Protein AF-A0A3D2MC92-F1 (afdb_monomer_lite)

Structure (mmCIF, N/CA/C/O backbone):
data_AF-A0A3D2MC92-F1
#
_entry.id   AF-A0A3D2MC92-F1
#
loop_
_atom_site.group_PDB
_atom_site.id
_atom_site.type_symbol
_atom_site.label_atom_id
_atom_site.label_alt_id
_atom_site.label_comp_id
_atom_site.label_asym_id
_atom_site.label_entity_id
_atom_site.label_seq_id
_atom_site.pdbx_PDB_ins_code
_atom_site.Cartn_x
_atom_site.Cartn_y
_atom_site.Cartn_z
_atom_site.occupancy
_atom_site.B_iso_or_equiv
_atom_site.auth_seq_id
_atom_site.auth_comp_id
_atom_site.auth_asym_id
_atom_site.auth_atom_id
_atom_site.pdbx_PDB_model_num
ATOM 1 N N . MET A 1 1 ? -19.654 -64.466 14.696 1.00 42.38 1 MET A N 1
ATOM 2 C CA . MET A 1 1 ? -19.194 -63.340 15.551 1.00 42.38 1 MET A CA 1
ATOM 3 C C . MET A 1 1 ? -19.116 -61.956 14.873 1.00 42.38 1 MET A C 1
ATOM 5 O O . MET A 1 1 ? -19.035 -60.976 15.599 1.00 42.38 1 MET A O 1
ATOM 9 N N . LYS A 1 2 ? -19.215 -61.800 13.536 1.00 41.28 2 LYS A N 1
ATOM 10 C CA . LYS A 1 2 ? -19.115 -60.476 12.863 1.00 41.28 2 LYS A CA 1
ATOM 11 C C . LYS A 1 2 ? -20.225 -59.455 13.212 1.00 41.28 2 LYS A C 1
ATOM 13 O O . LYS A 1 2 ? -19.935 -58.268 13.295 1.00 41.28 2 LYS A O 1
ATOM 18 N N . LYS A 1 3 ? -21.472 -59.886 13.469 1.00 37.19 3 LYS A N 1
ATOM 19 C CA . LYS A 1 3 ? -22.611 -58.977 13.763 1.00 37.19 3 LYS A CA 1
ATOM 20 C C . LYS A 1 3 ? -22.551 -58.288 15.139 1.00 37.19 3 LYS A C 1
ATOM 22 O O . LYS A 1 3 ? -23.126 -57.217 15.286 1.00 37.19 3 LYS A O 1
ATOM 27 N N . SER A 1 4 ? -21.870 -58.876 16.128 1.00 44.09 4 SER A N 1
ATOM 28 C CA . SER A 1 4 ? -21.734 -58.276 17.470 1.00 44.09 4 SER A CA 1
ATOM 29 C C . SER A 1 4 ? -20.674 -57.164 17.484 1.00 44.09 4 SER A C 1
ATOM 31 O O . SER A 1 4 ? -20.898 -56.088 18.027 1.00 44.09 4 SER A O 1
ATOM 33 N N . PHE A 1 5 ? -19.568 -57.375 16.762 1.00 42.91 5 PHE A N 1
ATOM 34 C CA . PHE A 1 5 ? -18.470 -56.414 16.629 1.00 42.91 5 PHE A CA 1
ATOM 35 C C . PHE A 1 5 ? -18.908 -55.082 15.996 1.00 42.91 5 PHE A C 1
ATOM 37 O O . PHE A 1 5 ? -18.595 -54.019 16.520 1.00 42.91 5 PHE A O 1
ATOM 44 N N . VAL A 1 6 ? -19.705 -55.131 14.921 1.00 48.62 6 VAL A N 1
ATOM 45 C CA . VAL A 1 6 ? -20.206 -53.918 14.246 1.00 48.62 6 VAL A CA 1
ATOM 46 C C . VAL A 1 6 ? -21.163 -53.125 15.142 1.00 48.62 6 VAL A C 1
ATOM 48 O O . VAL A 1 6 ? -21.124 -51.901 15.129 1.00 48.62 6 VAL A O 1
ATOM 51 N N . LYS A 1 7 ? -21.977 -53.797 15.969 1.00 44.59 7 LYS A N 1
ATOM 52 C CA . LYS A 1 7 ? -22.878 -53.121 16.916 1.00 44.59 7 LYS A CA 1
ATOM 53 C C . LYS A 1 7 ? -22.112 -52.408 18.028 1.00 44.59 7 LYS A C 1
ATOM 55 O O . LYS A 1 7 ? -22.450 -51.277 18.347 1.00 44.59 7 LYS A O 1
ATOM 60 N N . VAL A 1 8 ? -21.071 -53.032 18.579 1.00 50.09 8 VAL A N 1
ATOM 61 C CA . VAL A 1 8 ? -20.243 -52.414 19.627 1.00 50.09 8 VAL A CA 1
ATOM 62 C C . VAL A 1 8 ? -19.478 -51.211 19.072 1.00 50.09 8 VAL A C 1
ATOM 64 O O . VAL A 1 8 ? -19.525 -50.142 19.669 1.00 50.09 8 VAL A O 1
ATOM 67 N N . VAL A 1 9 ? -18.854 -51.340 17.897 1.00 47.66 9 VAL A N 1
ATOM 68 C CA . VAL A 1 9 ? -18.153 -50.219 17.246 1.00 47.66 9 VAL A CA 1
ATOM 69 C C . VAL A 1 9 ? -19.122 -49.087 16.890 1.00 47.66 9 VAL A C 1
ATOM 71 O O . VAL A 1 9 ? -18.811 -47.935 17.161 1.00 47.66 9 VAL A O 1
ATOM 74 N N . ALA A 1 10 ? -20.318 -49.391 16.376 1.00 45.91 10 ALA A N 1
ATOM 75 C CA . ALA A 1 10 ? -21.326 -48.375 16.068 1.00 45.91 10 ALA A CA 1
ATOM 76 C C . ALA A 1 10 ? -21.821 -47.638 17.323 1.00 45.91 10 ALA A C 1
ATOM 78 O O . ALA A 1 10 ? -21.927 -46.417 17.304 1.00 45.91 10 ALA A O 1
ATOM 79 N N . ILE A 1 11 ? -22.069 -48.350 18.428 1.00 52.72 11 ILE A N 1
ATOM 80 C CA . ILE A 1 11 ? -22.467 -47.733 19.702 1.00 52.72 11 ILE A CA 1
ATOM 81 C C . ILE A 1 11 ? -21.348 -46.823 20.225 1.00 52.72 11 ILE A C 1
ATOM 83 O O . ILE A 1 11 ? -21.625 -45.693 20.619 1.00 52.72 11 ILE A O 1
ATOM 87 N N . PHE A 1 12 ? -20.085 -47.256 20.160 1.00 51.38 12 PHE A N 1
ATOM 88 C CA . PHE A 1 12 ? -18.952 -46.418 20.558 1.00 51.38 12 PHE A CA 1
ATOM 89 C C . PHE A 1 12 ? -18.758 -45.210 19.639 1.00 51.38 12 PHE A C 1
ATOM 91 O O . PHE A 1 12 ? -18.517 -44.125 20.149 1.00 51.38 12 PHE A O 1
ATOM 98 N N . SER A 1 13 ? -18.925 -45.343 18.320 1.00 46.94 13 SER A N 1
ATOM 99 C CA . SER A 1 13 ? -18.885 -44.202 17.395 1.00 46.94 13 SER A CA 1
ATOM 100 C C . SER A 1 13 ? -20.017 -43.210 17.654 1.00 46.94 13 SER A C 1
ATOM 102 O O . SER A 1 13 ? -19.781 -42.010 17.585 1.00 46.94 13 SER A O 1
ATOM 104 N N . ILE A 1 14 ? -21.217 -43.684 18.007 1.00 50.47 14 ILE A N 1
ATOM 105 C CA . ILE A 1 14 ? -22.354 -42.825 18.362 1.00 50.47 14 ILE A CA 1
ATOM 106 C C . ILE A 1 14 ? -22.099 -42.116 19.693 1.00 50.47 14 ILE A C 1
ATOM 108 O O . ILE A 1 14 ? -22.340 -40.916 19.773 1.00 50.47 14 ILE A O 1
ATOM 112 N N . ILE A 1 15 ? -21.573 -42.801 20.715 1.00 50.62 15 ILE A N 1
ATOM 113 C CA . ILE A 1 15 ? -21.203 -42.188 22.006 1.00 50.62 15 ILE A CA 1
ATOM 114 C C . ILE A 1 15 ? -20.078 -41.165 21.812 1.00 50.62 15 ILE A C 1
ATOM 116 O O . ILE A 1 15 ? -20.164 -40.056 22.327 1.00 50.62 15 ILE A O 1
ATOM 120 N N . PHE A 1 16 ? -19.062 -41.498 21.013 1.00 48.59 16 PHE A N 1
ATOM 121 C CA . PHE A 1 16 ? -17.957 -40.599 20.691 1.00 48.59 16 PHE A CA 1
ATOM 122 C C . PHE A 1 16 ? -18.474 -39.365 19.938 1.00 48.59 16 PHE A C 1
ATOM 124 O O . PHE A 1 16 ? -18.250 -38.246 20.383 1.00 48.59 16 PHE A O 1
ATOM 131 N N . MET A 1 17 ? -19.271 -39.541 18.878 1.00 46.25 17 MET A N 1
ATOM 132 C CA . MET A 1 17 ? -19.892 -38.426 18.150 1.00 46.25 17 MET A CA 1
ATOM 133 C C . MET A 1 17 ? -20.814 -37.588 19.041 1.00 46.25 17 MET A C 1
ATOM 135 O O . MET A 1 17 ? -20.742 -36.369 18.987 1.00 46.25 17 MET A O 1
ATOM 139 N N . SER A 1 18 ? -21.648 -38.193 19.890 1.00 39.88 18 SER A N 1
ATOM 140 C CA . SER A 1 18 ? -22.565 -37.444 20.764 1.00 39.88 18 SER A CA 1
ATOM 141 C C . SER A 1 18 ? -21.850 -36.675 21.880 1.00 39.88 18 SER A C 1
ATOM 143 O O . SER A 1 18 ? -22.334 -35.615 22.276 1.00 39.88 18 SER A O 1
ATOM 145 N N . PHE A 1 19 ? -20.666 -37.120 22.313 1.00 42.75 19 PHE A N 1
ATOM 146 C CA . PHE A 1 19 ? -19.805 -36.356 23.220 1.00 42.75 19 PHE A CA 1
ATOM 147 C C . PHE A 1 19 ? -19.175 -35.127 22.537 1.00 42.75 19 PHE A C 1
ATOM 149 O O . PHE A 1 19 ? -19.084 -34.071 23.156 1.00 42.75 19 PHE A O 1
ATOM 156 N N . PHE A 1 20 ? -18.822 -35.219 21.247 1.00 41.75 20 PHE A N 1
ATOM 157 C CA . PHE A 1 20 ? -18.344 -34.070 20.458 1.00 41.75 20 PHE A CA 1
ATOM 158 C C . PHE A 1 20 ? -19.476 -33.130 20.011 1.00 41.75 20 PHE A C 1
ATOM 160 O O . PHE A 1 20 ? -19.277 -31.920 19.966 1.00 41.75 20 PHE A O 1
ATOM 167 N N . ILE A 1 21 ? -20.682 -33.647 19.749 1.00 42.31 21 ILE A N 1
ATOM 168 C CA . ILE A 1 21 ? -21.852 -32.832 19.375 1.00 42.31 21 ILE A CA 1
ATOM 169 C C . ILE A 1 21 ? -22.317 -31.956 20.549 1.00 42.31 21 ILE A C 1
ATOM 171 O O . ILE A 1 21 ? -22.765 -30.833 20.329 1.00 42.31 21 ILE A O 1
ATOM 175 N N . LYS A 1 22 ? -22.172 -32.417 21.802 1.00 34.06 22 LYS A N 1
ATOM 176 C CA . LYS A 1 22 ? -22.545 -31.629 22.992 1.00 34.06 22 LYS A CA 1
ATOM 177 C C . LYS A 1 22 ? -21.602 -30.448 23.280 1.00 34.06 22 LYS A C 1
ATOM 179 O O . LYS A 1 22 ? -21.974 -29.575 24.055 1.00 34.06 22 LYS A O 1
ATOM 184 N N . ASN A 1 23 ? -20.437 -30.407 22.625 1.00 37.75 23 ASN A N 1
ATOM 185 C CA . ASN A 1 23 ? -19.470 -29.306 22.681 1.00 37.75 23 ASN A CA 1
ATOM 186 C C . ASN A 1 23 ? -19.533 -28.364 21.471 1.00 37.75 23 ASN A C 1
ATOM 188 O O . ASN A 1 23 ? -18.683 -27.482 21.353 1.00 37.75 23 ASN A O 1
ATOM 192 N N . ASN A 1 24 ? -20.559 -28.468 20.618 1.00 36.31 24 ASN A N 1
ATOM 193 C CA . ASN A 1 24 ? -20.967 -27.298 19.850 1.00 36.31 24 ASN A CA 1
ATOM 194 C C . ASN A 1 24 ? -21.545 -26.297 20.851 1.00 36.31 24 ASN A C 1
ATOM 196 O O . ASN A 1 24 ? -22.755 -26.244 21.073 1.00 36.31 24 ASN A O 1
ATOM 200 N N . SER A 1 25 ? -20.665 -25.509 21.472 1.00 36.75 25 SER A N 1
ATOM 201 C CA . SER A 1 25 ? -21.046 -24.184 21.919 1.00 36.75 25 SER A CA 1
ATOM 202 C C . SER A 1 25 ? -21.808 -23.571 20.751 1.00 36.75 25 SER A C 1
ATOM 204 O O . SER A 1 25 ? -21.294 -23.444 19.639 1.00 36.75 25 SER A O 1
ATOM 206 N N . VAL A 1 26 ? -23.093 -23.303 20.966 1.00 39.25 26 VAL A N 1
ATOM 207 C CA . VAL A 1 26 ? -23.833 -22.372 20.126 1.00 39.25 26 VAL A CA 1
ATOM 208 C C . VAL A 1 26 ? -22.945 -21.137 20.106 1.00 39.25 26 VAL A C 1
ATOM 210 O O . VAL A 1 26 ? -22.754 -20.516 21.150 1.00 39.25 26 VAL A O 1
ATOM 213 N N . ILE A 1 27 ? -22.257 -20.897 18.986 1.00 47.75 27 ILE A N 1
ATOM 214 C CA . ILE A 1 27 ? -21.326 -19.780 18.865 1.00 47.75 27 ILE A CA 1
ATOM 215 C C . ILE A 1 27 ? -22.212 -18.552 18.999 1.00 47.75 27 ILE A C 1
ATOM 217 O O . ILE A 1 27 ? -22.936 -18.215 18.062 1.00 47.75 27 ILE A O 1
ATOM 221 N N . ALA A 1 28 ? -22.226 -17.964 20.194 1.00 59.56 28 ALA A N 1
ATOM 222 C CA . ALA A 1 28 ? -23.006 -16.776 20.470 1.00 59.56 28 ALA A CA 1
ATOM 223 C C . ALA A 1 28 ? -22.616 -15.730 19.426 1.00 59.56 28 ALA A C 1
ATOM 225 O O . ALA A 1 28 ? -21.426 -15.473 19.219 1.00 59.56 28 ALA A O 1
ATOM 226 N N . LEU A 1 29 ? -23.603 -15.181 18.717 1.00 71.25 29 LEU A N 1
ATOM 227 C CA . LEU A 1 29 ? -23.336 -14.213 17.660 1.00 71.25 29 LEU A CA 1
ATOM 228 C C . LEU A 1 29 ? -22.678 -12.973 18.279 1.00 71.25 29 LEU A C 1
ATOM 230 O O . LEU A 1 29 ? -23.346 -12.184 18.945 1.00 71.25 29 LEU A O 1
ATOM 234 N N . GLU A 1 30 ? -21.379 -12.799 18.045 1.00 86.75 30 GLU A N 1
ATOM 235 C CA . GLU A 1 30 ? -20.612 -11.628 18.460 1.00 86.75 30 GLU A CA 1
ATOM 236 C C . GLU A 1 30 ? -20.111 -10.880 17.222 1.00 86.75 30 GLU A C 1
ATOM 238 O O . GLU A 1 30 ? -19.307 -11.385 16.440 1.00 86.75 30 GLU A O 1
ATOM 243 N N . CYS A 1 31 ? -20.600 -9.656 17.043 1.00 89.56 31 CYS A N 1
ATOM 244 C CA . CYS A 1 31 ? -20.259 -8.794 15.922 1.00 89.56 31 CYS A CA 1
ATOM 245 C C . CYS A 1 31 ? -19.581 -7.524 16.431 1.00 89.56 31 CYS A C 1
ATOM 247 O O . CYS A 1 31 ? -20.140 -6.816 17.270 1.00 89.56 31 CYS A O 1
ATOM 249 N N . THR A 1 32 ? -18.412 -7.201 15.882 1.00 92.50 32 THR A N 1
ATOM 250 C CA . THR A 1 32 ? -17.709 -5.947 16.173 1.00 92.50 32 THR A CA 1
ATOM 251 C C . THR A 1 32 ? -17.710 -5.064 14.933 1.00 92.50 32 THR A C 1
ATOM 253 O O . THR A 1 32 ? -17.456 -5.530 13.822 1.00 92.50 32 THR A O 1
ATOM 256 N N . TYR A 1 33 ? -18.003 -3.785 15.128 1.00 93.50 33 TYR A N 1
ATOM 257 C CA . TYR A 1 33 ? -18.018 -2.765 14.093 1.00 93.50 33 TYR A CA 1
ATOM 258 C C . TYR A 1 33 ? -17.190 -1.563 14.537 1.00 93.50 33 TYR A C 1
ATOM 260 O O . TYR A 1 33 ? -17.056 -1.288 15.731 1.00 93.50 33 TYR A O 1
ATOM 268 N N . SER A 1 34 ? -16.651 -0.843 13.564 1.00 92.94 34 SER A N 1
ATOM 269 C CA . SER A 1 34 ? -15.806 0.326 13.759 1.00 92.94 34 SER A CA 1
ATOM 270 C C . SER A 1 34 ? -16.286 1.471 12.876 1.00 92.94 34 SER A C 1
ATOM 272 O O . SER A 1 34 ? -16.795 1.259 11.781 1.00 92.94 34 SER A O 1
ATOM 274 N N . LEU A 1 35 ? -16.112 2.694 13.349 1.00 91.25 35 LEU A N 1
ATOM 275 C CA . LEU A 1 35 ? -16.191 3.913 12.563 1.00 91.25 35 LEU A CA 1
ATOM 276 C C . LEU A 1 35 ? -14.879 4.675 12.794 1.00 91.25 35 LEU A C 1
ATOM 278 O O . LEU A 1 35 ? -14.746 5.368 13.813 1.00 91.25 35 LEU A O 1
ATOM 282 N N . PRO A 1 36 ? -13.879 4.487 11.912 1.00 89.81 36 PRO A N 1
ATOM 283 C CA . PRO A 1 36 ? -12.602 5.179 12.019 1.00 89.81 36 PRO A CA 1
ATOM 284 C C . PRO A 1 36 ? -12.768 6.696 11.942 1.00 89.81 36 PRO A C 1
ATOM 286 O O . PRO A 1 36 ? -13.604 7.201 11.195 1.00 89.81 36 PRO A O 1
ATOM 289 N N . GLN A 1 37 ? -11.978 7.425 12.729 1.00 82.50 37 GLN A N 1
ATOM 290 C CA . GLN A 1 37 ? -11.988 8.886 12.720 1.00 82.50 37 GLN A CA 1
ATOM 291 C C . GLN A 1 37 ? -11.360 9.416 11.432 1.00 82.50 37 GLN A C 1
ATOM 293 O O . GLN A 1 37 ? -10.224 9.073 11.118 1.00 82.50 37 GLN A O 1
ATOM 298 N N . THR A 1 38 ? -12.071 10.306 10.737 1.00 82.25 38 THR A N 1
ATOM 299 C CA . THR A 1 38 ? -11.585 10.963 9.510 1.00 82.25 38 THR A CA 1
ATOM 300 C C . THR A 1 38 ? -10.560 12.065 9.785 1.00 82.25 38 THR A C 1
ATOM 302 O O . THR A 1 38 ? -9.826 12.449 8.877 1.00 82.25 38 THR A O 1
ATOM 305 N N . TYR A 1 39 ? -10.548 12.572 11.024 1.00 76.00 39 TYR A N 1
ATOM 306 C CA . TYR A 1 39 ? -9.893 13.790 11.513 1.00 76.00 39 TYR A CA 1
ATOM 307 C C . TYR A 1 39 ? -10.048 15.026 10.616 1.00 76.00 39 TYR A C 1
ATOM 309 O O . TYR A 1 39 ? -9.153 15.865 10.529 1.00 76.00 39 TYR A O 1
ATOM 317 N N . MET A 1 40 ? -11.190 15.135 9.940 1.00 75.31 40 MET A N 1
ATOM 318 C CA . MET A 1 40 ? -11.516 16.229 9.033 1.00 75.31 40 MET A CA 1
ATOM 319 C C . MET A 1 40 ? -12.945 16.687 9.279 1.00 75.31 40 MET A C 1
ATOM 321 O O . MET A 1 40 ? -13.849 15.859 9.394 1.00 75.31 40 MET A O 1
ATOM 325 N N . ASP A 1 41 ? -13.150 18.000 9.321 1.00 70.38 41 ASP A N 1
ATOM 326 C CA . ASP A 1 41 ? -14.488 18.577 9.272 1.00 70.38 41 ASP A CA 1
ATOM 327 C C . ASP A 1 41 ? -15.002 18.713 7.823 1.00 70.38 41 ASP A C 1
ATOM 329 O O . ASP A 1 41 ? -14.273 18.521 6.842 1.00 70.38 41 ASP A O 1
ATOM 333 N N . LYS A 1 42 ? -16.276 19.095 7.679 1.00 67.75 42 LYS A N 1
ATOM 334 C CA . LYS A 1 42 ? -16.926 19.322 6.374 1.00 67.75 42 LYS A CA 1
ATOM 335 C C . LYS A 1 42 ? -16.265 20.408 5.512 1.00 67.75 42 LYS A C 1
ATOM 337 O O . LYS A 1 42 ? -16.519 20.465 4.313 1.00 67.75 42 LYS A O 1
ATOM 342 N N . SER A 1 43 ? -15.472 21.297 6.114 1.00 68.88 43 SER A N 1
ATOM 343 C CA . SER A 1 43 ? -14.747 22.367 5.419 1.00 68.88 43 SER A CA 1
ATOM 344 C C . SER A 1 43 ? -13.364 21.924 4.924 1.00 68.88 43 SER A C 1
ATOM 346 O O . SER A 1 43 ? -12.678 22.693 4.252 1.00 68.88 43 SER A O 1
ATOM 348 N N . GLY A 1 44 ? -12.958 20.684 5.225 1.00 69.38 44 GLY A N 1
ATOM 349 C CA . GLY A 1 44 ? -11.629 20.168 4.908 1.00 69.38 44 GLY A CA 1
ATOM 350 C C . GLY A 1 44 ? -10.548 20.692 5.853 1.00 69.38 44 GLY A C 1
ATOM 351 O O . GLY A 1 44 ? -9.377 20.743 5.472 1.00 69.38 44 GLY A O 1
ATOM 352 N N . THR A 1 45 ? -10.937 21.102 7.063 1.00 72.81 45 THR A N 1
ATOM 353 C CA . THR A 1 45 ? -10.016 21.519 8.121 1.00 72.81 45 THR A CA 1
ATOM 354 C C . THR A 1 45 ? -9.768 20.344 9.070 1.00 72.81 45 THR A C 1
ATOM 356 O O . THR A 1 45 ? -10.731 19.673 9.461 1.00 72.81 45 THR A O 1
ATOM 359 N N . PRO A 1 46 ? -8.507 20.076 9.468 1.00 72.88 46 PRO A N 1
ATOM 360 C CA . PRO A 1 46 ? -8.212 19.046 10.452 1.00 72.88 46 PRO A CA 1
ATOM 361 C C . PRO A 1 46 ? -8.976 19.280 11.751 1.00 72.88 46 PRO A C 1
ATOM 363 O O . PRO A 1 46 ? -8.919 20.362 12.338 1.00 72.88 46 PRO A O 1
ATOM 366 N N . ALA A 1 47 ? -9.670 18.248 12.209 1.00 69.12 47 ALA A N 1
ATOM 367 C CA . ALA A 1 47 ? -10.469 18.286 13.419 1.00 69.12 47 ALA A CA 1
ATOM 368 C C . ALA A 1 47 ? -10.318 16.976 14.185 1.00 69.12 47 ALA A C 1
ATOM 370 O O . ALA A 1 47 ? -10.147 15.921 13.588 1.00 69.12 47 ALA A O 1
ATOM 371 N N . GLN A 1 48 ? -10.408 17.011 15.510 1.00 66.44 48 GLN A N 1
ATOM 372 C CA . GLN A 1 48 ? -10.353 15.806 16.324 1.00 66.44 48 GLN A CA 1
ATOM 373 C C . GLN A 1 48 ? -11.545 15.737 17.270 1.00 66.44 48 GLN A C 1
ATOM 375 O O . GLN A 1 48 ? -11.951 16.741 17.847 1.00 66.44 48 GLN A O 1
ATOM 380 N N . LEU A 1 49 ? -12.045 14.520 17.476 1.00 64.25 49 LEU A N 1
ATOM 381 C CA . LEU A 1 49 ? -12.929 14.210 18.583 1.00 64.25 49 LEU A CA 1
ATOM 382 C C . LEU A 1 49 ? -12.126 13.971 19.871 1.00 64.25 49 LEU A C 1
ATOM 384 O O . LEU A 1 49 ? -11.270 13.083 19.907 1.00 64.25 49 LEU A O 1
ATOM 388 N N . LYS A 1 50 ? -12.426 14.718 20.937 1.00 62.03 50 LYS A N 1
ATOM 389 C CA . LYS A 1 50 ? -11.950 14.426 22.302 1.00 62.03 50 LYS A CA 1
ATOM 390 C C . LYS A 1 50 ? -13.121 13.991 23.175 1.00 62.03 50 LYS A C 1
ATOM 392 O O . LYS A 1 50 ? -14.205 14.566 23.069 1.00 62.03 50 LYS A O 1
ATOM 397 N N . ILE A 1 51 ? -12.895 12.974 24.011 1.00 58.84 51 ILE A N 1
ATOM 398 C CA . ILE A 1 51 ? -13.883 12.484 24.977 1.00 58.84 51 ILE A CA 1
ATOM 399 C C . ILE A 1 51 ? -13.382 12.682 26.395 1.00 58.84 51 ILE A C 1
ATOM 401 O O . ILE A 1 51 ? -12.361 12.117 26.785 1.00 58.84 51 ILE A O 1
ATOM 405 N N . ASP A 1 52 ? -14.167 13.427 27.166 1.00 54.06 52 ASP A N 1
ATOM 406 C CA . ASP A 1 52 ? -14.030 13.507 28.613 1.00 54.06 52 ASP A CA 1
ATOM 407 C C . ASP A 1 52 ? -14.887 12.410 29.249 1.00 54.06 52 ASP A C 1
ATOM 409 O O . ASP A 1 52 ? -16.088 12.306 28.975 1.00 54.06 52 ASP A O 1
ATOM 413 N N . TYR A 1 53 ? -14.259 11.571 30.074 1.00 52.62 53 TYR A N 1
ATOM 414 C CA . TYR A 1 53 ? -14.881 10.402 30.690 1.00 52.62 53 TYR A CA 1
ATOM 415 C C . TYR A 1 53 ? -14.810 10.475 32.217 1.00 52.62 53 TYR A C 1
ATOM 417 O O . TYR A 1 53 ? -13.731 10.547 32.806 1.00 52.62 53 TYR A O 1
ATOM 425 N N . THR A 1 54 ? -15.966 10.371 32.877 1.00 51.41 54 THR A N 1
ATOM 426 C CA . THR A 1 54 ? -16.048 10.312 34.345 1.00 51.41 54 THR A CA 1
ATOM 427 C C . THR A 1 54 ? -16.508 8.924 34.795 1.00 51.41 54 THR A C 1
ATOM 429 O O . THR A 1 54 ? -17.669 8.555 34.615 1.00 51.41 54 THR A O 1
ATOM 432 N N . HIS A 1 55 ? -15.610 8.142 35.407 1.00 49.72 55 HIS A N 1
ATOM 433 C CA . HIS A 1 55 ? -15.921 6.810 35.942 1.00 49.72 55 HIS A CA 1
ATOM 434 C C . HIS A 1 55 ? -16.441 6.896 37.389 1.00 49.72 55 HIS A C 1
ATOM 436 O O . HIS A 1 55 ? -15.654 6.987 38.327 1.00 49.72 55 HIS A O 1
ATOM 442 N N . LYS A 1 56 ? -17.762 6.798 37.611 1.00 47.66 56 LYS A N 1
ATOM 443 C CA . LYS A 1 56 ? -18.381 6.972 38.949 1.00 47.66 56 LYS A CA 1
ATOM 444 C C . LYS A 1 56 ? -17.902 6.004 40.049 1.00 47.66 56 LYS A C 1
ATOM 446 O O . LYS A 1 56 ? -18.083 6.303 41.223 1.00 47.66 56 LYS A O 1
ATOM 451 N N . LYS A 1 57 ? -17.294 4.855 39.721 1.00 44.91 57 LYS A N 1
ATOM 452 C CA . LYS A 1 57 ? -16.834 3.875 40.734 1.00 44.91 57 LYS A CA 1
ATOM 453 C C . LYS A 1 57 ? -15.499 4.230 41.409 1.00 44.91 57 LYS A C 1
ATOM 455 O O . LYS A 1 57 ? -15.137 3.577 42.379 1.00 44.91 57 LYS A O 1
ATOM 460 N N . VAL A 1 58 ? -14.788 5.251 40.928 1.00 40.56 58 VAL A N 1
ATOM 461 C CA . VAL A 1 58 ? -13.586 5.791 41.576 1.00 40.56 58 VAL A CA 1
ATOM 462 C C . VAL A 1 58 ? -13.826 7.283 41.753 1.00 40.56 58 VAL A C 1
ATOM 464 O O . VAL A 1 58 ? -14.081 7.990 40.785 1.00 40.56 58 VAL A O 1
ATOM 467 N N . ILE A 1 59 ? -13.796 7.764 42.993 1.00 33.94 59 ILE A N 1
ATOM 468 C CA . ILE A 1 59 ? -13.902 9.189 43.329 1.00 33.94 59 ILE A CA 1
ATOM 469 C C . ILE A 1 59 ? -12.634 9.883 42.805 1.00 33.94 59 ILE A C 1
ATOM 471 O O . ILE A 1 59 ? -11.676 10.049 43.550 1.00 33.94 59 ILE A O 1
ATOM 475 N N . LYS A 1 60 ? -12.574 10.166 41.498 1.00 36.53 60 LYS A N 1
ATOM 476 C CA . LYS A 1 60 ? -11.621 11.042 40.793 1.00 36.53 60 LYS A CA 1
ATOM 477 C C . LYS A 1 60 ? -11.990 11.045 39.304 1.00 36.53 60 LYS A C 1
ATOM 479 O O . LYS A 1 60 ? -11.923 10.012 38.647 1.00 36.53 60 LYS A O 1
ATOM 484 N N . SER A 1 61 ? -12.386 12.203 38.778 1.00 38.03 61 SER A N 1
ATOM 485 C CA . SER A 1 61 ? -12.525 12.445 37.337 1.00 38.03 61 SER A CA 1
ATOM 486 C C . SER A 1 61 ? -11.187 12.181 36.650 1.00 38.03 61 SER A C 1
ATOM 488 O O . SER A 1 61 ? -10.175 12.775 37.033 1.00 38.03 61 SER A O 1
ATOM 490 N N . ILE A 1 62 ? -11.157 11.300 35.655 1.00 40.59 62 ILE A N 1
ATOM 491 C CA . ILE A 1 62 ? -9.941 11.035 34.889 1.00 40.59 62 ILE A CA 1
ATOM 492 C C . ILE A 1 62 ? -10.076 11.769 33.566 1.00 40.59 62 ILE A C 1
ATOM 494 O O . ILE A 1 62 ? -10.639 11.259 32.604 1.00 40.59 62 ILE A O 1
ATOM 498 N N . ASN A 1 63 ? -9.541 12.986 33.535 1.00 45.56 63 ASN A N 1
ATOM 499 C CA . ASN A 1 63 ? -9.401 13.750 32.304 1.00 45.56 63 ASN A CA 1
ATOM 500 C C . ASN A 1 63 ? -8.167 13.226 31.569 1.00 45.56 63 ASN A C 1
ATOM 502 O O . ASN A 1 63 ? -7.049 13.686 31.799 1.00 45.56 63 ASN A O 1
ATOM 506 N N . SER A 1 64 ? -8.346 12.220 30.720 1.00 44.59 64 SER A N 1
ATOM 507 C CA . SER A 1 64 ? -7.299 11.779 29.800 1.00 44.59 64 SER A CA 1
ATOM 508 C C . SER A 1 64 ? -7.689 12.155 28.378 1.00 44.59 64 SER A C 1
ATOM 510 O O . SER A 1 64 ? -8.517 11.485 27.763 1.00 44.59 64 SER A O 1
ATOM 512 N N . SER A 1 65 ? -7.060 13.200 27.840 1.00 51.72 65 SER A N 1
ATOM 513 C CA . SER A 1 65 ? -7.157 13.575 26.429 1.00 51.72 65 SER A CA 1
ATOM 514 C C . SER A 1 65 ? -6.367 12.573 25.579 1.00 51.72 65 SER A C 1
ATOM 516 O O . SER A 1 65 ? -5.196 12.789 25.270 1.00 51.72 65 SER A O 1
ATOM 518 N N . SER A 1 66 ? -6.976 11.434 25.260 1.00 59.22 66 SER A N 1
ATOM 519 C CA . SER A 1 66 ? -6.381 10.444 24.355 1.00 59.22 66 SER A CA 1
ATOM 520 C C . SER A 1 66 ? -6.938 10.637 22.954 1.00 59.22 66 SER A C 1
ATOM 522 O O . SER A 1 66 ? -8.136 10.884 22.802 1.00 59.22 66 SER A O 1
ATOM 524 N N . ASN A 1 67 ? -6.102 10.472 21.929 1.00 69.00 67 ASN A N 1
ATOM 525 C CA . ASN A 1 67 ? -6.588 10.514 20.556 1.00 69.00 67 ASN A CA 1
ATOM 526 C C . ASN A 1 67 ? -7.515 9.319 20.313 1.00 69.00 67 ASN A C 1
ATOM 528 O O . ASN A 1 67 ? -7.121 8.166 20.506 1.00 69.00 67 ASN A O 1
ATOM 532 N N . ILE A 1 68 ? -8.751 9.590 19.899 1.00 75.62 68 ILE A N 1
ATOM 533 C CA . ILE A 1 68 ? -9.693 8.549 19.485 1.00 75.62 68 ILE A CA 1
ATOM 534 C C . ILE A 1 68 ? -9.320 8.133 18.073 1.00 75.62 68 ILE A C 1
ATOM 536 O O . ILE A 1 68 ? -9.206 8.984 17.199 1.00 75.62 68 ILE A O 1
ATOM 540 N N . GLU A 1 69 ? -9.123 6.839 17.856 1.00 81.44 69 GLU A N 1
ATOM 541 C CA . GLU A 1 69 ? -8.865 6.243 16.543 1.00 81.44 69 GLU A CA 1
ATOM 542 C C . GLU A 1 69 ? -10.170 5.862 15.848 1.00 81.44 69 GLU A C 1
ATOM 544 O O . GLU A 1 69 ? -10.319 6.038 14.641 1.00 81.44 69 GLU A O 1
ATOM 549 N N . SER A 1 70 ? -11.131 5.329 16.608 1.00 87.12 70 SER A N 1
ATOM 550 C CA . SER A 1 70 ? -12.439 4.938 16.083 1.00 87.12 70 SER A CA 1
ATOM 551 C C . SER A 1 70 ? -13.513 4.903 17.165 1.00 87.12 70 SER A C 1
ATOM 553 O O . SER A 1 70 ? -13.238 4.617 18.335 1.00 87.12 70 SER A O 1
ATOM 555 N N . LEU A 1 71 ? -14.756 5.157 16.755 1.00 86.62 71 LEU A N 1
ATOM 556 C CA . LEU A 1 71 ? -15.924 4.735 17.521 1.00 86.62 71 LEU A CA 1
ATOM 557 C C . LEU A 1 71 ? -16.154 3.246 17.250 1.00 86.62 71 LEU A C 1
ATOM 559 O O . LEU A 1 71 ? -16.002 2.778 16.124 1.00 86.62 71 LEU A O 1
ATOM 563 N N . MET A 1 72 ? -16.524 2.502 18.280 1.00 90.19 72 MET A N 1
ATOM 564 C CA . MET A 1 72 ? -16.716 1.058 18.225 1.00 90.19 72 MET A CA 1
ATOM 565 C C . MET A 1 72 ? -18.162 0.713 18.553 1.00 90.19 72 MET A C 1
ATOM 567 O O . MET A 1 72 ? -18.785 1.345 19.403 1.00 90.19 72 MET A O 1
ATOM 571 N N . LEU A 1 73 ? -18.680 -0.331 17.921 1.00 91.00 73 LEU A N 1
ATOM 572 C CA . LEU A 1 73 ? -19.970 -0.917 18.255 1.00 91.00 73 LEU A CA 1
ATOM 573 C C . LEU A 1 73 ? -19.789 -2.429 18.382 1.00 91.00 73 LEU A C 1
ATOM 575 O O . LEU A 1 73 ? -19.389 -3.091 17.429 1.00 91.00 73 LEU A O 1
ATOM 579 N N . LYS A 1 74 ? -20.076 -2.985 19.558 1.00 91.31 74 LYS A N 1
ATOM 580 C CA . LYS A 1 74 ? -20.028 -4.428 19.816 1.00 91.31 74 LYS A CA 1
ATOM 581 C C . LYS A 1 74 ? -21.426 -4.937 20.076 1.00 91.31 74 LYS A C 1
ATOM 583 O O . LYS A 1 74 ? -22.052 -4.514 21.036 1.00 91.31 74 LYS A O 1
ATOM 588 N N . CYS A 1 75 ? -21.902 -5.852 19.251 1.00 88.75 75 CYS A N 1
ATOM 589 C CA . CYS A 1 75 ? -23.224 -6.439 19.375 1.00 88.75 75 CYS A CA 1
ATOM 590 C C . CYS A 1 75 ? -23.128 -7.927 19.687 1.00 88.75 75 CYS A C 1
ATOM 592 O O . CYS A 1 75 ? -22.416 -8.664 19.010 1.00 88.75 75 CYS A O 1
ATOM 594 N N . THR A 1 76 ? -23.882 -8.348 20.693 1.00 85.62 76 THR A N 1
ATOM 595 C CA . THR A 1 76 ? -24.082 -9.737 21.101 1.00 85.62 76 THR A CA 1
ATOM 596 C C . THR A 1 76 ? -25.578 -10.063 21.089 1.00 85.62 76 THR A C 1
ATOM 598 O O . THR A 1 76 ? -26.431 -9.196 20.869 1.00 85.62 76 THR A O 1
ATOM 601 N N . GLU A 1 77 ? -25.932 -11.308 21.402 1.00 76.75 77 GLU A N 1
ATOM 602 C CA . GLU A 1 77 ? -27.329 -11.716 21.616 1.00 76.75 77 GLU A CA 1
ATOM 603 C C . GLU A 1 77 ? -28.012 -10.984 22.786 1.00 76.75 77 GLU A C 1
ATOM 605 O O . GLU A 1 77 ? -29.244 -10.894 22.845 1.00 76.75 77 GLU A O 1
ATOM 610 N N . SER A 1 78 ? -27.228 -10.454 23.729 1.00 75.69 78 SER A N 1
ATOM 611 C CA . SER A 1 78 ? -27.729 -9.721 24.894 1.00 75.69 78 SER A CA 1
ATOM 612 C C . SER A 1 78 ? -27.960 -8.232 24.627 1.00 75.69 78 SER A C 1
ATOM 614 O O . SER A 1 78 ? -28.741 -7.617 25.349 1.00 75.69 78 SER A O 1
ATOM 616 N N . GLY A 1 79 ? -27.368 -7.663 23.576 1.00 81.50 79 GLY A N 1
ATOM 617 C CA . GLY A 1 79 ? -27.514 -6.253 23.220 1.00 81.50 79 GLY A CA 1
ATOM 618 C C . GLY A 1 79 ? -26.289 -5.715 22.491 1.00 81.50 79 GLY A C 1
ATOM 619 O O . GLY A 1 79 ? -25.344 -6.449 22.208 1.00 81.50 79 GLY A O 1
ATOM 620 N N . CYS A 1 80 ? -26.290 -4.421 22.192 1.00 85.69 80 CYS A N 1
ATOM 621 C CA . CYS A 1 80 ? -25.143 -3.746 21.596 1.00 85.69 80 CYS A CA 1
ATOM 622 C C . CYS A 1 80 ? -24.511 -2.776 22.587 1.00 85.69 80 CYS A C 1
ATOM 624 O O . CYS A 1 80 ? -25.186 -2.250 23.461 1.00 85.69 80 CYS A O 1
ATOM 626 N N . LYS A 1 81 ? -23.218 -2.511 22.441 1.00 85.12 81 LYS A N 1
ATOM 627 C CA . LYS A 1 81 ? -22.468 -1.560 23.253 1.00 85.12 81 LYS A CA 1
ATOM 628 C C . LYS A 1 81 ? -21.696 -0.617 22.358 1.00 85.12 81 LYS A C 1
ATOM 630 O O . LYS A 1 81 ? -20.995 -1.074 21.457 1.00 85.12 81 LYS A O 1
ATOM 635 N N . ILE A 1 82 ? -21.789 0.676 22.629 1.00 82.88 82 ILE A N 1
ATOM 636 C CA . ILE A 1 82 ? -20.960 1.690 21.982 1.00 82.88 82 ILE A CA 1
ATOM 637 C C . ILE A 1 82 ? -19.695 1.845 22.805 1.00 82.88 82 ILE A C 1
ATOM 639 O O . ILE A 1 82 ? -19.738 1.888 24.037 1.00 82.88 82 ILE A O 1
ATOM 643 N N . GLY A 1 83 ? -18.569 1.918 22.120 1.00 80.94 83 GLY A N 1
ATOM 644 C CA . GLY A 1 83 ? -17.275 2.136 22.722 1.00 80.94 83 GLY A CA 1
ATOM 645 C C . GLY A 1 83 ? -16.394 3.043 21.894 1.00 80.94 83 GLY A C 1
ATOM 646 O O . GLY A 1 83 ? -16.788 3.544 20.843 1.00 80.94 83 GLY A O 1
ATOM 647 N N . ILE A 1 84 ? -15.178 3.225 22.382 1.00 81.12 84 ILE A N 1
ATOM 648 C CA . ILE A 1 84 ? -14.141 4.007 21.725 1.00 81.12 84 ILE A CA 1
ATOM 649 C C . ILE A 1 84 ? -12.835 3.232 21.727 1.00 81.12 84 ILE A C 1
ATOM 651 O O . ILE A 1 84 ? -12.504 2.550 22.695 1.00 81.12 84 ILE A O 1
ATOM 655 N N . LYS A 1 85 ? -12.088 3.337 20.635 1.00 85.56 85 LYS A N 1
ATOM 656 C CA . LYS A 1 85 ? -10.712 2.859 20.541 1.00 85.56 85 LYS A CA 1
ATOM 657 C C . LYS A 1 85 ? -9.796 4.074 20.531 1.00 85.56 85 LYS A C 1
ATOM 659 O O . LYS A 1 85 ? -10.030 5.000 19.755 1.00 85.56 85 LYS A O 1
ATOM 664 N N . THR A 1 86 ? -8.773 4.078 21.375 1.00 78.56 86 THR A N 1
ATOM 665 C CA . THR A 1 86 ? -7.810 5.186 21.479 1.00 78.56 86 THR A CA 1
ATOM 666 C C . THR A 1 86 ? -6.388 4.707 21.227 1.00 78.56 86 THR A C 1
ATOM 668 O O . THR A 1 86 ? -6.087 3.528 21.417 1.00 78.56 86 THR A O 1
ATOM 671 N N . SER A 1 87 ? -5.505 5.633 20.855 1.00 72.62 87 SER A N 1
ATOM 672 C CA . SER A 1 87 ? -4.073 5.361 20.657 1.00 72.62 87 SER A CA 1
ATOM 673 C C . SER A 1 87 ? -3.302 5.187 21.970 1.00 72.62 87 SER A C 1
ATOM 675 O O . SER A 1 87 ? -2.209 4.628 22.003 1.00 72.62 87 SER A O 1
ATOM 677 N N . SER A 1 88 ? -3.852 5.689 23.077 1.00 73.00 88 SER A N 1
ATOM 678 C CA . SER A 1 88 ? -3.227 5.670 24.402 1.00 73.00 88 SER A CA 1
ATOM 679 C C . SER A 1 88 ? -4.121 4.978 25.421 1.00 73.00 88 SER A C 1
ATOM 681 O O . SER A 1 88 ? -5.345 4.998 25.297 1.00 73.00 88 SER A O 1
ATOM 683 N N . ARG A 1 89 ? -3.506 4.375 26.446 1.00 74.31 89 ARG A N 1
ATOM 684 C CA . ARG A 1 89 ? -4.238 3.717 27.535 1.00 74.31 89 ARG A CA 1
ATOM 685 C C . ARG A 1 89 ? -5.026 4.747 28.345 1.00 74.31 89 ARG A C 1
ATOM 687 O O . ARG A 1 89 ? -4.461 5.740 28.802 1.00 74.31 89 ARG A O 1
ATOM 694 N N . LEU A 1 90 ? -6.301 4.456 28.583 1.00 70.25 90 LEU A N 1
ATOM 695 C CA . LEU A 1 90 ? -7.109 5.153 29.579 1.00 70.25 90 LEU A CA 1
ATOM 696 C C . LEU A 1 90 ? -6.868 4.514 30.946 1.00 70.25 90 LEU A C 1
ATOM 698 O O . LEU A 1 90 ? -7.191 3.343 31.161 1.00 70.25 90 LEU A O 1
ATOM 702 N N . TYR A 1 91 ? -6.275 5.273 31.860 1.00 69.06 91 TYR A N 1
ATOM 703 C CA . TYR A 1 91 ? -5.999 4.816 33.220 1.00 69.06 91 TYR A CA 1
ATOM 704 C C . TYR A 1 91 ? -7.242 4.971 34.100 1.00 69.06 91 TYR A C 1
ATOM 706 O O . TYR A 1 91 ? -8.014 5.902 33.910 1.00 69.06 91 TYR A O 1
ATOM 714 N N . THR A 1 92 ? -7.452 4.062 35.054 1.00 65.38 92 THR A N 1
ATOM 715 C CA . THR A 1 92 ? -8.542 4.126 36.051 1.00 65.38 92 THR A CA 1
ATOM 716 C C . THR A 1 92 ? -8.108 4.757 37.371 1.00 65.38 92 THR A C 1
ATOM 718 O O . THR A 1 92 ? -8.918 4.909 38.284 1.00 65.38 92 THR A O 1
ATOM 721 N N . SER A 1 93 ? -6.838 5.140 37.480 1.00 61.53 93 SER A N 1
ATOM 722 C CA . SER A 1 93 ? -6.255 5.731 38.676 1.00 61.53 93 SER A CA 1
ATOM 723 C C . SER A 1 93 ? -5.229 6.811 38.319 1.00 61.53 93 SER A C 1
ATOM 725 O O . SER A 1 93 ? -4.560 6.750 37.286 1.00 61.53 93 SER A O 1
ATOM 727 N N . SER A 1 94 ? -5.101 7.826 39.181 1.00 64.00 94 SER A N 1
ATOM 728 C CA . SER A 1 94 ? -4.193 8.966 38.965 1.00 64.00 94 SER A CA 1
ATOM 729 C C . SER A 1 94 ? -2.710 8.581 38.972 1.00 64.00 94 SER A C 1
ATOM 731 O O . SER A 1 94 ? -1.891 9.272 38.379 1.00 64.00 94 SER A O 1
ATOM 733 N N . ASP A 1 95 ? -2.369 7.479 39.637 1.00 67.12 95 ASP A N 1
ATOM 734 C CA . ASP A 1 95 ? -1.024 6.898 39.711 1.00 67.12 95 ASP A CA 1
ATOM 735 C C . ASP A 1 95 ? -0.685 5.999 38.503 1.00 67.12 95 ASP A C 1
ATOM 737 O O . ASP A 1 95 ? 0.401 5.428 38.454 1.00 67.12 95 ASP A O 1
ATOM 741 N N . LYS A 1 96 ? -1.603 5.861 37.531 1.00 71.25 96 LYS A N 1
ATOM 742 C CA . LYS A 1 96 ? -1.461 5.025 36.326 1.00 71.25 96 LYS A CA 1
ATOM 743 C C . LYS A 1 96 ? -1.194 3.534 36.602 1.00 71.25 96 LYS A C 1
ATOM 745 O O . LYS A 1 96 ? -0.759 2.815 35.704 1.00 71.25 96 LYS A O 1
ATOM 750 N N . SER A 1 97 ? -1.491 3.041 37.805 1.00 70.00 97 SER A N 1
ATOM 751 C CA . SER A 1 97 ? -1.297 1.629 38.174 1.00 70.00 97 SER A CA 1
ATOM 752 C C . SER A 1 97 ? -2.331 0.689 37.541 1.00 70.00 97 SER A C 1
ATOM 754 O O . SER A 1 97 ? -2.065 -0.497 37.350 1.00 70.00 97 SER A O 1
ATOM 756 N N . THR A 1 98 ? -3.503 1.213 37.174 1.00 67.69 98 THR A N 1
ATOM 757 C CA . THR A 1 98 ? -4.613 0.445 36.594 1.00 67.69 98 THR A CA 1
ATOM 758 C C . THR A 1 98 ? -5.154 1.125 35.338 1.00 67.69 98 THR A C 1
ATOM 760 O O . THR A 1 98 ? -5.196 2.354 35.258 1.00 67.69 98 THR A O 1
ATOM 763 N N . TYR A 1 99 ? -5.542 0.339 34.331 1.00 70.56 99 TYR A N 1
ATOM 764 C CA . TYR A 1 99 ? -6.041 0.839 33.049 1.00 70.56 99 TYR A CA 1
ATOM 765 C C . TYR A 1 99 ? -7.249 0.044 32.558 1.00 70.56 99 TYR A C 1
ATOM 767 O O . TYR A 1 99 ? -7.412 -1.136 32.865 1.00 70.56 99 TYR A O 1
ATOM 775 N N . LEU A 1 100 ? -8.104 0.710 31.787 1.00 70.81 100 LEU A N 1
ATOM 776 C CA . LEU A 1 100 ? -9.260 0.095 31.153 1.00 70.81 100 LEU A CA 1
ATOM 777 C C . LEU A 1 100 ? -8.816 -0.753 29.935 1.00 70.81 100 LEU A C 1
ATOM 779 O O . LEU A 1 100 ? -7.790 -0.480 29.300 1.00 70.81 100 LEU A O 1
ATOM 783 N N . ALA A 1 101 ? -9.615 -1.751 29.557 1.00 77.94 101 ALA A N 1
ATOM 784 C CA . ALA A 1 101 ? -9.387 -2.520 28.332 1.00 77.94 101 ALA A CA 1
ATOM 785 C C . ALA A 1 101 ? -9.751 -1.695 27.084 1.00 77.94 101 ALA A C 1
ATOM 787 O O . ALA A 1 101 ? -10.818 -1.092 27.042 1.00 77.94 101 ALA A O 1
ATOM 788 N N . ASN A 1 102 ? -8.879 -1.696 26.073 1.00 79.62 102 ASN A N 1
ATOM 789 C CA . ASN A 1 102 ? -9.083 -1.030 24.783 1.00 79.62 102 ASN A CA 1
ATOM 790 C C . ASN A 1 102 ? -9.543 -2.077 23.743 1.00 79.62 102 ASN A C 1
ATOM 792 O O . ASN A 1 102 ? -8.813 -3.054 23.557 1.00 79.62 102 ASN A O 1
ATOM 796 N N . PRO A 1 103 ? -10.698 -1.929 23.061 1.00 83.75 103 PRO A N 1
ATOM 797 C CA . PRO A 1 103 ? -11.617 -0.786 23.090 1.00 83.75 103 PRO A CA 1
ATOM 798 C C . PRO A 1 103 ? -12.478 -0.651 24.351 1.00 83.75 103 PRO A C 1
ATOM 800 O O . PRO A 1 103 ? -12.901 -1.637 24.953 1.00 83.75 103 PRO A O 1
ATOM 803 N N . TYR A 1 104 ? -12.800 0.598 24.677 1.00 79.25 104 TYR A N 1
ATOM 804 C CA . TYR A 1 104 ? -13.522 1.028 25.869 1.00 79.25 104 TYR A CA 1
ATOM 805 C C . TYR A 1 104 ? -15.023 1.135 25.597 1.00 79.25 104 TYR A C 1
ATOM 807 O O . TYR A 1 104 ? -15.468 2.113 25.003 1.00 79.25 104 TYR A O 1
ATOM 815 N N . TYR A 1 105 ? -15.817 0.153 26.027 1.00 78.44 105 TYR A N 1
ATOM 816 C CA . TYR A 1 105 ? -17.278 0.180 25.873 1.00 78.44 105 TYR A CA 1
ATOM 817 C C . TYR A 1 105 ? -17.947 0.933 27.024 1.00 78.44 105 TYR A C 1
ATOM 819 O O . TYR A 1 105 ? -17.720 0.619 28.191 1.00 78.44 105 TYR A O 1
ATOM 827 N N . ILE A 1 106 ? -18.764 1.928 26.681 1.00 69.94 106 ILE A N 1
ATOM 828 C CA . ILE A 1 106 ? -19.236 2.974 27.599 1.00 69.94 106 ILE A CA 1
ATOM 829 C C . ILE A 1 106 ? -20.757 3.141 27.622 1.00 69.94 106 ILE A C 1
ATOM 831 O O . ILE A 1 106 ? -21.280 3.607 28.628 1.00 69.94 106 ILE A O 1
ATOM 835 N N . ILE A 1 107 ? -21.471 2.766 26.556 1.00 73.44 107 ILE A N 1
ATOM 836 C CA . ILE A 1 107 ? -22.933 2.908 26.471 1.00 73.44 107 ILE A CA 1
ATOM 837 C C . ILE A 1 107 ? -23.539 1.559 26.107 1.00 73.44 107 ILE A C 1
ATOM 839 O O . ILE A 1 107 ? -23.208 1.001 25.061 1.00 73.44 107 ILE A O 1
ATOM 843 N N . ASP A 1 108 ? -24.449 1.058 26.939 1.00 75.50 108 ASP A N 1
ATOM 844 C CA . ASP A 1 108 ? -25.257 -0.119 26.629 1.00 75.50 108 ASP A CA 1
ATOM 845 C C . ASP A 1 108 ? -26.505 0.284 25.824 1.00 75.50 108 ASP A C 1
ATOM 847 O O . ASP A 1 108 ? -27.255 1.188 26.187 1.00 75.50 108 ASP A O 1
ATOM 851 N N . ILE A 1 109 ? -26.743 -0.423 24.724 1.00 73.50 109 ILE A N 1
ATOM 852 C CA . ILE A 1 109 ? -27.942 -0.341 23.897 1.00 73.50 109 ILE A CA 1
ATOM 853 C C . ILE A 1 109 ? -28.703 -1.657 24.075 1.00 73.50 109 ILE A C 1
ATOM 855 O O . ILE A 1 109 ? -28.277 -2.707 23.585 1.00 73.50 109 ILE A O 1
ATOM 859 N N . ASN A 1 110 ? -29.881 -1.599 24.700 1.00 67.56 110 ASN A N 1
ATOM 860 C CA . ASN A 1 110 ? -30.788 -2.744 24.872 1.00 67.56 110 ASN A CA 1
ATOM 861 C C . ASN A 1 110 ? -31.498 -3.140 23.558 1.00 67.56 110 ASN A C 1
ATOM 863 O O . ASN A 1 110 ? -32.709 -3.348 23.515 1.00 67.56 110 ASN A O 1
ATOM 867 N N . LYS A 1 111 ? -30.755 -3.220 22.449 1.00 69.31 111 LYS A N 1
ATOM 868 C CA . LYS A 1 111 ? -31.252 -3.635 21.138 1.00 69.31 111 LYS A CA 1
ATOM 869 C C . LYS A 1 111 ? -30.376 -4.751 20.587 1.00 69.31 111 LYS A C 1
ATOM 871 O O . LYS A 1 111 ? -29.157 -4.630 20.542 1.00 69.31 111 LYS A O 1
ATOM 876 N N . LYS A 1 112 ? -31.023 -5.838 20.176 1.00 69.50 112 LYS A N 1
ATOM 877 C CA . LYS A 1 112 ? -30.372 -7.047 19.668 1.00 69.50 112 LYS A CA 1
ATOM 878 C C . LYS A 1 112 ? -30.242 -6.981 18.151 1.00 69.50 112 LYS A C 1
ATOM 880 O O . LYS A 1 112 ? -31.147 -6.482 17.476 1.00 69.50 112 LYS A O 1
ATOM 885 N N . LEU A 1 113 ? -29.154 -7.528 17.617 1.00 69.25 113 LEU A N 1
ATOM 886 C CA . LEU A 1 113 ? -29.118 -7.900 16.206 1.00 69.25 113 LEU A CA 1
ATOM 887 C C . LEU A 1 113 ? -30.048 -9.101 16.012 1.00 69.25 113 LEU A C 1
ATOM 889 O O . LEU A 1 113 ? -29.966 -10.085 16.742 1.00 69.25 113 LEU A O 1
ATOM 893 N N . THR A 1 114 ? -30.965 -8.994 15.054 1.00 58.84 114 THR A N 1
ATOM 894 C CA . THR A 1 114 ? -31.853 -10.094 14.667 1.00 58.84 114 THR A CA 1
ATOM 895 C C . THR A 1 114 ? -31.294 -10.714 13.390 1.00 58.84 114 THR A C 1
ATOM 897 O O . THR A 1 114 ? -31.169 -10.038 12.373 1.00 58.84 114 THR A O 1
ATOM 900 N N . GLY A 1 115 ? -30.875 -11.978 13.454 1.00 61.47 115 GLY A N 1
ATOM 901 C CA . GLY A 1 115 ? -30.269 -12.696 12.327 1.00 61.47 115 GLY A CA 1
ATOM 902 C C . GLY A 1 115 ? -29.064 -13.537 12.745 1.00 61.47 115 GLY A C 1
ATOM 903 O O . GLY A 1 115 ? -28.498 -13.317 13.804 1.00 61.47 115 GLY A O 1
ATOM 904 N N . GLN A 1 116 ? -28.679 -14.513 11.917 1.00 62.31 116 GLN A N 1
ATOM 905 C CA . GLN A 1 116 ? -27.553 -15.425 12.194 1.00 62.31 116 GLN A CA 1
ATOM 906 C C . GLN A 1 116 ? -26.188 -14.902 11.707 1.00 62.31 116 GLN A C 1
ATOM 908 O O . GLN A 1 116 ? -25.169 -15.537 11.959 1.00 62.31 116 GLN A O 1
ATOM 913 N N . LYS A 1 117 ? -26.138 -13.770 10.989 1.00 81.62 117 LYS A N 1
ATOM 914 C CA . LYS A 1 117 ? -24.906 -13.230 10.392 1.00 81.62 117 LYS A CA 1
ATOM 915 C C . LYS A 1 117 ? -24.769 -11.739 10.674 1.00 81.62 117 LYS A C 1
ATOM 917 O O . LYS A 1 117 ? -25.742 -11.003 10.544 1.00 81.62 117 LYS A O 1
ATOM 922 N N . CYS A 1 118 ? -23.553 -11.303 10.996 1.00 87.44 118 CYS A N 1
ATOM 923 C CA . CYS A 1 118 ? -23.209 -9.894 11.154 1.00 87.44 118 CYS A CA 1
ATOM 924 C C . CYS A 1 118 ? -23.341 -9.146 9.812 1.00 87.44 118 CYS A C 1
ATOM 926 O O . CYS A 1 118 ? -22.649 -9.519 8.858 1.00 87.44 118 CYS A O 1
ATOM 928 N N . PRO A 1 119 ? -24.187 -8.104 9.714 1.00 90.44 119 PRO A N 1
ATOM 929 C CA . PRO A 1 119 ? -24.207 -7.200 8.564 1.00 90.44 119 PRO A CA 1
ATOM 930 C C . PRO A 1 119 ? -22.832 -6.583 8.282 1.00 90.44 119 PRO A C 1
ATOM 932 O O . PRO A 1 119 ? -21.976 -6.539 9.162 1.00 90.44 119 PRO A O 1
ATOM 935 N N . ASN A 1 120 ? -22.609 -6.087 7.063 1.00 92.06 120 ASN A N 1
ATOM 936 C CA . ASN A 1 120 ? -21.369 -5.369 6.741 1.00 92.06 120 ASN A CA 1
ATOM 937 C C . ASN A 1 120 ? -21.393 -3.932 7.272 1.00 92.06 120 ASN A C 1
ATOM 939 O O . ASN A 1 120 ? -20.366 -3.441 7.730 1.00 92.06 120 ASN A O 1
ATOM 943 N N . TYR A 1 121 ? -22.566 -3.294 7.245 1.00 93.50 121 TYR A N 1
ATOM 944 C CA . TYR A 1 121 ? -22.760 -1.922 7.700 1.00 93.50 121 TYR A CA 1
ATOM 945 C C . TYR A 1 121 ? -23.952 -1.834 8.648 1.00 93.50 121 TYR A C 1
ATOM 947 O O . TYR A 1 121 ? -25.017 -2.411 8.393 1.00 93.50 121 TYR A O 1
ATOM 955 N N . LEU A 1 122 ? -23.768 -1.088 9.733 1.00 92.94 122 LEU A N 1
ATOM 956 C CA . LEU A 1 122 ? -24.810 -0.791 10.705 1.00 92.94 122 LEU A CA 1
ATOM 957 C C . LEU A 1 122 ? -24.949 0.708 10.892 1.00 92.94 122 LEU A C 1
ATOM 959 O O . LEU A 1 122 ? -23.990 1.393 11.218 1.00 92.94 122 LEU A O 1
ATOM 963 N N . GLU A 1 123 ? -26.168 1.191 10.738 1.00 92.12 123 GLU A N 1
ATOM 964 C CA . GLU A 1 123 ? -26.549 2.570 10.981 1.00 92.12 123 GLU A CA 1
ATOM 965 C C . GLU A 1 123 ? -27.093 2.717 12.400 1.00 92.12 123 GLU A C 1
ATOM 967 O O . GLU A 1 123 ? -27.983 1.971 12.821 1.00 92.12 123 GLU A O 1
ATOM 972 N N . LEU A 1 124 ? -26.581 3.710 13.116 1.00 89.00 124 LEU A N 1
ATOM 973 C CA . LEU A 1 124 ? -27.048 4.142 14.417 1.00 89.00 124 LEU A CA 1
ATOM 974 C C . LEU A 1 124 ? -27.661 5.542 14.288 1.00 89.00 124 LEU A C 1
ATOM 976 O O . LEU A 1 124 ? -27.014 6.465 13.802 1.00 89.00 124 LEU A O 1
ATOM 980 N N . LYS A 1 125 ? -28.902 5.692 14.754 1.00 86.00 125 LYS A N 1
ATOM 981 C CA . LYS A 1 125 ? -29.674 6.945 14.768 1.00 86.00 125 LYS A CA 1
ATOM 982 C C . LYS A 1 125 ? -30.220 7.243 16.156 1.00 86.00 125 LYS A C 1
ATOM 984 O O . LYS A 1 125 ? -30.548 6.315 16.900 1.00 86.00 125 LYS A O 1
ATOM 989 N N . ALA A 1 126 ? -30.376 8.520 16.488 1.00 78.88 126 ALA A N 1
ATOM 990 C CA . ALA A 1 126 ? -31.184 8.916 17.636 1.00 78.88 126 ALA A CA 1
ATOM 991 C C . ALA A 1 126 ? -32.670 8.671 17.310 1.00 78.88 126 ALA A C 1
ATOM 993 O O . ALA A 1 126 ? -33.124 8.917 16.192 1.00 78.88 126 ALA A O 1
ATOM 994 N N . LYS A 1 127 ? -33.444 8.150 18.263 1.00 71.12 127 LYS A N 1
ATOM 995 C CA . LYS A 1 127 ? -34.910 8.216 18.210 1.00 71.12 127 LYS A CA 1
ATOM 996 C C . LYS A 1 127 ? -35.335 9.613 18.653 1.00 71.12 127 LYS A C 1
ATOM 998 O O . LYS A 1 127 ? -34.675 10.210 19.497 1.00 71.12 127 LYS A O 1
ATOM 1003 N N . THR A 1 128 ? -36.414 10.120 18.062 1.00 56.28 128 THR A N 1
ATOM 1004 C CA . THR A 1 128 ? -37.022 11.420 18.381 1.00 56.28 128 THR A CA 1
ATOM 1005 C C . THR A 1 128 ? -37.052 11.672 19.890 1.00 56.28 128 THR A C 1
ATOM 1007 O O . THR A 1 128 ? -37.484 10.800 20.644 1.00 56.28 128 THR A O 1
ATOM 1010 N N . PHE A 1 129 ? -36.556 12.842 20.307 1.00 50.19 129 PHE A N 1
ATOM 1011 C CA . PHE A 1 129 ? -36.499 13.285 21.700 1.00 50.19 129 PHE A CA 1
ATOM 1012 C C . PHE A 1 129 ? -37.918 13.401 22.275 1.00 50.19 129 PHE A C 1
ATOM 1014 O O . PHE A 1 129 ? -38.593 14.395 22.034 1.00 50.19 129 PHE A O 1
ATOM 1021 N N . ASP A 1 130 ? -38.342 12.417 23.062 1.00 46.84 130 ASP A N 1
ATOM 1022 C CA . ASP A 1 130 ? -39.245 12.668 24.185 1.00 46.84 130 ASP A CA 1
ATOM 1023 C C . ASP A 1 130 ? -38.370 12.715 25.438 1.00 46.84 130 ASP A C 1
ATOM 1025 O O . ASP A 1 130 ? -37.581 11.799 25.687 1.00 46.84 130 ASP A O 1
ATOM 1029 N N . MET A 1 131 ? -38.450 13.812 26.193 1.00 44.44 131 MET A N 1
ATOM 1030 C CA . MET A 1 131 ? -37.523 14.157 27.282 1.00 44.44 131 MET A CA 1
ATOM 1031 C C . MET A 1 131 ? -37.491 13.154 28.456 1.00 44.44 131 MET A C 1
ATOM 1033 O O . MET A 1 131 ? -36.627 13.291 29.321 1.00 44.44 131 MET A O 1
ATOM 1037 N N . ASP A 1 132 ? -38.346 12.125 28.455 1.00 45.44 132 ASP A N 1
ATOM 1038 C CA . ASP A 1 132 ? -38.637 11.285 29.624 1.00 45.44 132 ASP A CA 1
ATOM 1039 C C . ASP A 1 132 ? -38.157 9.817 29.565 1.00 45.44 132 ASP A C 1
ATOM 1041 O O . ASP A 1 132 ? -38.398 9.075 30.517 1.00 45.44 132 ASP A O 1
ATOM 1045 N N . MET A 1 133 ? -37.449 9.342 28.523 1.00 42.56 133 MET A N 1
ATOM 1046 C CA . MET A 1 133 ? -36.940 7.946 28.513 1.00 42.56 133 MET A CA 1
ATOM 1047 C C . MET A 1 133 ? -35.533 7.752 27.898 1.00 42.56 133 MET A C 1
ATOM 1049 O O . MET A 1 133 ? -35.398 7.542 26.691 1.00 42.56 133 MET A O 1
ATOM 1053 N N . PRO A 1 134 ? -34.470 7.698 28.724 1.00 46.81 134 PRO A N 1
ATOM 1054 C CA . PRO A 1 134 ? -33.079 7.636 28.260 1.00 46.81 134 PRO A CA 1
ATOM 1055 C C . PRO A 1 134 ? -32.574 6.239 27.842 1.00 46.81 134 PRO A C 1
ATOM 1057 O O . PRO A 1 134 ? -31.543 6.130 27.185 1.00 46.81 134 PRO A O 1
ATOM 1060 N N . THR A 1 135 ? -33.291 5.149 28.138 1.00 44.97 135 THR A N 1
ATOM 1061 C CA . THR A 1 135 ? -32.820 3.772 27.856 1.00 44.97 135 THR A CA 1
ATOM 1062 C C . THR A 1 135 ? -33.242 3.215 26.489 1.00 44.97 135 THR A C 1
ATOM 1064 O O . THR A 1 135 ? -32.726 2.184 26.059 1.00 44.97 135 THR A O 1
ATOM 1067 N N . ASN A 1 136 ? -34.133 3.909 25.766 1.00 53.88 136 ASN A N 1
ATOM 1068 C CA . ASN A 1 136 ? -34.704 3.467 24.485 1.00 53.88 136 ASN A CA 1
ATOM 1069 C C . ASN A 1 136 ? -34.403 4.403 23.299 1.00 53.88 136 ASN A C 1
ATOM 1071 O O . ASN A 1 136 ? -34.983 4.203 22.229 1.00 53.88 136 ASN A O 1
ATOM 1075 N N . GLY A 1 137 ? -33.500 5.379 23.465 1.00 65.81 137 GLY A N 1
ATOM 1076 C CA . GLY A 1 137 ? -33.264 6.515 22.558 1.00 65.81 137 GLY A CA 1
ATOM 1077 C C . GLY A 1 137 ? -32.466 6.244 21.276 1.00 65.81 137 GLY A C 1
ATOM 1078 O O . GLY A 1 137 ? -32.180 7.183 20.541 1.00 65.81 137 GLY A O 1
ATOM 1079 N N . TYR A 1 138 ? -32.119 4.992 20.964 1.00 78.00 138 TYR A N 1
ATOM 1080 C CA . TYR A 1 138 ? -31.312 4.658 19.783 1.00 78.00 138 TYR A CA 1
ATOM 1081 C C . TYR A 1 138 ? -32.049 3.721 18.818 1.00 78.00 138 TYR A C 1
ATOM 1083 O O . TYR A 1 138 ? -32.742 2.775 19.214 1.00 78.00 138 TYR A O 1
ATOM 1091 N N . LYS A 1 139 ? -31.875 3.953 17.517 1.00 82.00 139 LYS A N 1
ATOM 1092 C CA . LYS A 1 139 ? -32.324 3.074 16.437 1.00 82.00 139 LYS A CA 1
ATOM 1093 C C . LYS A 1 139 ? -31.103 2.520 15.710 1.00 82.00 139 LYS A C 1
ATOM 1095 O O . LYS A 1 139 ? -30.396 3.255 15.040 1.00 82.00 139 LYS A O 1
ATOM 1100 N N . LEU A 1 140 ? -30.905 1.211 15.842 1.00 86.69 140 LEU A N 1
ATOM 1101 C CA . LEU A 1 140 ? -29.961 0.444 15.031 1.00 86.69 140 LEU A CA 1
ATOM 1102 C C . LEU A 1 140 ? -30.680 -0.166 13.816 1.00 86.69 140 LEU A C 1
ATOM 1104 O O . LEU A 1 140 ? -31.741 -0.780 14.009 1.00 86.69 140 LEU A O 1
ATOM 1108 N N . SER A 1 141 ? -30.116 -0.011 12.619 1.00 88.38 141 SER A N 1
ATOM 1109 C CA . SER A 1 141 ? -30.596 -0.581 11.348 1.00 88.38 141 SER A CA 1
ATOM 1110 C C . SER A 1 141 ? -29.435 -1.111 10.502 1.00 88.38 141 SER A C 1
ATOM 1112 O O . SER A 1 141 ? -28.314 -0.623 10.592 1.00 88.38 141 SER A O 1
ATOM 1114 N N . THR A 1 142 ? -29.692 -2.111 9.659 1.00 91.06 142 THR A N 1
ATOM 1115 C CA . THR A 1 142 ? -28.756 -2.500 8.593 1.00 91.06 142 THR A CA 1
ATOM 1116 C C . THR A 1 142 ? -28.761 -1.457 7.486 1.00 91.06 142 THR A C 1
ATOM 1118 O O . THR A 1 142 ? -29.822 -0.919 7.170 1.00 91.06 142 THR A O 1
ATOM 1121 N N . THR A 1 143 ? -27.607 -1.205 6.878 1.00 93.19 143 THR A N 1
ATOM 1122 C CA . THR A 1 143 ? -27.469 -0.219 5.798 1.00 93.19 143 THR A CA 1
ATOM 1123 C C . THR A 1 143 ? -26.447 -0.681 4.754 1.00 93.19 143 THR A C 1
ATOM 1125 O O . THR A 1 143 ? -26.039 -1.846 4.758 1.00 93.19 143 THR A O 1
ATOM 1128 N N . ASP A 1 144 ? -26.058 0.210 3.848 1.00 93.94 144 ASP A N 1
ATOM 1129 C CA . ASP A 1 144 ? -25.130 -0.041 2.752 1.00 93.94 144 ASP A CA 1
ATOM 1130 C C . ASP A 1 144 ? -23.872 0.846 2.808 1.00 93.94 144 ASP A C 1
ATOM 1132 O O . ASP A 1 144 ? -23.710 1.728 3.656 1.00 93.94 144 ASP A O 1
ATOM 1136 N N . GLU A 1 145 ? -22.959 0.578 1.879 1.00 93.12 145 GLU A N 1
ATOM 1137 C CA . GLU A 1 145 ? -21.691 1.286 1.730 1.00 93.12 145 GLU A CA 1
ATOM 1138 C C . GLU A 1 145 ? -21.863 2.765 1.358 1.00 93.12 145 GLU A C 1
ATOM 1140 O O . GLU A 1 145 ? -21.084 3.611 1.796 1.00 93.12 145 GLU A O 1
ATOM 1145 N N . LYS A 1 146 ? -22.904 3.107 0.591 1.00 93.62 146 LYS A N 1
ATOM 1146 C CA . LYS A 1 146 ? -23.176 4.495 0.203 1.00 93.62 146 LYS A CA 1
ATOM 1147 C C . LYS A 1 146 ? -23.495 5.337 1.436 1.00 93.62 146 LYS A C 1
ATOM 1149 O O . LYS A 1 146 ? -22.974 6.441 1.582 1.00 93.62 146 LYS A O 1
ATOM 1154 N N . ASN A 1 147 ? -24.312 4.807 2.342 1.00 92.81 147 ASN A N 1
ATOM 1155 C CA . ASN A 1 147 ? -24.623 5.478 3.600 1.00 92.81 147 ASN A CA 1
ATOM 1156 C C . ASN A 1 147 ? -23.410 5.529 4.536 1.00 92.81 147 ASN A C 1
ATOM 1158 O O . ASN A 1 147 ? -23.240 6.520 5.240 1.00 92.81 147 ASN A O 1
ATOM 1162 N N . TYR A 1 148 ? -22.526 4.526 4.497 1.00 92.50 148 TYR A N 1
ATOM 1163 C CA . TYR A 1 148 ? -21.237 4.590 5.192 1.00 92.50 148 TYR A CA 1
ATOM 1164 C C . TYR A 1 148 ? -20.377 5.765 4.718 1.00 92.50 148 TYR A C 1
ATOM 1166 O O . TYR A 1 148 ? -19.942 6.573 5.537 1.00 92.50 148 TYR A O 1
ATOM 1174 N N . ILE A 1 149 ? -20.201 5.912 3.403 1.00 90.31 149 ILE A N 1
ATOM 1175 C CA . ILE A 1 149 ? -19.459 7.028 2.801 1.00 90.31 149 ILE A CA 1
ATOM 1176 C C . ILE A 1 149 ? -20.083 8.375 3.190 1.00 90.31 149 ILE A C 1
ATOM 1178 O O . ILE A 1 149 ? -19.370 9.275 3.629 1.00 90.31 149 ILE A O 1
ATOM 1182 N N . ASN A 1 150 ? -21.410 8.504 3.095 1.00 87.44 150 ASN A N 1
ATOM 1183 C CA . ASN A 1 150 ? -22.110 9.730 3.489 1.00 87.44 150 ASN A CA 1
ATOM 1184 C C . ASN A 1 150 ? -21.902 10.048 4.978 1.00 87.44 150 ASN A C 1
ATOM 1186 O O . ASN A 1 150 ? -21.624 11.193 5.335 1.00 87.44 150 ASN A O 1
ATOM 1190 N N . SER A 1 151 ? -21.984 9.038 5.848 1.00 86.69 151 SER A N 1
ATOM 1191 C CA . SER A 1 151 ? -21.773 9.210 7.285 1.00 86.69 151 SER A CA 1
ATOM 1192 C C . SER A 1 151 ? -20.363 9.721 7.587 1.00 86.69 151 SER A C 1
ATOM 1194 O O . SER A 1 151 ? -20.237 10.661 8.363 1.00 86.69 151 SER A O 1
ATOM 1196 N N . LEU A 1 152 ? -19.321 9.220 6.902 1.00 85.94 152 LEU A N 1
ATOM 1197 C CA . LEU A 1 152 ? -17.941 9.722 7.034 1.00 85.94 152 LEU A CA 1
ATOM 1198 C C . LEU A 1 152 ? -17.799 11.214 6.690 1.00 85.94 152 LEU A C 1
ATOM 1200 O O . LEU A 1 152 ? -16.949 11.889 7.268 1.00 85.94 152 LEU A O 1
ATOM 1204 N N . THR A 1 153 ? -18.621 11.733 5.774 1.00 73.50 153 THR A N 1
ATOM 1205 C CA . THR A 1 153 ? -18.622 13.159 5.396 1.00 73.50 153 THR A CA 1
ATOM 1206 C C . THR A 1 153 ? -19.485 14.042 6.302 1.00 73.50 153 THR A C 1
ATOM 1208 O O . THR A 1 153 ? -19.252 15.246 6.378 1.00 73.50 153 THR A O 1
ATOM 1211 N N . ASN A 1 154 ? -20.462 13.451 6.997 1.00 67.00 154 ASN A N 1
ATOM 1212 C CA . ASN A 1 154 ? -21.425 14.159 7.846 1.00 67.00 154 ASN A CA 1
ATOM 1213 C C . ASN A 1 154 ? -20.960 14.326 9.295 1.00 67.00 154 ASN A C 1
ATOM 1215 O O . ASN A 1 154 ? -21.576 15.074 10.060 1.00 67.00 154 ASN A O 1
ATOM 1219 N N . ILE A 1 155 ? -19.889 13.638 9.696 1.00 62.97 155 ILE A N 1
ATOM 1220 C CA . ILE A 1 155 ? -19.389 13.751 11.061 1.00 62.97 155 ILE A CA 1
ATOM 1221 C C . ILE A 1 155 ? -18.968 15.217 11.326 1.00 62.97 155 ILE A C 1
ATOM 1223 O O . ILE A 1 155 ? -18.295 15.843 10.510 1.00 62.97 155 ILE A O 1
ATOM 1227 N N . TYR A 1 156 ? -19.357 15.742 12.498 1.00 58.75 156 TYR A N 1
ATOM 1228 C CA . TYR A 1 156 ? -18.900 17.009 13.112 1.00 58.75 156 TYR A CA 1
ATOM 1229 C C . TYR A 1 156 ? -19.604 18.317 12.686 1.00 58.75 156 TYR A C 1
ATOM 1231 O O . TYR A 1 156 ? -18.943 19.315 12.395 1.00 58.75 156 TYR A O 1
ATOM 1239 N N . TYR A 1 157 ? -20.943 18.372 12.720 1.00 47.56 157 TYR A N 1
ATOM 1240 C CA . TYR A 1 157 ? -21.674 19.573 12.288 1.00 47.56 157 TYR A CA 1
ATOM 1241 C C . TYR A 1 157 ? -21.716 20.776 13.259 1.00 47.56 157 TYR A C 1
ATOM 1243 O O . TYR A 1 157 ? -22.091 21.852 12.802 1.00 47.56 157 TYR A O 1
ATOM 1251 N N . GLU A 1 158 ? -21.300 20.706 14.532 1.00 46.25 158 GLU A N 1
ATOM 1252 C CA . GLU A 1 158 ? -21.501 21.856 15.445 1.00 46.25 158 GLU A CA 1
ATOM 1253 C C . GLU A 1 158 ? -20.233 22.499 16.028 1.00 46.25 158 GLU A C 1
ATOM 1255 O O . GLU A 1 158 ? -19.540 21.948 16.875 1.00 46.25 158 GLU A O 1
ATOM 1260 N N . THR A 1 159 ? -19.991 23.710 15.509 1.00 41.84 159 THR A N 1
ATOM 1261 C CA . THR A 1 159 ? -19.437 24.936 16.111 1.00 41.84 159 THR A CA 1
ATOM 1262 C C . THR A 1 159 ? -18.476 24.818 17.295 1.00 41.84 159 THR A C 1
ATOM 1264 O O . THR A 1 159 ? -18.871 24.796 18.461 1.00 41.84 159 THR A O 1
ATOM 1267 N N . LYS A 1 160 ? -17.196 24.976 16.947 1.00 45.34 160 LYS A N 1
ATOM 1268 C CA . LYS A 1 160 ? -16.138 25.634 17.725 1.00 45.34 160 LYS A CA 1
ATOM 1269 C C . LYS A 1 160 ? -16.718 26.695 18.683 1.00 45.34 160 LYS A C 1
ATOM 1271 O O . LYS A 1 160 ? -17.270 27.697 18.224 1.00 45.34 160 LYS A O 1
ATOM 1276 N N . LYS A 1 161 ? -16.550 26.545 20.003 1.00 46.03 161 LYS A N 1
ATOM 1277 C CA . LYS A 1 161 ? -16.564 27.725 20.892 1.00 46.03 161 LYS A CA 1
ATOM 1278 C C . LYS A 1 161 ? -15.370 28.591 20.498 1.00 46.03 161 LYS A C 1
ATOM 1280 O O . LYS A 1 161 ? -14.334 28.032 20.159 1.00 46.03 161 LYS A O 1
ATOM 1285 N N . SER A 1 162 ? -15.477 29.923 20.534 1.00 42.22 162 SER A N 1
ATOM 1286 C CA . SER A 1 162 ? -14.499 30.855 19.925 1.00 42.22 162 SER A CA 1
ATOM 1287 C C . SER A 1 162 ? -13.024 30.633 20.305 1.00 42.22 162 SER A C 1
ATOM 1289 O O . SER A 1 162 ? -12.146 31.140 19.612 1.00 42.22 162 SER A O 1
ATOM 1291 N N . ASN A 1 163 ? -12.746 29.861 21.360 1.00 43.69 163 ASN A N 1
ATOM 1292 C CA . ASN A 1 163 ? -11.417 29.628 21.914 1.00 43.69 163 ASN A CA 1
ATOM 1293 C C . ASN A 1 163 ? -10.954 28.156 21.850 1.00 43.69 163 ASN A C 1
ATOM 1295 O O . ASN A 1 163 ? -9.792 27.884 22.146 1.00 43.69 163 ASN A O 1
ATOM 1299 N N . ASP A 1 164 ? -11.813 27.210 21.453 1.00 43.56 164 ASP A N 1
ATOM 1300 C CA . ASP A 1 164 ? -11.451 25.789 21.378 1.00 43.56 164 ASP A CA 1
ATOM 1301 C C . ASP A 1 164 ? -10.874 25.453 20.001 1.00 43.56 164 ASP A C 1
ATOM 1303 O O . ASP A 1 164 ? -11.400 25.873 18.972 1.00 43.56 164 ASP A O 1
ATOM 1307 N N . LYS A 1 165 ? -9.784 24.679 19.951 1.00 43.53 165 LYS A N 1
ATOM 1308 C CA . LYS A 1 165 ? -9.203 24.235 18.672 1.00 43.53 165 LYS A CA 1
ATOM 1309 C C . LYS A 1 165 ? -10.044 23.136 17.990 1.00 43.53 165 LYS A C 1
ATOM 1311 O O . LYS A 1 165 ? -9.943 23.007 16.775 1.00 43.53 165 LYS A O 1
ATOM 1316 N N . PHE A 1 166 ? -10.883 22.394 18.734 1.00 47.03 166 PHE A N 1
ATOM 1317 C CA . PHE A 1 166 ? -11.588 21.179 18.278 1.00 47.03 166 PHE A CA 1
ATOM 1318 C C . PHE A 1 166 ? -12.945 20.946 18.984 1.00 47.03 166 PHE A C 1
ATOM 1320 O O . PHE A 1 166 ? -13.214 21.561 20.014 1.00 47.03 166 PHE A O 1
ATOM 1327 N N . ASN A 1 167 ? -13.775 20.030 18.458 1.00 48.69 167 ASN A N 1
ATOM 1328 C CA . ASN A 1 167 ? -15.067 19.648 19.047 1.00 48.69 167 ASN A CA 1
ATOM 1329 C C . ASN A 1 167 ? -14.886 18.593 20.160 1.00 48.69 167 ASN A C 1
ATOM 1331 O O . ASN A 1 167 ? -14.396 17.489 19.914 1.00 48.69 167 ASN A O 1
ATOM 1335 N N . ASN A 1 168 ? -15.332 18.910 21.377 1.00 50.09 168 ASN A N 1
ATOM 1336 C CA . ASN A 1 168 ? -15.289 18.005 22.530 1.00 50.09 168 ASN A CA 1
ATOM 1337 C C . ASN A 1 168 ? -16.659 17.329 22.722 1.00 50.09 168 ASN A C 1
ATOM 1339 O O . ASN A 1 168 ? -17.663 18.026 22.863 1.00 50.09 168 ASN A O 1
ATOM 1343 N N . ILE A 1 169 ? -16.713 15.991 22.768 1.00 51.09 169 ILE A N 1
ATOM 1344 C CA . ILE A 1 169 ? -17.906 15.248 23.214 1.00 51.09 169 ILE A CA 1
ATOM 1345 C C . ILE A 1 169 ? -17.611 14.666 24.588 1.00 51.09 169 ILE A C 1
ATOM 1347 O O . ILE A 1 169 ? -16.922 13.661 24.718 1.00 51.09 169 ILE A O 1
ATOM 1351 N N . THR A 1 170 ? -18.168 15.260 25.632 1.00 49.53 170 THR A N 1
ATOM 1352 C CA . THR A 1 170 ? -18.135 14.673 26.973 1.00 49.53 170 THR A CA 1
ATOM 1353 C C . THR A 1 170 ? -19.092 13.477 27.016 1.00 49.53 170 THR A C 1
ATOM 1355 O O . THR A 1 170 ? -20.286 13.638 26.779 1.00 49.53 170 THR A O 1
ATOM 1358 N N . ILE A 1 171 ? -18.594 12.270 27.313 1.00 51.22 171 ILE A N 1
ATOM 1359 C CA . ILE A 1 171 ? -19.457 11.107 27.576 1.00 51.22 171 ILE A CA 1
ATOM 1360 C C . ILE A 1 171 ? -19.433 10.856 29.079 1.00 51.22 171 ILE A C 1
ATOM 1362 O O . ILE A 1 171 ? -18.622 10.094 29.612 1.00 51.22 171 ILE A O 1
ATOM 1366 N N . ASN A 1 172 ? -20.345 11.530 29.775 1.00 49.06 172 ASN A N 1
ATOM 1367 C CA . ASN A 1 172 ? -20.590 11.287 31.187 1.00 49.06 172 ASN A CA 1
ATOM 1368 C C . ASN A 1 172 ? -21.276 9.926 31.343 1.00 49.06 172 ASN A C 1
ATOM 1370 O O . ASN A 1 172 ? -22.406 9.739 30.893 1.00 49.06 172 ASN A O 1
ATOM 1374 N N . ASN A 1 173 ? -20.612 8.966 31.994 1.00 48.12 173 ASN A N 1
ATOM 1375 C CA . ASN A 1 173 ? -21.244 7.705 32.370 1.00 48.12 173 ASN A CA 1
ATOM 1376 C C . ASN A 1 173 ? -22.158 7.932 33.582 1.00 48.12 173 ASN A C 1
ATOM 1378 O O . ASN A 1 173 ? -21.813 7.639 34.731 1.00 48.12 173 ASN A O 1
ATOM 1382 N N . ASP A 1 174 ? -23.326 8.505 33.308 1.00 46.44 174 ASP A N 1
ATOM 1383 C CA . ASP A 1 174 ? -24.505 8.332 34.134 1.00 46.44 174 ASP A CA 1
ATOM 1384 C C . ASP A 1 174 ? -25.433 7.322 33.434 1.00 46.44 174 ASP A C 1
ATOM 1386 O O . ASP A 1 174 ? -25.999 7.657 32.388 1.00 46.44 174 ASP A O 1
ATOM 1390 N N . PRO A 1 175 ? -25.622 6.102 33.983 1.00 42.25 175 PRO A N 1
ATOM 1391 C CA . PRO A 1 175 ? -26.552 5.111 33.435 1.00 42.25 175 PRO A CA 1
ATOM 1392 C C . PRO A 1 175 ? -27.992 5.632 33.295 1.00 42.25 175 PRO A C 1
ATOM 1394 O O . PRO A 1 175 ? -28.821 4.986 32.660 1.00 42.25 175 PRO A O 1
ATOM 1397 N N . SER A 1 176 ? -28.301 6.776 33.917 1.00 40.09 176 SER A N 1
ATOM 1398 C CA . SER A 1 176 ? -29.629 7.373 33.938 1.00 40.09 176 SER A CA 1
ATOM 1399 C C . SER A 1 176 ? -29.921 8.382 32.825 1.00 40.09 176 SER A C 1
ATOM 1401 O O . SER A 1 176 ? -31.091 8.708 32.685 1.00 40.09 176 SER A O 1
ATOM 1403 N N . THR A 1 177 ? -28.961 8.880 32.024 1.00 49.50 177 THR A N 1
ATOM 1404 C CA . THR A 1 177 ? -29.280 9.971 31.069 1.00 49.50 177 THR A CA 1
ATOM 1405 C C . THR A 1 177 ? -28.938 9.718 29.603 1.00 49.50 177 THR A C 1
ATOM 1407 O O . THR A 1 177 ? -29.749 10.107 28.768 1.00 49.50 177 THR A O 1
ATOM 1410 N N . GLY A 1 178 ? -27.793 9.115 29.235 1.00 53.81 178 GLY A N 1
ATOM 1411 C CA . GLY A 1 178 ? -27.422 8.842 27.822 1.00 53.81 178 GLY A CA 1
ATOM 1412 C C . GLY A 1 178 ? -27.487 10.051 26.857 1.00 53.81 178 GLY A C 1
ATOM 1413 O O . GLY A 1 178 ? -27.378 9.903 25.636 1.00 53.81 178 GLY A O 1
ATOM 1414 N N . LYS A 1 179 ? -27.688 11.256 27.403 1.00 59.50 179 LYS A N 1
ATOM 1415 C CA . LYS A 1 179 ? -28.268 12.409 26.708 1.00 59.50 179 LYS A CA 1
ATOM 1416 C C . LYS A 1 179 ? -27.256 13.076 25.793 1.00 59.50 179 LYS A C 1
ATOM 1418 O O . LYS A 1 179 ? -27.614 13.455 24.684 1.00 59.50 179 LYS A O 1
ATOM 1423 N N . ASP A 1 180 ? -25.997 13.149 26.212 1.00 64.62 180 ASP A N 1
ATOM 1424 C CA . ASP A 1 180 ? -24.942 13.850 25.473 1.00 64.62 180 ASP A CA 1
ATOM 1425 C C . ASP A 1 180 ? -24.607 13.124 24.162 1.00 64.62 180 ASP A C 1
ATOM 1427 O O . ASP A 1 180 ? -24.585 13.735 23.093 1.00 64.62 180 ASP A O 1
ATOM 1431 N N . PHE A 1 181 ? -24.465 11.794 24.203 1.00 71.69 181 PHE A N 1
ATOM 1432 C CA . PHE A 1 181 ? -24.229 11.004 22.992 1.00 71.69 181 PHE A CA 1
ATOM 1433 C C . PHE A 1 181 ? -25.463 10.954 22.079 1.00 71.69 181 PHE A C 1
ATOM 1435 O O . PHE A 1 181 ? -25.323 11.006 20.862 1.00 71.69 181 PHE A O 1
ATOM 1442 N N . ALA A 1 182 ? -26.677 10.888 22.640 1.00 70.75 182 ALA A N 1
ATOM 1443 C CA . ALA A 1 182 ? -27.905 10.959 21.843 1.00 70.75 182 ALA A CA 1
ATOM 1444 C C . ALA A 1 182 ? -28.090 12.335 21.174 1.00 70.75 182 ALA A C 1
ATOM 1446 O O . ALA A 1 182 ? -28.508 12.395 20.021 1.00 70.75 182 ALA A O 1
ATOM 1447 N N . THR A 1 183 ? -27.729 13.423 21.864 1.00 70.06 183 THR A N 1
ATOM 1448 C CA . THR A 1 183 ? -27.741 14.793 21.320 1.00 70.06 183 THR A CA 1
ATOM 1449 C C . THR A 1 183 ? -26.735 14.931 20.185 1.00 70.06 183 THR A C 1
ATOM 1451 O O . THR A 1 183 ? -27.084 15.418 19.115 1.00 70.06 183 THR A O 1
ATOM 1454 N N . TYR A 1 184 ? -25.512 14.432 20.380 1.00 72.88 184 TYR A N 1
ATOM 1455 C CA . TYR A 1 184 ? -24.514 14.380 19.316 1.00 72.88 184 TYR A CA 1
ATOM 1456 C C . TYR A 1 184 ? -25.002 13.572 18.110 1.00 72.88 184 TYR A C 1
ATOM 1458 O O . TYR A 1 184 ? -24.912 14.027 16.976 1.00 72.88 184 TYR A O 1
ATOM 1466 N N . LEU A 1 185 ? -25.561 12.385 18.348 1.00 76.88 185 LEU A N 1
ATOM 1467 C CA . LEU A 1 185 ? -26.075 11.537 17.281 1.00 76.88 185 LEU A CA 1
ATOM 1468 C C . LEU A 1 185 ? -27.212 12.216 16.504 1.00 76.88 185 LEU A C 1
ATOM 1470 O O . LEU A 1 185 ? -27.300 12.058 15.291 1.00 76.88 185 LEU A O 1
ATOM 1474 N N . ALA A 1 186 ? -28.056 12.990 17.190 1.00 75.12 186 ALA A N 1
ATOM 1475 C CA . ALA A 1 186 ? -29.092 13.795 16.557 1.00 75.12 186 ALA A CA 1
ATOM 1476 C C . ALA A 1 186 ? -28.511 14.948 15.719 1.00 75.12 186 ALA A C 1
ATOM 1478 O O . ALA A 1 186 ? -29.050 15.230 14.651 1.00 75.12 186 ALA A O 1
ATOM 1479 N N . SER A 1 187 ? -27.414 15.584 16.153 1.00 72.69 187 SER A N 1
ATOM 1480 C CA . SER A 1 187 ? -26.800 16.702 15.418 1.00 72.69 187 SER A CA 1
ATOM 1481 C C . SER A 1 187 ? -26.033 16.264 14.169 1.00 72.69 187 SER A C 1
ATOM 1483 O O . SER A 1 187 ? -26.027 16.983 13.172 1.00 72.69 187 SER A O 1
ATOM 1485 N N . VAL A 1 188 ? -25.429 15.070 14.181 1.00 73.44 188 VAL A N 1
ATOM 1486 C CA . VAL A 1 188 ? -24.783 14.480 12.988 1.00 73.44 188 VAL A CA 1
ATOM 1487 C C . VAL A 1 188 ? -25.750 13.681 12.107 1.00 73.44 188 VAL A C 1
ATOM 1489 O O . VAL A 1 188 ? -25.383 13.253 11.016 1.00 73.44 188 VAL A O 1
ATOM 1492 N N . GLY A 1 189 ? -26.991 13.484 12.561 1.00 80.06 189 GLY A N 1
ATOM 1493 C CA . GLY A 1 189 ? -28.033 12.718 11.878 1.00 80.06 189 GLY A CA 1
ATOM 1494 C C . GLY A 1 189 ? -27.896 11.210 12.085 1.00 80.06 189 GLY A C 1
ATOM 1495 O O . GLY A 1 189 ? -28.773 10.583 12.687 1.00 80.06 189 GLY A O 1
ATOM 1496 N N . ASP A 1 190 ? -26.811 10.620 11.583 1.00 85.75 190 ASP A N 1
ATOM 1497 C CA . ASP A 1 190 ? -26.509 9.201 11.752 1.00 85.75 190 ASP A CA 1
ATOM 1498 C C . ASP A 1 190 ? -25.018 8.862 11.738 1.00 85.75 190 ASP A C 1
ATOM 1500 O O . ASP A 1 190 ? -24.172 9.558 11.177 1.00 85.75 190 ASP A O 1
ATOM 1504 N N . LEU A 1 191 ? -24.702 7.745 12.392 1.00 89.50 191 LEU A N 1
ATOM 1505 C CA . LEU A 1 191 ? -23.380 7.136 12.362 1.00 89.50 191 LEU A CA 1
ATOM 1506 C C . LEU A 1 191 ? -23.489 5.757 11.737 1.00 89.50 191 LEU A C 1
ATOM 1508 O O . LEU A 1 191 ? -24.234 4.906 12.225 1.00 89.50 191 LEU A O 1
ATOM 1512 N N . VAL A 1 192 ? -22.718 5.515 10.686 1.00 93.19 192 VAL A N 1
ATOM 1513 C CA . VAL A 1 192 ? -22.663 4.212 10.033 1.00 93.19 192 VAL A CA 1
ATOM 1514 C C . VAL A 1 192 ? -21.333 3.542 10.349 1.00 93.19 192 VAL A C 1
ATOM 1516 O O . VAL A 1 192 ? -20.267 4.064 10.047 1.00 93.19 192 VAL A O 1
ATOM 1519 N N . PHE A 1 193 ? -21.398 2.364 10.957 1.00 93.50 193 PHE A N 1
ATOM 1520 C CA . PHE A 1 193 ? -20.250 1.560 11.350 1.00 93.50 193 PHE A CA 1
ATOM 1521 C C . PHE A 1 193 ? -20.024 0.433 10.349 1.00 93.50 193 PHE A C 1
ATOM 1523 O O . PHE A 1 193 ? -20.979 -0.177 9.864 1.00 93.50 193 PHE A O 1
ATOM 1530 N N . ILE A 1 194 ? -18.759 0.108 10.104 1.00 93.81 194 ILE A N 1
ATOM 1531 C CA . ILE A 1 194 ? -18.340 -1.001 9.253 1.00 93.81 194 ILE A CA 1
ATOM 1532 C C . ILE A 1 194 ? -17.922 -2.207 10.092 1.00 93.81 194 ILE A C 1
ATOM 1534 O O . ILE A 1 194 ? -17.261 -2.071 11.120 1.00 93.81 194 ILE A O 1
ATOM 1538 N N . ASN A 1 195 ? -18.312 -3.403 9.670 1.00 92.81 195 ASN A N 1
ATOM 1539 C CA . ASN A 1 195 ? -17.961 -4.651 10.338 1.00 92.81 195 ASN A CA 1
ATOM 1540 C C . ASN A 1 195 ? -16.448 -4.892 10.270 1.00 92.81 195 ASN A C 1
ATOM 1542 O O . ASN A 1 195 ? -15.870 -4.924 9.186 1.00 92.81 195 ASN A O 1
ATOM 1546 N N . THR A 1 196 ? -15.808 -5.125 11.417 1.00 91.00 196 THR A N 1
ATOM 1547 C CA . THR A 1 196 ? -14.351 -5.324 11.491 1.00 91.00 196 THR A CA 1
ATOM 1548 C C . THR A 1 196 ? -13.879 -6.639 10.877 1.00 91.00 196 THR A C 1
ATOM 1550 O O . THR A 1 196 ? -12.687 -6.833 10.675 1.00 91.00 196 THR A O 1
ATOM 1553 N N . SER A 1 197 ? -14.803 -7.557 10.593 1.00 87.44 197 SER A N 1
ATOM 1554 C CA . SER A 1 197 ? -14.523 -8.816 9.898 1.00 87.44 197 SER A CA 1
ATOM 1555 C C . SER A 1 197 ? -14.592 -8.680 8.376 1.00 87.44 197 SER A C 1
ATOM 1557 O O . SER A 1 197 ? -14.298 -9.648 7.671 1.00 87.44 197 SER A O 1
ATOM 1559 N N . LEU A 1 198 ? -15.011 -7.518 7.858 1.00 87.06 198 LEU A N 1
ATOM 1560 C CA . LEU A 1 198 ? -15.018 -7.263 6.425 1.00 87.06 198 LEU A CA 1
ATOM 1561 C C . LEU A 1 198 ? -13.577 -7.261 5.912 1.00 87.06 198 LEU A C 1
ATOM 1563 O O . LEU A 1 198 ? -12.718 -6.561 6.441 1.00 87.06 198 LEU A O 1
ATOM 1567 N N . LYS A 1 199 ? -13.328 -8.053 4.871 1.00 87.06 199 LYS A N 1
ATOM 1568 C CA . LYS A 1 199 ? -12.048 -8.094 4.168 1.00 87.06 199 LYS A CA 1
ATOM 1569 C C . LYS A 1 199 ? -12.272 -7.643 2.741 1.00 87.06 199 LYS A C 1
ATOM 1571 O O . LYS A 1 199 ? -13.136 -8.184 2.053 1.00 87.06 199 LYS A O 1
ATOM 1576 N N . GLU A 1 200 ? -11.464 -6.703 2.292 1.00 88.38 200 GLU A N 1
ATOM 1577 C CA . GLU A 1 200 ? -11.439 -6.246 0.904 1.00 88.38 200 GLU A CA 1
ATOM 1578 C C . GLU A 1 200 ? -10.045 -6.472 0.328 1.00 88.38 200 GLU A C 1
ATOM 1580 O O . GLU A 1 200 ? -9.042 -6.412 1.036 1.00 88.38 200 GLU A O 1
ATOM 1585 N N . LYS A 1 201 ? -9.965 -6.772 -0.964 1.00 92.00 201 LYS A N 1
ATOM 1586 C CA . LYS A 1 201 ? -8.680 -6.978 -1.626 1.00 92.00 201 LYS A CA 1
ATOM 1587 C C . LYS A 1 201 ? -8.066 -5.619 -1.955 1.00 92.00 201 LYS A C 1
ATOM 1589 O O . LYS A 1 201 ? -8.732 -4.792 -2.573 1.00 92.00 201 LYS A O 1
ATOM 1594 N N . TYR A 1 202 ? -6.798 -5.415 -1.608 1.00 92.31 202 TYR A N 1
ATOM 1595 C CA . TYR A 1 202 ? -6.086 -4.222 -2.059 1.00 92.31 202 TYR A CA 1
ATOM 1596 C C . TYR A 1 202 ? -5.909 -4.244 -3.589 1.00 92.31 202 TYR A C 1
ATOM 1598 O O . TYR A 1 202 ? -5.643 -5.311 -4.161 1.00 92.31 202 TYR A O 1
ATOM 1606 N N . PRO A 1 203 ? -5.976 -3.081 -4.264 1.00 93.06 203 PRO A N 1
ATOM 1607 C CA . PRO A 1 203 ? -5.318 -2.893 -5.550 1.00 93.06 203 PRO A CA 1
ATOM 1608 C C . PRO A 1 203 ? -3.840 -3.289 -5.442 1.00 93.06 203 PRO A C 1
ATOM 1610 O O . PRO A 1 203 ? -3.247 -3.256 -4.361 1.00 93.06 203 PRO A O 1
ATOM 1613 N N . SER A 1 204 ? -3.249 -3.742 -6.544 1.00 94.38 204 SER A N 1
ATOM 1614 C CA . SER A 1 204 ? -1.904 -4.324 -6.487 1.00 94.38 204 SER A CA 1
ATOM 1615 C C . SER A 1 204 ? -1.043 -4.033 -7.705 1.00 94.38 204 SER A C 1
ATOM 1617 O O . SER A 1 204 ? -0.037 -4.707 -7.890 1.00 94.38 204 SER A O 1
ATOM 1619 N N . ASP A 1 205 ? -1.419 -3.079 -8.547 1.00 94.94 205 ASP A N 1
ATOM 1620 C CA . ASP A 1 205 ? -0.733 -2.832 -9.814 1.00 94.94 205 ASP A CA 1
ATOM 1621 C C . ASP A 1 205 ? 0.678 -2.283 -9.574 1.00 94.94 205 ASP A C 1
ATOM 1623 O O . ASP A 1 205 ? 1.663 -2.890 -10.012 1.00 94.94 205 ASP A O 1
ATOM 1627 N N . ASN A 1 206 ? 0.802 -1.221 -8.771 1.00 95.75 206 ASN A N 1
ATOM 1628 C CA . ASN A 1 206 ? 2.097 -0.647 -8.414 1.00 95.75 206 ASN A CA 1
ATOM 1629 C C . ASN A 1 206 ? 2.886 -1.601 -7.519 1.00 95.75 206 ASN A C 1
ATOM 1631 O O . ASN A 1 206 ? 4.087 -1.779 -7.726 1.00 95.75 206 ASN A O 1
ATOM 1635 N N . PHE A 1 207 ? 2.242 -2.282 -6.564 1.00 95.81 207 PHE A N 1
ATOM 1636 C CA . PHE A 1 207 ? 2.960 -3.213 -5.689 1.00 95.81 207 PHE A CA 1
ATOM 1637 C C . PHE A 1 207 ? 3.429 -4.482 -6.411 1.00 95.81 207 PHE A C 1
ATOM 1639 O O . PHE A 1 207 ? 4.508 -5.002 -6.124 1.00 95.81 207 PHE A O 1
ATOM 1646 N N . ASN A 1 208 ? 2.661 -5.009 -7.366 1.00 95.88 208 ASN A N 1
ATOM 1647 C CA . ASN A 1 208 ? 3.107 -6.133 -8.189 1.00 95.88 208 ASN A CA 1
ATOM 1648 C C . ASN A 1 208 ? 4.245 -5.708 -9.113 1.00 95.88 208 ASN A C 1
ATOM 1650 O O . ASN A 1 208 ? 5.209 -6.465 -9.246 1.00 95.88 208 ASN A O 1
ATOM 1654 N N . LYS A 1 209 ? 4.178 -4.497 -9.685 1.00 95.81 209 LYS A N 1
ATOM 1655 C CA . LYS A 1 209 ? 5.283 -3.927 -10.459 1.00 95.81 209 LYS A CA 1
ATOM 1656 C C . LYS A 1 209 ? 6.543 -3.789 -9.609 1.00 95.81 209 LYS A C 1
ATOM 1658 O O . LYS A 1 209 ? 7.588 -4.311 -9.985 1.00 95.81 209 LYS A O 1
ATOM 1663 N N . PHE A 1 210 ? 6.420 -3.202 -8.422 1.00 97.19 210 PHE A N 1
ATOM 1664 C CA . PHE A 1 210 ? 7.495 -3.111 -7.440 1.00 97.19 210 PHE A CA 1
ATOM 1665 C C . PHE A 1 210 ? 8.110 -4.486 -7.145 1.00 97.19 210 PHE A C 1
ATOM 1667 O O . PHE A 1 210 ? 9.307 -4.678 -7.334 1.00 97.19 210 PHE A O 1
ATOM 1674 N N . LYS A 1 211 ? 7.299 -5.490 -6.778 1.00 96.75 211 LYS A N 1
ATOM 1675 C CA . LYS A 1 211 ? 7.789 -6.855 -6.514 1.00 96.75 211 LYS A CA 1
ATOM 1676 C C . LYS A 1 211 ? 8.506 -7.471 -7.716 1.00 96.75 211 LYS A C 1
ATOM 1678 O O . LYS A 1 211 ? 9.503 -8.159 -7.516 1.00 96.75 211 LYS A O 1
ATOM 1683 N N . LYS A 1 212 ? 8.007 -7.262 -8.941 1.00 96.44 212 LYS A N 1
ATOM 1684 C CA . LYS A 1 212 ? 8.650 -7.748 -10.175 1.00 96.44 212 LYS A CA 1
ATOM 1685 C C . LYS A 1 212 ? 10.060 -7.165 -10.300 1.00 96.44 212 LYS A C 1
ATOM 1687 O O . LYS A 1 212 ? 11.006 -7.931 -10.454 1.00 96.44 212 LYS A O 1
ATOM 1692 N N . ILE A 1 213 ? 10.191 -5.844 -10.163 1.00 97.38 213 ILE A N 1
ATOM 1693 C CA . ILE A 1 213 ? 11.477 -5.139 -10.257 1.00 97.38 213 ILE A CA 1
ATOM 1694 C C . ILE A 1 213 ? 12.431 -5.621 -9.159 1.00 97.38 213 ILE A C 1
ATOM 1696 O O . ILE A 1 213 ? 13.555 -6.024 -9.439 1.00 97.38 213 ILE A O 1
ATOM 1700 N N . MET A 1 214 ? 11.959 -5.678 -7.913 1.00 97.06 214 MET A N 1
ATOM 1701 C CA . MET A 1 214 ? 12.761 -6.130 -6.774 1.00 97.06 214 MET A CA 1
ATOM 1702 C C . MET A 1 214 ? 13.281 -7.561 -6.968 1.00 97.06 214 MET A C 1
ATOM 1704 O O . MET A 1 214 ? 14.453 -7.833 -6.718 1.00 97.06 214 MET A O 1
ATOM 1708 N N . LYS A 1 215 ? 12.440 -8.476 -7.468 1.00 96.62 215 LYS A N 1
ATOM 1709 C CA . LYS A 1 215 ? 12.852 -9.855 -7.769 1.00 96.62 215 LYS A CA 1
ATOM 1710 C C . LYS A 1 215 ? 13.867 -9.928 -8.908 1.00 96.62 215 LYS A C 1
ATOM 1712 O O . LYS A 1 215 ? 14.800 -10.717 -8.810 1.00 96.62 215 LYS A O 1
ATOM 1717 N N . GLN A 1 216 ? 13.731 -9.096 -9.942 1.00 94.94 216 GLN A N 1
ATOM 1718 C CA . GLN A 1 216 ? 14.741 -8.979 -11.001 1.00 94.94 216 GLN A CA 1
ATOM 1719 C C . GLN A 1 216 ? 16.087 -8.482 -10.453 1.00 94.94 216 GLN A C 1
ATOM 1721 O O . GLN A 1 216 ? 17.131 -8.973 -10.867 1.00 94.94 216 GLN A O 1
ATOM 1726 N N . GLY A 1 217 ? 16.066 -7.567 -9.481 1.00 95.81 217 GLY A N 1
ATOM 1727 C CA . GLY A 1 217 ? 17.261 -7.100 -8.772 1.00 95.81 217 GLY A CA 1
ATOM 1728 C C . GLY A 1 217 ? 17.843 -8.104 -7.767 1.00 95.81 217 GLY A C 1
ATOM 1729 O O . GLY A 1 217 ? 18.876 -7.824 -7.166 1.00 95.81 217 GLY A O 1
ATOM 1730 N N . GLY A 1 218 ? 17.199 -9.260 -7.561 1.00 96.00 218 GLY A N 1
ATOM 1731 C CA . GLY A 1 218 ? 17.655 -10.304 -6.641 1.00 96.00 218 GLY A CA 1
ATOM 1732 C C . GLY A 1 218 ? 17.188 -10.154 -5.187 1.00 96.00 218 GLY A C 1
ATOM 1733 O O . GLY A 1 218 ? 17.756 -10.795 -4.304 1.00 96.00 218 GLY A O 1
ATOM 1734 N N . ALA A 1 219 ? 16.168 -9.337 -4.898 1.00 95.62 219 ALA A N 1
ATOM 1735 C CA . ALA A 1 219 ? 15.635 -9.239 -3.538 1.00 95.62 219 ALA A CA 1
ATOM 1736 C C . ALA A 1 219 ? 14.918 -10.514 -3.081 1.00 95.62 219 ALA A C 1
ATOM 1738 O O . ALA A 1 219 ? 14.164 -11.153 -3.818 1.00 95.62 219 ALA A O 1
ATOM 1739 N N . THR A 1 220 ? 15.086 -10.811 -1.793 1.00 93.88 220 THR A N 1
ATOM 1740 C CA . THR A 1 220 ? 14.276 -11.790 -1.066 1.00 93.88 220 THR A CA 1
ATOM 1741 C C . THR A 1 220 ? 12.972 -11.156 -0.579 1.00 93.88 220 THR A C 1
ATOM 1743 O O . THR A 1 220 ? 12.868 -9.933 -0.439 1.00 93.88 220 THR A O 1
ATOM 1746 N N . ASP A 1 221 ? 11.986 -11.983 -0.221 1.00 90.00 221 ASP A N 1
ATOM 1747 C CA . ASP A 1 221 ? 10.733 -11.499 0.376 1.00 90.00 221 ASP A CA 1
ATOM 1748 C C . ASP A 1 221 ? 10.967 -10.720 1.686 1.00 90.00 221 ASP A C 1
ATOM 1750 O O . ASP A 1 221 ? 10.166 -9.860 2.043 1.00 90.00 221 ASP A O 1
ATOM 1754 N N . SER A 1 222 ? 12.074 -10.974 2.397 1.00 89.50 222 SER A N 1
ATOM 1755 C CA . SER A 1 222 ? 12.438 -10.214 3.600 1.00 89.50 222 SER A CA 1
ATOM 1756 C C . SER A 1 222 ? 12.845 -8.777 3.288 1.00 89.50 222 SER A C 1
ATOM 1758 O O . SER A 1 222 ? 12.520 -7.889 4.062 1.00 89.50 222 SER A O 1
ATOM 1760 N N . VAL A 1 223 ? 13.541 -8.536 2.173 1.00 91.75 223 VAL A N 1
ATOM 1761 C CA . VAL A 1 223 ? 13.923 -7.174 1.765 1.00 91.75 223 VAL A CA 1
ATOM 1762 C C . VAL A 1 223 ? 12.686 -6.402 1.317 1.00 91.75 223 VAL A C 1
ATOM 1764 O O . VAL A 1 223 ? 12.503 -5.253 1.700 1.00 91.75 223 VAL A O 1
ATOM 1767 N N . ILE A 1 224 ? 11.788 -7.053 0.572 1.00 93.00 224 ILE A N 1
ATOM 1768 C CA . ILE A 1 224 ? 10.516 -6.460 0.128 1.00 93.00 224 ILE A CA 1
ATOM 1769 C C . ILE A 1 224 ? 9.685 -5.974 1.330 1.00 93.00 224 ILE A C 1
ATOM 1771 O O . ILE A 1 224 ? 9.072 -4.910 1.251 1.00 93.00 224 ILE A O 1
ATOM 1775 N N . LYS A 1 225 ? 9.727 -6.690 2.465 1.00 91.75 225 LYS A N 1
ATOM 1776 C CA . LYS A 1 225 ? 9.038 -6.320 3.717 1.00 91.75 225 LYS A CA 1
ATOM 1777 C C . LYS A 1 225 ? 9.479 -4.992 4.340 1.00 91.75 225 LYS A C 1
ATOM 1779 O O . LYS A 1 225 ? 8.727 -4.449 5.140 1.00 91.75 225 LYS A O 1
ATOM 1784 N N . ASN A 1 226 ? 10.634 -4.450 3.957 1.00 91.06 226 ASN A N 1
ATOM 1785 C CA . ASN A 1 226 ? 11.103 -3.157 4.458 1.00 91.06 226 ASN A CA 1
ATOM 1786 C C . ASN A 1 226 ? 10.371 -1.961 3.820 1.00 91.06 226 ASN A C 1
ATOM 1788 O O . ASN A 1 226 ? 10.527 -0.837 4.291 1.00 91.06 226 ASN A O 1
ATOM 1792 N N . LEU A 1 227 ? 9.584 -2.165 2.753 1.00 92.00 227 LEU A N 1
ATOM 1793 C CA . LEU A 1 227 ? 8.744 -1.100 2.201 1.00 92.00 227 LEU A CA 1
ATOM 1794 C C . LEU A 1 227 ? 7.600 -0.783 3.191 1.00 92.00 227 LEU A C 1
ATOM 1796 O O . LEU A 1 227 ? 6.827 -1.696 3.503 1.00 92.00 227 LEU A O 1
ATOM 1800 N N . PRO A 1 228 ? 7.448 0.476 3.654 1.00 88.81 228 PRO A N 1
ATOM 1801 C CA . PRO A 1 228 ? 6.537 0.852 4.739 1.00 88.81 228 PRO A CA 1
ATOM 1802 C C . PRO A 1 228 ? 5.094 1.040 4.242 1.00 88.81 228 PRO A C 1
ATOM 1804 O O . PRO A 1 228 ? 4.522 2.128 4.292 1.00 88.81 228 PRO A O 1
ATOM 1807 N N . ILE A 1 229 ? 4.508 -0.035 3.724 1.00 90.56 229 ILE A N 1
ATOM 1808 C CA . ILE A 1 229 ? 3.089 -0.133 3.368 1.00 90.56 229 ILE A CA 1
ATOM 1809 C C . ILE A 1 229 ? 2.545 -1.468 3.871 1.00 90.56 229 ILE A C 1
ATOM 1811 O O . ILE A 1 229 ? 3.305 -2.423 4.039 1.00 90.56 229 ILE A O 1
ATOM 1815 N N . ASP A 1 230 ? 1.227 -1.575 4.051 1.00 89.88 230 ASP A N 1
ATOM 1816 C CA . ASP A 1 230 ? 0.621 -2.888 4.273 1.00 89.88 230 ASP A CA 1
ATOM 1817 C C . ASP A 1 230 ? 0.853 -3.779 3.039 1.00 89.88 230 ASP A C 1
ATOM 1819 O O . ASP A 1 230 ? 0.489 -3.434 1.911 1.00 89.88 230 ASP A O 1
ATOM 1823 N N . GLN A 1 231 ? 1.497 -4.925 3.256 1.00 89.25 231 GLN A N 1
ATOM 1824 C CA . GLN A 1 231 ? 1.847 -5.901 2.221 1.00 89.25 231 GLN A CA 1
ATOM 1825 C C . GLN A 1 231 ? 0.878 -7.083 2.168 1.00 89.25 231 GLN A C 1
ATOM 1827 O O . GLN A 1 231 ? 1.056 -7.993 1.351 1.00 89.25 231 GLN A O 1
ATOM 1832 N N . SER A 1 232 ? -0.140 -7.085 3.029 1.00 87.12 232 SER A N 1
ATOM 1833 C CA . SER A 1 232 ? -1.209 -8.068 3.009 1.00 87.12 232 SER A CA 1
ATOM 1834 C C . SER A 1 232 ? -1.947 -8.047 1.662 1.00 87.12 232 SER A C 1
ATOM 1836 O O . SER A 1 232 ? -2.000 -7.047 0.943 1.00 87.12 232 SER A O 1
ATOM 1838 N N . GLY A 1 233 ? -2.514 -9.193 1.277 1.00 85.06 233 GLY A N 1
ATOM 1839 C CA . GLY A 1 233 ? -3.327 -9.280 0.059 1.00 85.06 233 GLY A CA 1
ATOM 1840 C C . GLY A 1 233 ? -4.696 -8.607 0.197 1.00 85.06 233 GLY A C 1
ATOM 1841 O O . GLY A 1 233 ? -5.384 -8.396 -0.801 1.00 85.06 233 GLY A O 1
ATOM 1842 N N . SER A 1 234 ? -5.108 -8.299 1.424 1.00 85.75 234 SER A N 1
ATOM 1843 C CA . SER A 1 234 ? -6.430 -7.779 1.737 1.00 85.75 234 SER A CA 1
ATOM 1844 C C . SER A 1 234 ? -6.378 -6.895 2.964 1.00 85.75 234 SER A C 1
ATOM 1846 O O . SER A 1 234 ? -5.822 -7.312 3.980 1.00 85.75 234 SER A O 1
ATOM 1848 N N . ASN A 1 235 ? -7.067 -5.767 2.902 1.00 83.94 235 ASN A N 1
ATOM 1849 C CA . ASN A 1 235 ? -7.257 -4.917 4.049 1.00 83.94 235 ASN A CA 1
ATOM 1850 C C . ASN A 1 235 ? -8.085 -5.643 5.118 1.00 83.94 235 ASN A C 1
ATOM 1852 O O . ASN A 1 235 ? -9.240 -6.013 4.888 1.00 83.94 235 ASN A O 1
ATOM 1856 N N . SER A 1 236 ? -7.473 -5.861 6.277 1.00 70.75 236 SER A N 1
ATOM 1857 C CA . SER A 1 236 ? -8.132 -6.351 7.493 1.00 70.75 236 SER A CA 1
ATOM 1858 C C . SER A 1 236 ? -8.269 -5.269 8.566 1.00 70.75 236 SER A C 1
ATOM 1860 O O . SER A 1 236 ? -8.755 -5.542 9.660 1.00 70.75 236 SER A O 1
ATOM 1862 N N . ILE A 1 237 ? -7.793 -4.058 8.279 1.00 61.88 237 ILE A N 1
ATOM 1863 C CA . ILE A 1 237 ? -7.763 -2.914 9.177 1.00 61.88 237 ILE A CA 1
ATOM 1864 C C . ILE A 1 237 ? -8.855 -1.981 8.655 1.00 61.88 237 ILE A C 1
ATOM 1866 O O . ILE A 1 237 ? -8.650 -1.331 7.650 1.00 61.88 237 ILE A O 1
ATOM 1870 N N . THR A 1 238 ? -10.026 -1.975 9.289 1.00 77.94 238 THR A N 1
ATOM 1871 C CA . THR A 1 238 ? -11.298 -1.237 9.031 1.00 77.94 238 THR A CA 1
ATOM 1872 C C . THR A 1 238 ? -11.339 0.062 8.177 1.00 77.94 238 THR A C 1
ATOM 1874 O O . THR A 1 238 ? -12.428 0.503 7.816 1.00 77.94 238 THR A O 1
ATOM 1877 N N . TYR A 1 239 ? -10.214 0.684 7.840 1.00 87.88 239 TYR A N 1
ATOM 1878 C CA . TYR A 1 239 ? -9.974 1.777 6.896 1.00 87.88 239 TYR A CA 1
ATOM 1879 C C . TYR A 1 239 ? -10.121 1.343 5.434 1.00 87.88 239 TYR A C 1
ATOM 1881 O O . TYR A 1 239 ? -9.134 1.190 4.713 1.00 87.88 239 TYR A O 1
ATOM 1889 N N . THR A 1 240 ? -11.358 1.119 4.998 1.00 91.38 240 THR A N 1
ATOM 1890 C CA . THR A 1 240 ? -11.611 0.526 3.681 1.00 91.38 240 THR A CA 1
ATOM 1891 C C . THR A 1 240 ? -11.259 1.405 2.471 1.00 91.38 240 THR A C 1
ATOM 1893 O O . THR A 1 240 ? -10.990 2.597 2.631 1.00 91.38 240 THR A O 1
ATOM 1896 N N . LYS A 1 241 ? -11.335 0.876 1.236 1.00 92.69 241 LYS A N 1
ATOM 1897 C CA . LYS A 1 241 ? -11.232 1.700 0.014 1.00 92.69 241 LYS A CA 1
ATOM 1898 C C . LYS A 1 241 ? -12.256 2.834 0.029 1.00 92.69 241 LYS A C 1
ATOM 1900 O O . LYS A 1 241 ? -11.909 3.967 -0.288 1.00 92.69 241 LYS A O 1
ATOM 1905 N N . SER A 1 242 ? -13.475 2.549 0.477 1.00 92.38 242 SER A N 1
ATOM 1906 C CA . SER A 1 242 ? -14.541 3.543 0.626 1.00 92.38 242 SER A CA 1
ATOM 1907 C C . SER A 1 242 ? -14.228 4.601 1.680 1.00 92.38 242 SER A C 1
ATOM 1909 O O . SER A 1 242 ? -14.505 5.778 1.460 1.00 92.38 242 SER A O 1
ATOM 1911 N N . TYR A 1 243 ? -13.572 4.227 2.783 1.00 93.25 243 TYR A N 1
ATOM 1912 C CA . TYR A 1 243 ? -13.048 5.202 3.740 1.00 93.25 243 TYR A CA 1
ATOM 1913 C C . TYR A 1 243 ? -11.969 6.096 3.112 1.00 93.25 243 TYR A C 1
ATOM 1915 O O . TYR A 1 243 ? -12.014 7.322 3.249 1.00 93.25 243 TYR A O 1
ATOM 1923 N N . TYR A 1 244 ? -11.008 5.500 2.401 1.00 93.75 244 TYR A N 1
ATOM 1924 C CA . TYR A 1 244 ? -9.968 6.243 1.693 1.00 93.75 244 TYR A CA 1
ATOM 1925 C C . TYR A 1 244 ? -10.577 7.208 0.669 1.00 93.75 244 TYR A C 1
ATOM 1927 O O . TYR A 1 244 ? -10.248 8.389 0.677 1.00 93.75 244 TYR A O 1
ATOM 1935 N N . ASP A 1 245 ? -11.514 6.751 -0.158 1.00 92.94 245 ASP A N 1
ATOM 1936 C CA . ASP A 1 245 ? -12.151 7.576 -1.185 1.00 92.94 245 ASP A CA 1
ATOM 1937 C C . ASP A 1 245 ? -12.964 8.730 -0.607 1.00 92.94 245 ASP A C 1
ATOM 1939 O O . ASP A 1 245 ? -12.882 9.844 -1.125 1.00 92.94 245 ASP A O 1
ATOM 1943 N N . ALA A 1 246 ? -13.679 8.493 0.495 1.00 90.56 246 ALA A N 1
ATOM 1944 C CA . ALA A 1 246 ? -14.438 9.527 1.189 1.00 90.56 246 ALA A CA 1
ATOM 1945 C C . ALA A 1 246 ? -13.540 10.619 1.799 1.00 90.56 246 ALA A C 1
ATOM 1947 O O . ALA A 1 246 ? -13.955 11.770 1.914 1.00 90.56 246 ALA A O 1
ATOM 1948 N N . THR A 1 247 ? -12.309 10.279 2.196 1.00 90.06 247 THR A N 1
ATOM 1949 C CA . THR A 1 247 ? -11.441 11.169 2.989 1.00 90.06 247 THR A CA 1
ATOM 1950 C C . THR A 1 247 ? -10.260 11.759 2.211 1.00 90.06 247 THR A C 1
ATOM 1952 O O . THR A 1 247 ? -9.763 12.830 2.570 1.00 90.06 247 THR A O 1
ATOM 1955 N N . LYS A 1 248 ? -9.810 11.115 1.125 1.00 91.75 248 LYS A N 1
ATOM 1956 C CA . LYS A 1 248 ? -8.559 11.461 0.426 1.00 91.75 248 LYS A CA 1
ATOM 1957 C C . LYS A 1 248 ? -8.518 12.885 -0.102 1.00 91.75 248 LYS A C 1
ATOM 1959 O O . LYS A 1 248 ? -7.468 13.508 -0.023 1.00 91.75 248 LYS A O 1
ATOM 1964 N N . THR A 1 249 ? -9.615 13.419 -0.633 1.00 90.69 249 THR A N 1
ATOM 1965 C CA . THR A 1 249 ? -9.609 14.744 -1.278 1.00 90.69 249 THR A CA 1
ATOM 1966 C C . THR A 1 249 ? -9.250 15.845 -0.284 1.00 90.69 249 THR A C 1
ATOM 1968 O O . THR A 1 249 ? -8.368 16.660 -0.561 1.00 90.69 249 THR A O 1
ATOM 1971 N N . ASN A 1 250 ? -9.868 15.831 0.899 1.00 86.19 250 ASN A N 1
ATOM 1972 C CA . ASN A 1 250 ? -9.599 16.820 1.941 1.00 86.19 250 ASN A CA 1
ATOM 1973 C C . ASN A 1 250 ? -8.157 16.705 2.444 1.00 86.19 250 ASN A C 1
ATOM 1975 O O . ASN A 1 250 ? -7.450 17.710 2.516 1.00 86.19 250 ASN A O 1
ATOM 1979 N N . TRP A 1 251 ? -7.676 15.483 2.689 1.00 88.56 251 TRP A N 1
ATOM 1980 C CA . TRP A 1 251 ? -6.292 15.258 3.111 1.00 88.56 251 TRP A CA 1
ATOM 1981 C C . TRP A 1 251 ? -5.260 15.635 2.051 1.00 88.56 251 TRP A C 1
ATOM 1983 O O . TRP A 1 251 ? -4.267 16.282 2.380 1.00 88.56 251 TRP A O 1
ATOM 1993 N N . LYS A 1 25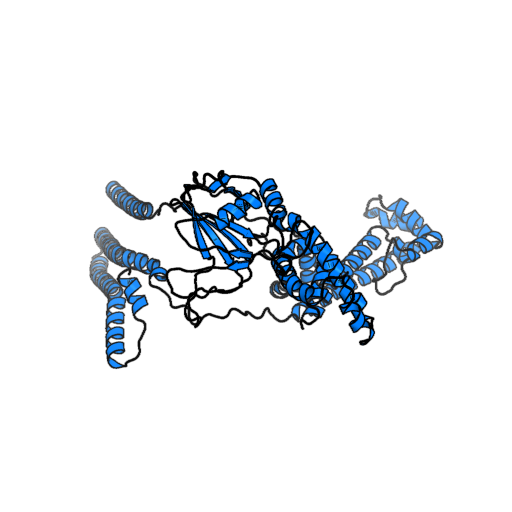2 ? -5.506 15.312 0.775 1.00 90.56 252 LYS A N 1
ATOM 1994 C CA . LYS A 1 252 ? -4.651 15.729 -0.346 1.00 90.56 252 LYS A CA 1
ATOM 1995 C C . LYS A 1 252 ? -4.544 17.253 -0.399 1.00 90.56 252 LYS A C 1
ATOM 1997 O O . LYS A 1 252 ? -3.439 17.785 -0.484 1.00 90.56 252 LYS A O 1
ATOM 2002 N N . ASN A 1 253 ? -5.671 17.959 -0.308 1.00 86.12 253 ASN A N 1
ATOM 2003 C CA . ASN A 1 253 ? -5.698 19.422 -0.334 1.00 86.12 253 ASN A CA 1
ATOM 2004 C C . ASN A 1 253 ? -4.964 20.037 0.862 1.00 86.12 253 ASN A C 1
ATOM 2006 O O . ASN A 1 253 ? -4.181 20.970 0.685 1.00 86.12 253 ASN A O 1
ATOM 2010 N N . TYR A 1 254 ? -5.188 19.504 2.064 1.00 82.69 254 TYR A N 1
ATOM 2011 C CA . TYR A 1 254 ? -4.498 19.939 3.276 1.00 82.69 254 TYR A CA 1
ATOM 2012 C C . TYR A 1 254 ? -2.977 19.763 3.158 1.00 82.69 254 TYR A C 1
ATOM 2014 O O . TYR A 1 254 ? -2.216 20.707 3.372 1.00 82.69 254 TYR A O 1
ATOM 2022 N N . MET A 1 255 ? -2.526 18.584 2.729 1.00 84.56 255 MET A N 1
ATOM 2023 C CA . MET A 1 255 ? -1.099 18.287 2.631 1.00 84.56 255 MET A CA 1
ATOM 2024 C C . MET A 1 255 ? -0.382 19.049 1.530 1.00 84.56 255 MET A C 1
ATOM 2026 O O . MET A 1 255 ? 0.752 19.467 1.744 1.00 84.56 255 MET A O 1
ATOM 2030 N N . LYS A 1 256 ? -1.025 19.287 0.381 1.00 85.88 256 LYS A N 1
ATOM 2031 C CA . LYS A 1 256 ? -0.440 20.118 -0.683 1.00 85.88 256 LYS A CA 1
ATOM 2032 C C . LYS A 1 256 ? -0.088 21.514 -0.172 1.00 85.88 256 LYS A C 1
ATOM 2034 O O . LYS A 1 256 ? 1.032 21.965 -0.391 1.00 85.88 256 LYS A O 1
ATOM 2039 N N . LYS A 1 257 ? -0.994 22.145 0.586 1.00 79.38 257 LYS A N 1
ATOM 2040 C CA . LYS A 1 257 ? -0.735 23.445 1.232 1.00 79.38 257 LYS A CA 1
ATOM 2041 C C . LYS A 1 257 ? 0.451 23.372 2.199 1.00 79.38 257 LYS A C 1
ATOM 2043 O O . LYS A 1 257 ? 1.270 24.285 2.236 1.00 79.38 257 LYS A O 1
ATOM 2048 N N . GLY A 1 258 ? 0.564 22.278 2.952 1.00 76.12 258 GLY A N 1
ATOM 2049 C CA . GLY A 1 258 ? 1.686 22.015 3.855 1.00 76.12 258 GLY A CA 1
ATOM 2050 C C . GLY A 1 258 ? 3.039 21.881 3.179 1.00 76.12 258 GLY A C 1
ATOM 2051 O O . GLY A 1 258 ? 4.025 22.484 3.602 1.00 76.12 258 GLY A O 1
ATOM 2052 N N . ILE A 1 259 ? 3.075 21.083 2.117 1.00 78.31 259 ILE A N 1
ATOM 2053 C CA . ILE A 1 259 ? 4.266 20.848 1.303 1.00 78.31 259 ILE A CA 1
ATOM 2054 C C . ILE A 1 259 ? 4.713 22.158 0.649 1.00 78.31 259 ILE A C 1
ATOM 2056 O O . ILE A 1 259 ? 5.886 22.516 0.741 1.00 78.31 259 ILE A O 1
ATOM 2060 N N . GLU A 1 260 ? 3.779 22.902 0.053 1.00 79.56 260 GLU A N 1
ATOM 2061 C CA . GLU A 1 260 ? 4.039 24.213 -0.546 1.00 79.56 260 GLU A CA 1
ATOM 2062 C C . GLU A 1 260 ? 4.614 25.195 0.483 1.00 79.56 260 GLU A C 1
ATOM 2064 O O . GLU A 1 260 ? 5.663 25.798 0.251 1.00 79.56 260 GLU A O 1
ATOM 2069 N N . TYR A 1 261 ? 3.991 25.290 1.660 1.00 73.69 261 TYR A N 1
ATOM 2070 C CA . TYR A 1 261 ? 4.472 26.126 2.759 1.00 73.69 261 TYR A CA 1
ATOM 2071 C C . TYR A 1 261 ? 5.905 25.766 3.178 1.00 73.69 261 TYR A C 1
ATOM 2073 O O . TYR A 1 261 ? 6.768 26.639 3.293 1.00 73.69 261 TYR A O 1
ATOM 2081 N N . LYS A 1 262 ? 6.189 24.474 3.376 1.00 73.75 262 LYS A N 1
ATOM 2082 C CA . LYS A 1 262 ? 7.518 23.988 3.770 1.00 73.75 262 LYS A CA 1
ATOM 2083 C C . LYS A 1 262 ? 8.575 24.294 2.709 1.00 73.75 262 LYS A C 1
ATOM 2085 O O . LYS A 1 262 ? 9.660 24.761 3.053 1.00 73.75 262 LYS A O 1
ATOM 2090 N N . ASN A 1 263 ? 8.256 24.080 1.434 1.00 73.62 263 ASN A N 1
ATOM 2091 C CA . ASN A 1 263 ? 9.159 24.365 0.319 1.00 73.62 263 ASN A CA 1
ATOM 2092 C C . ASN A 1 263 ? 9.470 25.864 0.215 1.00 73.62 263 ASN A C 1
ATOM 2094 O O . ASN A 1 263 ? 10.639 26.234 0.127 1.00 73.62 263 ASN A O 1
ATOM 2098 N N . ASN A 1 264 ? 8.452 26.719 0.340 1.00 71.25 264 ASN A N 1
ATOM 2099 C CA . ASN A 1 264 ? 8.608 28.175 0.310 1.00 71.25 264 ASN A CA 1
ATOM 2100 C C . ASN A 1 264 ? 9.422 28.727 1.494 1.00 71.25 264 ASN A C 1
ATOM 21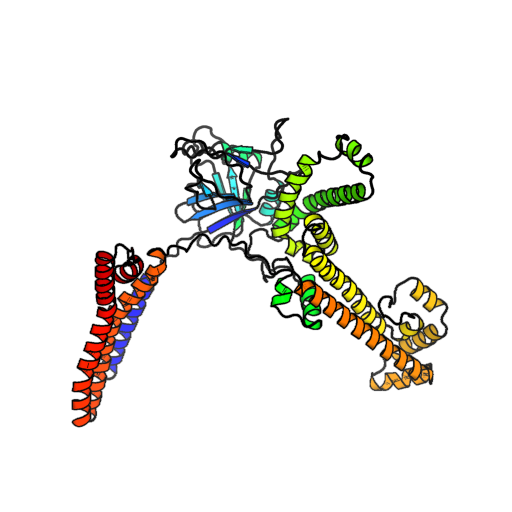02 O O . ASN A 1 264 ? 9.993 29.810 1.393 1.00 71.25 264 ASN A O 1
ATOM 2106 N N . ASN A 1 265 ? 9.477 28.012 2.623 1.00 65.75 265 ASN A N 1
ATOM 2107 C CA . ASN A 1 265 ? 10.272 28.410 3.790 1.00 65.75 265 ASN A CA 1
ATOM 2108 C C . ASN A 1 265 ? 11.717 27.896 3.762 1.00 65.75 265 ASN A C 1
ATOM 2110 O O . ASN A 1 265 ? 12.580 28.509 4.391 1.00 65.75 265 ASN A O 1
ATOM 2114 N N . LYS A 1 266 ? 12.015 26.815 3.023 1.00 63.56 266 LYS A N 1
ATOM 2115 C CA . LYS A 1 266 ? 13.397 26.328 2.833 1.00 63.56 266 LYS A CA 1
ATOM 2116 C C . LYS A 1 266 ? 14.273 27.330 2.068 1.00 63.56 266 LYS A C 1
ATOM 2118 O O . LYS A 1 266 ? 15.484 27.322 2.244 1.00 63.56 266 LYS A O 1
ATOM 2123 N N . THR A 1 267 ? 13.672 28.197 1.255 1.00 57.47 267 THR A N 1
ATOM 2124 C CA . THR A 1 267 ? 14.371 29.183 0.414 1.00 57.47 267 THR A CA 1
ATOM 2125 C C . THR A 1 267 ? 14.521 30.566 1.056 1.00 57.47 267 THR A C 1
ATOM 2127 O O . THR A 1 267 ? 15.102 31.449 0.434 1.00 57.47 267 THR A O 1
ATOM 2130 N N . LYS A 1 268 ? 13.991 30.780 2.268 1.00 61.22 268 LYS A N 1
ATOM 2131 C CA . LYS A 1 268 ? 13.975 32.086 2.949 1.00 61.22 268 LYS A CA 1
ATOM 2132 C C . LYS A 1 268 ? 15.055 32.190 4.026 1.00 61.22 268 LYS A C 1
ATOM 2134 O O . LYS A 1 268 ? 15.354 31.208 4.709 1.00 61.22 268 LYS A O 1
ATOM 2139 N N . SER A 1 269 ? 15.607 33.389 4.208 1.00 54.53 269 SER A N 1
ATOM 2140 C CA . SER A 1 269 ? 16.522 33.710 5.313 1.00 54.53 269 SER A CA 1
ATOM 2141 C C . SER A 1 269 ? 15.808 33.651 6.674 1.00 54.53 269 SER A C 1
ATOM 2143 O O . SER A 1 269 ? 14.586 33.786 6.759 1.00 54.53 269 SER A O 1
ATOM 2145 N N . ASP A 1 270 ? 16.551 33.469 7.771 1.00 54.91 270 ASP A N 1
ATOM 2146 C CA . ASP A 1 270 ? 15.962 33.358 9.118 1.00 54.91 270 ASP A CA 1
ATOM 2147 C C . ASP A 1 270 ? 15.216 34.627 9.575 1.00 54.91 270 ASP A C 1
ATOM 2149 O O . ASP A 1 270 ? 14.305 34.546 10.402 1.00 54.91 270 ASP A O 1
ATOM 2153 N N . SER A 1 271 ? 15.536 35.792 9.000 1.00 52.72 271 SER A N 1
ATOM 2154 C CA . SER A 1 271 ? 14.795 37.044 9.199 1.00 52.72 271 SER A CA 1
ATOM 2155 C C . SER A 1 271 ? 13.436 37.057 8.493 1.00 52.72 271 SER A C 1
ATOM 2157 O O . SER A 1 271 ? 12.466 37.544 9.063 1.00 52.72 271 SER A O 1
ATOM 2159 N N . GLU A 1 272 ? 13.325 36.460 7.303 1.00 54.16 272 GLU A N 1
ATOM 2160 C CA . GLU A 1 272 ? 12.080 36.411 6.513 1.00 54.16 272 GLU A CA 1
ATOM 2161 C C . GLU A 1 272 ? 11.095 35.344 7.017 1.00 54.16 272 GLU A C 1
ATOM 2163 O O . GLU A 1 272 ? 9.894 35.411 6.747 1.00 54.16 272 GLU A O 1
ATOM 2168 N N . LYS A 1 273 ? 11.586 34.356 7.777 1.00 52.47 273 LYS A N 1
ATOM 2169 C CA . LYS A 1 273 ? 10.747 33.345 8.439 1.00 52.47 273 LYS A CA 1
ATOM 2170 C C . LYS A 1 273 ? 9.910 33.942 9.581 1.00 52.47 273 LYS A C 1
ATOM 2172 O O . LYS A 1 273 ? 8.798 33.475 9.812 1.00 52.47 273 LYS A O 1
ATOM 2177 N N . LYS A 1 274 ? 10.397 34.990 10.268 1.00 46.28 274 LYS A N 1
ATOM 2178 C CA . LYS A 1 274 ? 9.700 35.627 11.407 1.00 46.28 274 LYS A CA 1
ATOM 2179 C C . LYS A 1 274 ? 8.445 36.408 11.003 1.00 46.28 274 LYS A C 1
ATOM 2181 O O . LYS A 1 274 ? 7.441 36.303 11.702 1.00 46.28 274 LYS A O 1
ATOM 2186 N N . ASP A 1 275 ? 8.461 37.110 9.871 1.00 45.00 275 ASP A N 1
ATOM 2187 C CA . ASP A 1 275 ? 7.300 37.890 9.404 1.00 45.00 275 ASP A CA 1
ATOM 2188 C C . ASP A 1 275 ? 6.137 37.004 8.930 1.00 45.00 275 ASP A C 1
ATOM 2190 O O . ASP A 1 275 ? 4.969 37.379 9.031 1.00 45.00 275 ASP A O 1
ATOM 2194 N N . TYR A 1 276 ? 6.424 35.777 8.486 1.00 40.31 276 TYR A N 1
ATOM 2195 C CA . TYR A 1 276 ? 5.401 34.848 7.999 1.00 40.31 276 TYR A CA 1
ATOM 2196 C C . TYR A 1 276 ? 4.580 34.191 9.120 1.00 40.31 276 TYR A C 1
ATOM 2198 O O . TYR A 1 276 ? 3.455 33.759 8.880 1.00 40.31 276 TYR A O 1
ATOM 2206 N N . HIS A 1 277 ? 5.099 34.158 10.352 1.00 40.94 277 HIS A N 1
ATOM 2207 C CA . HIS A 1 277 ? 4.326 33.750 11.530 1.00 40.94 277 HIS A CA 1
ATOM 2208 C C . HIS A 1 277 ? 3.256 34.784 11.926 1.00 40.94 277 HIS A C 1
ATOM 2210 O O . HIS A 1 277 ? 2.374 34.463 12.718 1.00 40.94 277 HIS A O 1
ATOM 2216 N N . ASN A 1 278 ? 3.327 36.009 11.386 1.00 37.00 278 ASN A N 1
ATOM 2217 C CA . ASN A 1 278 ? 2.482 37.141 11.772 1.00 37.00 278 ASN A CA 1
ATOM 2218 C C . ASN A 1 278 ? 1.330 37.417 10.779 1.00 37.00 278 ASN A C 1
ATOM 2220 O O . ASN A 1 278 ? 0.456 38.242 11.046 1.00 37.00 278 ASN A O 1
ATOM 2224 N N . HIS A 1 279 ? 1.285 36.719 9.636 1.00 34.62 279 HIS A N 1
ATOM 2225 C CA . HIS A 1 279 ? 0.180 36.834 8.684 1.00 34.62 279 HIS A CA 1
ATOM 2226 C C . HIS A 1 279 ? -0.935 35.829 8.990 1.00 34.62 279 HIS A C 1
ATOM 2228 O O . HIS A 1 279 ? -0.860 34.643 8.678 1.00 34.62 279 HIS A O 1
ATOM 2234 N N . ASN A 1 280 ? -2.019 36.366 9.546 1.00 39.16 280 ASN A N 1
ATOM 2235 C CA . ASN A 1 280 ? -3.269 35.707 9.934 1.00 39.16 280 ASN A CA 1
ATOM 2236 C C . ASN A 1 280 ? -4.099 35.108 8.764 1.00 39.16 280 ASN A C 1
ATOM 2238 O O . ASN A 1 280 ? -5.322 35.028 8.841 1.00 39.16 280 ASN A O 1
ATOM 2242 N N . THR A 1 281 ? -3.464 34.695 7.663 1.00 41.69 281 THR A N 1
ATOM 2243 C CA . THR A 1 281 ? -4.119 34.078 6.491 1.00 41.69 281 THR A CA 1
ATOM 2244 C C . THR A 1 281 ? -3.569 32.704 6.118 1.00 41.69 281 THR A C 1
ATOM 2246 O O . THR A 1 281 ? -4.127 32.049 5.241 1.00 41.69 281 THR A O 1
ATOM 2249 N N . TYR A 1 282 ? -2.556 32.205 6.822 1.00 44.44 282 TYR A N 1
ATOM 2250 C CA . TYR A 1 282 ? -2.156 30.801 6.781 1.00 44.44 282 TYR A CA 1
ATOM 2251 C C . TYR A 1 282 ? -2.042 30.325 8.224 1.00 44.44 282 TYR A C 1
ATOM 2253 O O . TYR A 1 282 ? -1.271 30.874 9.001 1.00 44.44 282 TYR A O 1
ATOM 2261 N N . THR A 1 283 ? -2.896 29.372 8.591 1.00 41.12 283 THR A N 1
ATOM 2262 C CA . THR A 1 283 ? -3.098 28.864 9.953 1.00 41.12 283 THR A CA 1
ATOM 2263 C C . THR A 1 283 ? -1.791 28.742 10.735 1.00 41.12 283 THR A C 1
ATOM 2265 O O . THR A 1 283 ? -0.902 27.999 10.324 1.00 41.12 283 THR A O 1
ATOM 2268 N N . ASP A 1 284 ? -1.729 29.477 11.848 1.00 43.56 284 ASP A N 1
ATOM 2269 C CA . ASP A 1 284 ? -0.774 29.399 12.956 1.00 43.56 284 ASP A CA 1
ATOM 2270 C C . ASP A 1 284 ? 0.029 28.081 12.974 1.00 43.56 284 ASP A C 1
ATOM 2272 O O . ASP A 1 284 ? -0.535 26.985 13.041 1.00 43.56 284 ASP A O 1
ATOM 2276 N N . VAL A 1 285 ? 1.358 28.189 12.914 1.00 39.84 285 VAL A N 1
ATOM 2277 C CA . VAL A 1 285 ? 2.311 27.064 12.846 1.00 39.84 285 VAL A CA 1
ATOM 2278 C C . VAL A 1 285 ? 2.117 26.069 14.000 1.00 39.84 285 VAL A C 1
ATOM 2280 O O . VAL A 1 285 ? 2.392 24.878 13.842 1.00 39.84 285 VAL A O 1
ATOM 2283 N N . SER A 1 286 ? 1.547 26.515 15.127 1.00 38.47 286 SER A N 1
ATOM 2284 C CA . SER A 1 286 ? 1.170 25.642 16.244 1.00 38.47 286 SER A CA 1
ATOM 2285 C C . SER A 1 286 ? -0.011 24.703 15.940 1.00 38.47 286 SER A C 1
ATOM 2287 O O . SER A 1 286 ? -0.072 23.604 16.486 1.00 38.47 286 SER A O 1
ATOM 2289 N N . GLY A 1 287 ? -0.939 25.092 15.057 1.00 45.50 287 GLY A N 1
ATOM 2290 C CA . GLY A 1 287 ? -2.040 24.244 14.582 1.00 45.50 287 GLY A CA 1
ATOM 2291 C C . GLY A 1 287 ? -1.608 23.240 13.509 1.00 45.50 287 GLY A C 1
ATOM 2292 O O . GLY A 1 287 ? -2.168 22.149 13.424 1.00 45.50 287 GLY A O 1
ATOM 2293 N N . PHE A 1 288 ? -0.572 23.572 12.733 1.00 53.09 288 PHE A N 1
ATOM 2294 C CA . PHE A 1 288 ? -0.068 22.722 11.653 1.00 53.09 288 PHE A CA 1
ATOM 2295 C C . PHE A 1 288 ? 0.706 21.490 12.165 1.00 53.09 288 PHE A C 1
ATOM 2297 O O . PHE A 1 288 ? 0.590 20.400 11.599 1.00 53.09 288 PHE A O 1
ATOM 2304 N N . ALA A 1 289 ? 1.450 21.628 13.270 1.00 51.91 289 ALA A N 1
ATOM 2305 C CA . ALA A 1 289 ? 2.189 20.525 13.891 1.00 51.91 289 ALA A CA 1
ATOM 2306 C C . ALA A 1 289 ? 1.264 19.443 14.490 1.00 51.91 289 ALA A C 1
ATOM 2308 O O . ALA A 1 289 ? 1.472 18.256 14.248 1.00 51.91 289 ALA A O 1
ATOM 2309 N N . GLU A 1 290 ? 0.205 19.833 15.211 1.00 54.75 290 GLU A N 1
ATOM 2310 C CA . GLU A 1 290 ? -0.774 18.892 15.788 1.00 54.75 290 GLU A CA 1
ATOM 2311 C C . GLU A 1 290 ? -1.586 18.193 14.682 1.00 54.75 290 GLU A C 1
ATOM 2313 O O . GLU A 1 290 ? -1.722 16.970 14.682 1.00 54.75 290 GLU A O 1
ATOM 2318 N N . ALA A 1 291 ? -2.018 18.937 13.660 1.00 61.19 291 ALA A N 1
ATOM 2319 C CA . ALA A 1 291 ? -2.738 18.382 12.516 1.00 61.19 291 ALA A CA 1
ATOM 2320 C C . ALA A 1 291 ? -1.890 17.458 11.618 1.00 61.19 291 ALA A C 1
ATOM 2322 O O . ALA A 1 291 ? -2.437 16.571 10.959 1.00 61.19 291 ALA A O 1
ATOM 2323 N N . THR A 1 292 ? -0.559 17.602 11.630 1.00 69.88 292 THR A N 1
ATOM 2324 C CA . THR A 1 292 ? 0.348 16.660 10.952 1.00 69.88 292 THR A CA 1
ATOM 2325 C C . THR A 1 292 ? 0.264 15.263 11.576 1.00 69.88 292 THR A C 1
ATOM 2327 O O . THR A 1 292 ? 0.285 14.283 10.841 1.00 69.88 292 THR A O 1
ATOM 2330 N N . SER A 1 293 ? 0.068 15.153 12.896 1.00 75.12 293 SER A N 1
ATOM 2331 C CA . SER A 1 293 ? -0.081 13.849 13.564 1.00 75.12 293 SER A CA 1
ATOM 2332 C C . SER A 1 293 ? -1.376 13.117 13.176 1.00 75.12 293 SER A C 1
ATOM 2334 O O . SER A 1 293 ? -1.386 11.897 13.016 1.00 75.12 293 SER A O 1
ATOM 2336 N N . TYR A 1 294 ? -2.473 13.852 12.956 1.00 77.81 294 TYR A N 1
ATOM 2337 C CA . TYR A 1 294 ? -3.730 13.271 12.473 1.00 77.81 294 TYR A CA 1
ATOM 2338 C C . TYR A 1 294 ? -3.617 12.807 11.027 1.00 77.81 294 TYR A C 1
ATOM 2340 O O . TYR A 1 294 ? -4.093 11.721 10.687 1.00 77.81 294 TYR A O 1
ATOM 2348 N N . PHE A 1 295 ? -2.954 13.609 10.191 1.00 84.31 295 PHE A N 1
ATOM 2349 C CA . PHE A 1 295 ? -2.657 13.205 8.829 1.00 84.31 295 PHE A CA 1
ATOM 2350 C C . PHE A 1 295 ? -1.756 11.969 8.800 1.00 84.31 295 PHE A C 1
ATOM 2352 O O . PHE A 1 295 ? -2.042 11.046 8.051 1.00 84.31 295 PHE A O 1
ATOM 2359 N N . GLU A 1 296 ? -0.700 11.921 9.614 1.00 85.06 296 GLU A N 1
ATOM 2360 C CA . GLU A 1 296 ? 0.180 10.757 9.706 1.00 85.06 296 GLU A CA 1
ATOM 2361 C C . GLU A 1 296 ? -0.605 9.500 10.099 1.00 85.06 296 GLU A C 1
ATOM 2363 O O . GLU A 1 296 ? -0.459 8.458 9.463 1.00 85.06 296 GLU A O 1
ATOM 2368 N N . ASN A 1 297 ? -1.511 9.598 11.077 1.00 84.06 297 ASN A N 1
ATOM 2369 C CA . ASN A 1 297 ? -2.383 8.482 11.435 1.00 84.06 297 ASN A CA 1
ATOM 2370 C C . ASN A 1 297 ? -3.283 8.054 10.262 1.00 84.06 297 ASN A C 1
ATOM 2372 O O . ASN A 1 297 ? -3.392 6.865 9.963 1.00 84.06 297 ASN A O 1
ATOM 2376 N N . TRP A 1 298 ? -3.907 9.006 9.562 1.00 88.31 298 TRP A N 1
ATOM 2377 C CA . TRP A 1 298 ? -4.685 8.710 8.357 1.00 88.31 298 TRP A CA 1
ATOM 2378 C C . TRP A 1 298 ? -3.820 8.017 7.296 1.00 88.31 298 TRP A C 1
ATOM 2380 O O . TRP A 1 298 ? -4.183 6.947 6.807 1.00 88.31 298 TRP A O 1
ATOM 2390 N N . PHE A 1 299 ? -2.649 8.582 6.998 1.00 90.81 299 PHE A N 1
ATOM 2391 C CA . PHE A 1 299 ? -1.707 8.091 6.003 1.00 90.81 299 PHE A CA 1
ATOM 2392 C C . PHE A 1 299 ? -1.241 6.677 6.334 1.00 90.81 299 PHE A C 1
ATOM 2394 O O . PHE A 1 299 ? -1.337 5.810 5.477 1.00 90.81 299 PHE A O 1
ATOM 2401 N N . ASN A 1 300 ? -0.829 6.394 7.568 1.00 88.00 300 ASN A N 1
ATOM 2402 C CA . ASN A 1 300 ? -0.357 5.067 7.964 1.00 88.00 300 ASN A CA 1
ATOM 2403 C C . ASN A 1 300 ? -1.411 3.977 7.732 1.00 88.00 300 ASN A C 1
ATOM 2405 O O . ASN A 1 300 ? -1.067 2.874 7.311 1.00 88.00 300 ASN A O 1
ATOM 2409 N N . ASN A 1 301 ? -2.691 4.302 7.922 1.00 89.00 301 ASN A N 1
ATOM 2410 C CA . ASN A 1 301 ? -3.790 3.354 7.750 1.00 89.00 301 ASN A CA 1
ATOM 2411 C C . ASN A 1 301 ? -4.290 3.214 6.299 1.00 89.00 301 ASN A C 1
ATOM 2413 O O . ASN A 1 301 ? -4.890 2.196 5.959 1.00 89.00 301 ASN A O 1
ATOM 2417 N N . VAL A 1 302 ? -4.060 4.207 5.432 1.00 92.06 302 VAL A N 1
ATOM 2418 C CA . VAL A 1 302 ? -4.545 4.207 4.031 1.00 92.06 302 VAL A CA 1
ATOM 2419 C C . VAL A 1 302 ? -3.432 4.272 2.982 1.00 92.06 302 VAL A C 1
ATOM 2421 O O . VAL A 1 302 ? -3.706 4.291 1.780 1.00 92.06 302 VAL A O 1
ATOM 2424 N N . SER A 1 303 ? -2.173 4.292 3.417 1.00 93.44 303 SER A N 1
ATOM 2425 C CA . SER A 1 303 ? -0.965 4.445 2.597 1.00 93.44 303 SER A CA 1
ATOM 2426 C C . SER A 1 303 ? -0.934 3.463 1.437 1.00 93.44 303 SER A C 1
ATOM 2428 O O . SER A 1 303 ? -0.550 3.839 0.332 1.00 93.44 303 SER A O 1
ATOM 2430 N N . ARG A 1 304 ? -1.410 2.231 1.658 1.00 94.06 304 ARG A N 1
ATOM 2431 C CA . ARG A 1 304 ? -1.493 1.212 0.615 1.00 94.06 304 ARG A CA 1
ATOM 2432 C C . ARG A 1 304 ? -2.409 1.621 -0.541 1.00 94.06 304 ARG A C 1
ATOM 2434 O O . ARG A 1 304 ? -2.036 1.418 -1.688 1.00 94.06 304 ARG A O 1
ATOM 2441 N N . TYR A 1 305 ? -3.562 2.237 -0.280 1.00 95.94 305 TYR A N 1
ATOM 2442 C CA . TYR A 1 305 ? -4.433 2.740 -1.348 1.00 95.94 305 TYR A CA 1
ATOM 2443 C C . TYR A 1 305 ? -3.802 3.891 -2.112 1.00 95.94 305 TYR A C 1
ATOM 2445 O O . TYR A 1 305 ? -3.883 3.937 -3.338 1.00 95.94 305 TYR A O 1
ATOM 2453 N N . LEU A 1 306 ? -3.140 4.796 -1.392 1.00 95.56 306 LEU A N 1
ATOM 2454 C CA . LEU A 1 306 ? -2.476 5.928 -2.015 1.00 95.56 306 LEU A CA 1
ATOM 2455 C C . LEU A 1 306 ? -1.278 5.497 -2.872 1.00 95.56 306 LEU A C 1
ATOM 2457 O O . LEU A 1 306 ? -1.104 6.027 -3.962 1.00 95.56 306 LEU A O 1
ATOM 2461 N N . PHE A 1 307 ? -0.505 4.510 -2.415 1.00 95.88 307 PHE A N 1
ATOM 2462 C CA . PHE A 1 307 ? 0.602 3.915 -3.166 1.00 95.88 307 PHE A CA 1
ATOM 2463 C C . PHE A 1 307 ? 0.142 3.329 -4.510 1.00 95.88 307 PHE A C 1
ATOM 2465 O O . PHE A 1 307 ? 0.850 3.425 -5.509 1.00 95.88 307 PHE A O 1
ATOM 2472 N N . GLU A 1 308 ? -1.050 2.731 -4.551 1.00 95.94 308 GLU A N 1
ATOM 2473 C CA . GLU A 1 308 ? -1.607 2.130 -5.767 1.00 95.94 308 GLU A CA 1
ATOM 2474 C C . GLU A 1 308 ? -2.272 3.163 -6.691 1.00 95.94 308 GLU A C 1
ATOM 2476 O O . GLU A 1 308 ? -2.151 3.054 -7.906 1.00 95.94 308 GLU A O 1
ATOM 2481 N N . GLU A 1 309 ? -2.963 4.167 -6.142 1.00 96.25 309 GLU A N 1
ATOM 2482 C CA . GLU A 1 309 ? -3.712 5.155 -6.936 1.00 96.25 309 GLU A CA 1
ATOM 2483 C C . GLU A 1 309 ? -2.842 6.322 -7.434 1.00 96.25 309 GLU A C 1
ATOM 2485 O O . GLU A 1 309 ? -3.032 6.802 -8.549 1.00 96.25 309 GLU A O 1
ATOM 2490 N N . ASP A 1 310 ? -1.919 6.818 -6.608 1.00 95.38 310 ASP A N 1
ATOM 2491 C CA . ASP A 1 310 ? -1.186 8.065 -6.847 1.00 95.38 310 ASP A CA 1
ATOM 2492 C C . ASP A 1 310 ? 0.204 8.001 -6.191 1.00 95.38 310 ASP A C 1
ATOM 2494 O O . ASP A 1 310 ? 0.466 8.592 -5.138 1.00 95.38 310 ASP A O 1
ATOM 2498 N N . LEU A 1 311 ? 1.100 7.235 -6.825 1.00 93.94 311 LEU A N 1
ATOM 2499 C CA . LEU A 1 311 ? 2.463 6.990 -6.343 1.00 93.94 311 LEU A CA 1
ATOM 2500 C C . LEU A 1 311 ? 3.276 8.287 -6.195 1.00 93.94 311 LEU A C 1
ATOM 2502 O O . LEU A 1 311 ? 4.066 8.415 -5.259 1.00 93.94 311 LEU A O 1
ATOM 2506 N N . SER A 1 312 ? 3.052 9.268 -7.076 1.00 93.19 312 SER A N 1
ATOM 2507 C CA . SER A 1 312 ? 3.713 10.575 -7.002 1.00 93.19 312 SER A CA 1
ATOM 2508 C C . SER A 1 312 ? 3.322 11.316 -5.726 1.00 93.19 312 SER A C 1
ATOM 2510 O O . SER A 1 312 ? 4.189 11.810 -5.004 1.00 93.19 312 SER A O 1
ATOM 2512 N N . PHE A 1 313 ? 2.027 11.363 -5.403 1.00 93.62 313 PHE A N 1
ATOM 2513 C CA . PHE A 1 313 ? 1.584 12.003 -4.170 1.00 93.62 313 PHE A CA 1
ATOM 2514 C C . PHE A 1 313 ? 1.984 11.205 -2.921 1.00 93.62 313 PHE A C 1
ATOM 2516 O O . PHE A 1 313 ? 2.398 11.804 -1.930 1.00 93.62 313 PHE A O 1
ATOM 2523 N N . TYR A 1 314 ? 1.931 9.865 -2.966 1.00 94.44 314 TYR A N 1
ATOM 2524 C CA . TYR A 1 314 ? 2.476 9.010 -1.901 1.00 94.44 314 TYR A CA 1
ATOM 2525 C C . TYR A 1 314 ? 3.928 9.382 -1.585 1.00 94.44 314 TYR A C 1
ATOM 2527 O O . TYR A 1 314 ? 4.283 9.615 -0.429 1.00 94.44 314 TYR A O 1
ATOM 2535 N N . ARG A 1 315 ? 4.754 9.489 -2.630 1.00 93.12 315 ARG A N 1
ATOM 2536 C CA . ARG A 1 315 ? 6.156 9.878 -2.531 1.00 93.12 315 ARG A CA 1
ATOM 2537 C C . ARG A 1 315 ? 6.301 11.248 -1.873 1.00 93.12 315 ARG A C 1
ATOM 2539 O O . ARG A 1 315 ? 7.035 11.354 -0.900 1.00 93.12 315 ARG A O 1
ATOM 2546 N N . GLU A 1 316 ? 5.622 12.285 -2.367 1.00 90.81 316 GLU A N 1
ATOM 2547 C CA . GLU A 1 316 ? 5.693 13.645 -1.800 1.00 90.81 316 GLU A CA 1
ATOM 2548 C C . GLU A 1 316 ? 5.321 13.691 -0.316 1.00 90.81 316 GLU A C 1
ATOM 2550 O O . GLU A 1 316 ? 6.012 14.325 0.484 1.00 90.81 316 GLU A O 1
ATOM 2555 N N . VAL A 1 317 ? 4.260 12.978 0.058 1.00 90.25 317 VAL A N 1
ATOM 2556 C CA . VAL A 1 317 ? 3.835 12.843 1.449 1.00 90.25 317 VAL A CA 1
ATOM 2557 C C . VAL A 1 317 ? 4.908 12.160 2.292 1.00 90.25 317 VAL A C 1
ATOM 2559 O O . VAL A 1 317 ? 5.243 12.658 3.367 1.00 90.25 317 VAL A O 1
ATOM 2562 N N . TYR A 1 318 ? 5.473 11.055 1.805 1.00 90.19 318 TYR A N 1
ATOM 2563 C CA . TYR A 1 318 ? 6.519 10.330 2.519 1.00 90.19 318 TYR A CA 1
ATOM 2564 C C . TYR A 1 318 ? 7.743 11.228 2.765 1.00 90.19 318 TYR A C 1
ATOM 2566 O O . TYR A 1 318 ? 8.283 11.254 3.869 1.00 90.19 318 TYR A O 1
ATOM 2574 N N . LYS A 1 319 ? 8.118 12.052 1.772 1.00 87.75 319 LYS A N 1
ATOM 2575 C CA . LYS A 1 319 ? 9.129 13.115 1.934 1.00 87.75 319 LYS A CA 1
ATOM 2576 C C . LYS A 1 319 ? 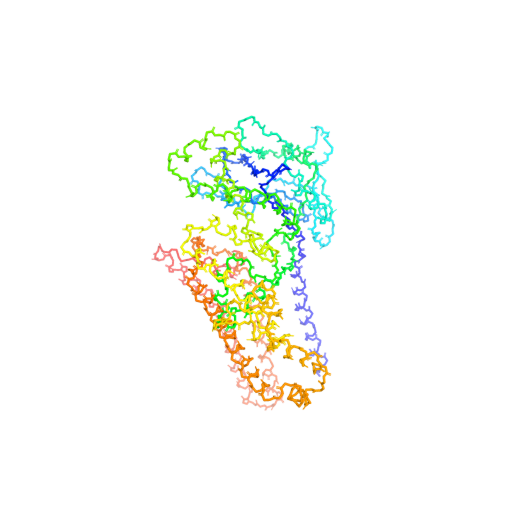8.783 14.111 3.004 1.00 87.75 319 LYS A C 1
ATOM 2578 O O . LYS A 1 319 ? 9.627 14.467 3.818 1.00 87.75 319 LYS A O 1
ATOM 2583 N N . TYR A 1 320 ? 7.551 14.579 2.992 1.00 84.19 320 TYR A N 1
ATOM 2584 C CA . TYR A 1 320 ? 7.127 15.579 3.941 1.00 84.19 320 TYR A CA 1
ATOM 2585 C C . TYR A 1 320 ? 7.194 15.065 5.388 1.00 84.19 320 TYR A C 1
ATOM 2587 O O . TYR A 1 320 ? 7.731 15.777 6.241 1.00 84.19 320 TYR A O 1
ATOM 2595 N N . LEU A 1 321 ? 6.672 13.858 5.636 1.00 83.62 321 LEU A N 1
ATOM 2596 C CA . LEU A 1 321 ? 6.542 13.270 6.971 1.00 83.62 321 LEU A CA 1
ATOM 2597 C C . LEU A 1 321 ? 7.872 12.777 7.540 1.00 83.62 321 LEU A C 1
ATOM 2599 O O . LEU A 1 321 ? 8.162 13.020 8.708 1.00 83.62 321 LEU A O 1
ATOM 2603 N N . TYR A 1 322 ? 8.687 12.121 6.715 1.00 84.19 322 TYR A N 1
ATOM 2604 C CA . TYR A 1 322 ? 9.820 11.339 7.201 1.00 84.19 322 TYR A CA 1
ATOM 2605 C C . TYR A 1 322 ? 11.182 11.923 6.825 1.00 84.19 322 TYR A C 1
ATOM 2607 O O . TYR A 1 322 ? 12.175 11.255 7.046 1.00 84.19 322 TYR A O 1
ATOM 2615 N N . GLU A 1 323 ? 11.303 13.155 6.311 1.00 81.75 323 GLU A N 1
ATOM 2616 C CA . GLU A 1 323 ? 12.619 13.699 5.891 1.00 81.75 323 GLU A CA 1
ATOM 2617 C C . GLU A 1 323 ? 13.720 13.673 6.971 1.00 81.75 323 GLU A C 1
ATOM 2619 O O . GLU A 1 323 ? 14.900 13.696 6.629 1.00 81.75 323 GLU A O 1
ATOM 2624 N N . ASN A 1 324 ? 13.338 13.634 8.251 1.00 79.06 324 ASN A N 1
ATOM 2625 C CA . ASN A 1 324 ? 14.258 13.559 9.389 1.00 79.06 324 ASN A CA 1
ATOM 2626 C C . ASN A 1 324 ? 14.563 12.114 9.829 1.00 79.06 324 ASN A C 1
ATOM 2628 O O . ASN A 1 324 ? 15.393 11.908 10.713 1.00 79.06 324 ASN A O 1
ATOM 2632 N N . ASP A 1 325 ? 13.888 11.121 9.250 1.00 82.81 325 ASP A N 1
ATOM 2633 C CA . ASP A 1 325 ? 14.132 9.704 9.494 1.00 82.81 325 ASP A CA 1
ATOM 2634 C C . ASP A 1 325 ? 15.431 9.260 8.801 1.00 82.81 325 ASP A C 1
ATOM 2636 O O . ASP A 1 325 ? 15.726 9.632 7.664 1.00 82.81 325 ASP A O 1
ATOM 2640 N N . SER A 1 326 ? 16.229 8.436 9.478 1.00 84.81 326 SER A N 1
ATOM 2641 C CA . SER A 1 326 ? 17.495 7.929 8.937 1.00 84.81 326 SER A CA 1
ATOM 2642 C C . SER A 1 326 ? 17.340 7.016 7.708 1.00 84.81 326 SER A C 1
ATOM 2644 O O . SER A 1 326 ? 18.269 6.889 6.904 1.00 84.81 326 SER A O 1
ATOM 2646 N N . ASP A 1 327 ? 16.177 6.385 7.540 1.00 88.25 327 ASP A N 1
ATOM 2647 C CA . ASP A 1 327 ? 15.860 5.474 6.440 1.00 88.25 327 ASP A CA 1
ATOM 2648 C C . ASP A 1 327 ? 15.124 6.148 5.284 1.00 88.25 327 ASP A C 1
ATOM 2650 O O . ASP A 1 327 ? 15.039 5.588 4.187 1.00 88.25 327 ASP A O 1
ATOM 2654 N N . TYR A 1 328 ? 14.660 7.379 5.481 1.00 87.38 328 TYR A N 1
ATOM 2655 C CA . TYR A 1 328 ? 13.851 8.106 4.512 1.00 87.38 328 TYR A CA 1
ATOM 2656 C C . TYR A 1 328 ? 14.470 8.164 3.112 1.00 87.38 328 TYR A C 1
ATOM 2658 O O . TYR A 1 328 ? 13.827 7.786 2.130 1.00 87.38 328 TYR A O 1
ATOM 2666 N N . THR A 1 329 ? 15.736 8.576 3.008 1.00 91.44 329 THR A N 1
ATOM 2667 C CA . THR A 1 329 ? 16.433 8.684 1.718 1.00 91.44 329 THR A CA 1
ATOM 2668 C C . THR A 1 329 ? 16.494 7.332 1.006 1.00 91.44 329 THR A C 1
ATOM 2670 O O . THR A 1 329 ? 16.365 7.266 -0.212 1.00 91.44 329 THR A O 1
ATOM 2673 N N . LYS A 1 330 ? 16.633 6.234 1.757 1.00 94.50 330 LYS A N 1
ATOM 2674 C CA . LYS A 1 330 ? 16.706 4.872 1.213 1.00 94.50 330 LYS A CA 1
ATOM 2675 C C . LYS A 1 330 ? 15.359 4.461 0.612 1.00 94.50 330 LYS A C 1
ATOM 2677 O O . LYS A 1 330 ? 15.306 3.931 -0.498 1.00 94.50 330 LYS A O 1
ATOM 2682 N N . ILE A 1 331 ? 14.265 4.758 1.310 1.00 94.25 331 ILE A N 1
ATOM 2683 C CA . ILE A 1 331 ? 12.904 4.433 0.865 1.00 94.25 331 ILE A CA 1
ATOM 2684 C C . ILE A 1 331 ? 12.516 5.283 -0.346 1.00 94.25 331 ILE A C 1
ATOM 2686 O O . ILE A 1 331 ? 12.049 4.741 -1.347 1.00 94.25 331 ILE A O 1
ATOM 2690 N N . ILE A 1 332 ? 12.801 6.586 -0.322 1.00 94.31 332 ILE A N 1
ATOM 2691 C CA . ILE A 1 332 ? 12.574 7.461 -1.478 1.00 94.31 332 ILE A CA 1
ATOM 2692 C C . ILE A 1 332 ? 13.380 7.032 -2.689 1.00 94.31 332 ILE A C 1
ATOM 2694 O O . ILE A 1 332 ? 12.809 6.935 -3.767 1.00 94.31 332 ILE A O 1
ATOM 2698 N N . ASN A 1 333 ? 14.671 6.735 -2.538 1.00 95.00 333 ASN A N 1
ATOM 2699 C CA . ASN A 1 333 ? 15.484 6.285 -3.667 1.00 95.00 333 ASN A CA 1
ATOM 2700 C C . ASN A 1 333 ? 14.949 4.974 -4.260 1.00 95.00 333 ASN A C 1
ATOM 2702 O O . ASN A 1 333 ? 15.038 4.757 -5.465 1.00 95.00 333 ASN A O 1
ATOM 2706 N N . THR A 1 334 ? 14.359 4.115 -3.427 1.00 95.94 334 THR A N 1
ATOM 2707 C CA . THR A 1 334 ? 13.694 2.893 -3.890 1.00 95.94 334 THR A CA 1
ATOM 2708 C C . THR A 1 334 ? 12.438 3.218 -4.709 1.00 95.94 334 THR A C 1
ATOM 2710 O O . THR A 1 334 ? 12.243 2.640 -5.776 1.00 95.94 334 THR A O 1
ATOM 2713 N N . ILE A 1 335 ? 11.604 4.158 -4.251 1.00 94.94 335 ILE A N 1
ATOM 2714 C CA . ILE A 1 335 ? 10.395 4.599 -4.970 1.00 94.94 335 ILE A CA 1
ATOM 2715 C C . ILE A 1 335 ? 10.768 5.308 -6.283 1.00 94.94 335 ILE A C 1
ATOM 2717 O O . ILE A 1 335 ? 10.220 4.975 -7.329 1.00 94.94 335 ILE A O 1
ATOM 2721 N N . ASP A 1 336 ? 11.757 6.205 -6.263 1.00 94.69 336 ASP A N 1
ATOM 2722 C CA . ASP A 1 336 ? 12.278 6.917 -7.446 1.00 94.69 336 ASP A CA 1
ATOM 2723 C C . ASP A 1 336 ? 12.900 5.948 -8.466 1.00 94.69 336 ASP A C 1
ATOM 2725 O O . ASP A 1 336 ? 12.864 6.171 -9.683 1.00 94.69 336 ASP A O 1
ATOM 2729 N N . GLY A 1 337 ? 13.444 4.834 -7.971 1.00 95.19 337 GLY A N 1
ATOM 2730 C CA . GLY A 1 337 ? 13.917 3.727 -8.789 1.00 95.19 337 GLY A CA 1
ATOM 2731 C C . GLY A 1 337 ? 12.808 3.087 -9.625 1.00 95.19 337 GLY A C 1
ATOM 2732 O O . GLY A 1 337 ? 13.076 2.695 -10.759 1.00 95.19 337 GLY A O 1
ATOM 2733 N N . MET A 1 338 ? 11.558 3.051 -9.140 1.00 94.81 338 MET A N 1
ATOM 2734 C CA . MET A 1 338 ? 10.427 2.541 -9.926 1.00 94.81 338 MET A CA 1
ATOM 2735 C C . MET A 1 338 ? 10.180 3.400 -11.166 1.00 94.81 338 MET A C 1
ATOM 2737 O O . MET A 1 338 ? 10.056 2.854 -12.257 1.00 94.81 338 MET A O 1
ATOM 2741 N N . ASP A 1 339 ? 10.158 4.727 -11.030 1.00 92.62 339 ASP A N 1
ATOM 2742 C CA . ASP A 1 339 ? 9.976 5.637 -12.170 1.00 92.62 339 ASP A CA 1
ATOM 2743 C C . ASP A 1 339 ? 11.141 5.536 -13.158 1.00 92.62 339 ASP A C 1
ATOM 2745 O O . ASP A 1 339 ? 10.942 5.463 -14.372 1.00 92.62 339 ASP A O 1
ATOM 2749 N N . SER A 1 340 ? 12.367 5.453 -12.638 1.00 94.06 340 SER A N 1
ATOM 2750 C CA . SER A 1 340 ? 13.567 5.270 -13.461 1.00 94.06 340 SER A CA 1
ATOM 2751 C C . SER A 1 340 ? 13.517 3.957 -14.249 1.00 94.06 340 SER A C 1
ATOM 2753 O O . SER A 1 340 ? 13.826 3.937 -15.441 1.00 94.06 340 SER A O 1
ATOM 2755 N N . TYR A 1 341 ? 13.075 2.871 -13.611 1.00 94.69 341 TYR A N 1
ATOM 2756 C CA . TYR A 1 341 ? 12.880 1.578 -14.261 1.00 94.69 341 TYR A CA 1
ATOM 2757 C C . TYR A 1 341 ? 11.748 1.639 -15.297 1.00 94.69 341 TYR A C 1
ATOM 2759 O O . TYR A 1 341 ? 11.899 1.126 -16.401 1.00 94.69 341 TYR A O 1
ATOM 2767 N N . ASN A 1 342 ? 10.633 2.311 -14.993 1.00 92.44 342 ASN A N 1
ATOM 2768 C CA . ASN A 1 342 ? 9.513 2.491 -15.925 1.00 92.44 342 ASN A CA 1
ATOM 2769 C C . ASN A 1 342 ? 9.942 3.219 -17.204 1.00 92.44 342 ASN A C 1
ATOM 2771 O O . ASN A 1 342 ? 9.486 2.880 -18.299 1.00 92.44 342 ASN A O 1
ATOM 2775 N N . ASN A 1 343 ? 10.828 4.206 -17.070 1.00 90.94 343 ASN A N 1
ATOM 2776 C CA . ASN A 1 343 ? 11.408 4.904 -18.209 1.00 90.94 343 ASN A CA 1
ATOM 2777 C C . ASN A 1 343 ? 12.280 3.959 -19.048 1.00 90.94 343 ASN A C 1
ATOM 2779 O O . ASN A 1 343 ? 12.135 3.945 -20.266 1.00 90.94 343 ASN A O 1
ATOM 2783 N N . ALA A 1 344 ? 13.107 3.115 -18.420 1.00 92.19 344 ALA A N 1
ATOM 2784 C CA . ALA A 1 344 ? 13.904 2.108 -19.127 1.00 92.19 344 ALA A CA 1
ATOM 2785 C C . ALA A 1 344 ? 13.032 1.047 -19.839 1.00 92.19 344 ALA A C 1
ATOM 2787 O O . ALA A 1 344 ? 13.253 0.767 -21.016 1.00 92.19 344 ALA A O 1
ATOM 2788 N N . GLU A 1 345 ? 11.968 0.555 -19.194 1.00 92.31 345 GLU A N 1
ATOM 2789 C CA . GLU A 1 345 ? 10.989 -0.367 -19.803 1.00 92.31 345 GLU A CA 1
ATOM 2790 C C . GLU A 1 345 ? 10.293 0.290 -21.015 1.00 92.31 345 GLU A C 1
ATOM 2792 O O . GLU A 1 345 ? 10.060 -0.338 -22.054 1.00 92.31 345 GLU A O 1
ATOM 2797 N N . SER A 1 346 ? 10.014 1.594 -20.925 1.00 92.12 346 SER A N 1
ATOM 2798 C CA . SER A 1 346 ? 9.478 2.385 -22.040 1.00 92.12 346 SER A CA 1
ATOM 2799 C C . SER A 1 346 ? 10.492 2.536 -23.180 1.00 92.12 346 SER A C 1
ATOM 2801 O O . SER A 1 346 ? 10.107 2.443 -24.349 1.00 92.12 346 SER A O 1
ATOM 2803 N N . SER A 1 347 ? 11.783 2.701 -22.872 1.00 93.19 347 SER A N 1
ATOM 2804 C CA . SER A 1 347 ? 12.874 2.681 -23.855 1.00 93.19 347 SER A CA 1
ATOM 2805 C C . SER A 1 347 ? 12.942 1.347 -24.595 1.00 93.19 347 SER A C 1
ATOM 2807 O O . SER A 1 347 ? 13.042 1.327 -25.824 1.00 93.19 347 SER A O 1
ATOM 2809 N N . GLN A 1 348 ? 12.818 0.232 -23.871 1.00 92.56 348 GLN A N 1
ATOM 2810 C CA . GLN A 1 348 ? 12.798 -1.109 -24.453 1.00 92.56 348 GLN A CA 1
ATOM 2811 C C . GLN A 1 348 ? 11.590 -1.296 -25.383 1.00 92.56 348 GLN A C 1
ATOM 2813 O O . GLN A 1 348 ? 11.723 -1.789 -26.505 1.00 92.56 348 GLN A O 1
ATOM 2818 N N . SER A 1 349 ? 10.407 -0.844 -24.954 1.00 94.25 349 SER A N 1
ATOM 2819 C CA . SER A 1 349 ? 9.195 -0.841 -25.783 1.00 94.25 349 SER A CA 1
ATOM 2820 C C . SER A 1 349 ? 9.365 0.008 -27.050 1.00 94.25 349 SER A C 1
ATOM 2822 O O . SER A 1 349 ? 9.001 -0.424 -28.145 1.00 94.25 349 SER A O 1
ATOM 2824 N N . CYS A 1 350 ? 9.982 1.187 -26.933 1.00 94.31 350 CYS A N 1
ATOM 2825 C CA . CYS A 1 350 ? 10.325 2.050 -28.065 1.00 94.31 350 CYS A CA 1
ATOM 2826 C C . CYS A 1 350 ? 11.242 1.337 -29.072 1.00 94.31 350 CYS A C 1
ATOM 2828 O O . CYS A 1 350 ? 10.919 1.299 -30.262 1.00 94.31 350 CYS A O 1
ATOM 2830 N N . LEU A 1 351 ? 12.330 0.713 -28.609 1.00 94.94 351 LEU A N 1
ATOM 2831 C CA . LEU A 1 351 ? 13.256 -0.027 -29.470 1.00 94.94 351 LEU A CA 1
ATOM 2832 C C . LEU A 1 351 ? 12.565 -1.203 -30.182 1.00 94.94 351 LEU A C 1
ATOM 2834 O O . LEU A 1 351 ? 12.788 -1.418 -31.373 1.00 94.94 351 LEU A O 1
ATOM 2838 N N . ASN A 1 352 ? 11.710 -1.949 -29.478 1.00 93.19 352 ASN A N 1
ATOM 2839 C CA . ASN A 1 352 ? 11.010 -3.108 -30.040 1.00 93.19 352 ASN A CA 1
ATOM 2840 C C . ASN A 1 352 ? 9.961 -2.711 -31.090 1.00 93.19 352 ASN A C 1
ATOM 2842 O O . ASN A 1 352 ? 9.855 -3.358 -32.131 1.00 93.19 352 ASN A O 1
ATOM 2846 N N . ASN A 1 353 ? 9.213 -1.633 -30.842 1.00 93.50 353 ASN A N 1
ATOM 2847 C CA . ASN A 1 353 ? 8.164 -1.159 -31.749 1.00 93.50 353 ASN A CA 1
ATOM 2848 C C . ASN A 1 353 ? 8.705 -0.310 -32.909 1.00 93.50 353 ASN A C 1
ATOM 2850 O O . ASN A 1 353 ? 8.038 -0.151 -33.931 1.00 93.50 353 ASN A O 1
ATOM 2854 N N . ASN A 1 354 ? 9.903 0.256 -32.762 1.00 95.25 354 ASN A N 1
ATOM 2855 C CA . ASN A 1 354 ? 10.572 1.031 -33.796 1.00 95.25 354 ASN A CA 1
ATOM 2856 C C . ASN A 1 354 ? 12.079 0.728 -33.794 1.00 95.25 354 ASN A C 1
ATOM 2858 O O . ASN A 1 354 ? 12.859 1.532 -33.282 1.00 95.25 354 ASN A O 1
ATOM 2862 N N . PRO A 1 355 ? 12.528 -0.381 -34.410 1.00 95.19 355 PRO A N 1
ATOM 2863 C CA . PRO A 1 355 ? 13.950 -0.738 -34.451 1.00 95.19 355 PRO A CA 1
ATOM 2864 C C . PRO A 1 355 ? 14.830 0.340 -35.099 1.00 95.19 355 PRO A C 1
ATOM 2866 O O . PRO A 1 355 ? 15.996 0.496 -34.750 1.00 95.19 355 PRO A O 1
ATOM 2869 N N . CYS A 1 356 ? 14.264 1.141 -36.006 1.00 96.56 356 CYS A N 1
ATOM 2870 C CA . CYS A 1 356 ? 14.954 2.249 -36.667 1.00 96.56 356 CYS A CA 1
ATOM 2871 C C . CYS A 1 356 ? 15.246 3.434 -35.739 1.00 96.56 356 CYS A C 1
ATOM 2873 O O . CYS A 1 356 ? 16.058 4.295 -36.085 1.00 96.56 356 CYS A O 1
ATOM 2875 N N . SER A 1 357 ? 14.630 3.486 -34.554 1.00 95.56 357 SER A N 1
ATOM 2876 C CA . SER A 1 357 ? 14.841 4.553 -33.570 1.00 95.56 357 SER A CA 1
ATOM 2877 C C . SER A 1 357 ? 16.293 4.665 -33.089 1.00 95.56 357 SER A C 1
ATOM 2879 O O . SER A 1 357 ? 16.701 5.742 -32.658 1.00 95.56 357 SER A O 1
ATOM 2881 N N . VAL A 1 358 ? 17.118 3.626 -33.274 1.00 95.38 358 VAL A N 1
ATOM 2882 C CA . VAL A 1 358 ? 18.573 3.646 -33.019 1.00 95.38 358 VAL A CA 1
ATOM 2883 C C . VAL A 1 358 ? 19.347 4.677 -33.846 1.00 95.38 358 VAL A C 1
ATOM 2885 O O . VAL A 1 358 ? 20.470 5.027 -33.496 1.00 95.38 358 VAL A O 1
ATOM 2888 N N . TYR A 1 359 ? 18.786 5.162 -34.957 1.00 95.19 359 TYR A N 1
ATOM 2889 C CA . TYR A 1 359 ? 19.406 6.224 -35.758 1.00 95.19 359 TYR A CA 1
ATOM 2890 C C . TYR A 1 359 ? 19.111 7.631 -35.236 1.00 95.19 359 TYR A C 1
ATOM 2892 O O . TYR A 1 359 ? 19.731 8.584 -35.702 1.00 95.19 359 TYR A O 1
ATOM 2900 N N . CYS A 1 360 ? 18.169 7.751 -34.301 1.00 95.25 360 CYS A N 1
ATOM 2901 C CA . CYS A 1 360 ? 17.760 9.011 -33.689 1.00 95.25 360 CYS A CA 1
ATOM 2902 C C . CYS A 1 360 ? 17.902 9.026 -32.168 1.00 95.25 360 CYS A C 1
ATOM 2904 O O . CYS A 1 360 ? 17.515 9.996 -31.522 1.00 95.25 360 CYS A O 1
ATOM 2906 N N . ASN A 1 361 ? 18.495 7.974 -31.612 1.00 92.56 361 ASN A N 1
ATOM 2907 C CA . ASN A 1 361 ? 18.912 7.897 -30.227 1.00 92.56 361 ASN A CA 1
ATOM 2908 C C . ASN A 1 361 ? 20.431 7.740 -30.200 1.00 92.56 361 ASN A C 1
ATOM 2910 O O . ASN A 1 361 ? 20.982 6.834 -30.822 1.00 92.56 361 ASN A O 1
ATOM 2914 N N . PHE A 1 362 ? 21.103 8.649 -29.498 1.00 82.44 362 PHE A N 1
ATOM 2915 C CA . PHE A 1 362 ? 22.570 8.742 -29.474 1.00 82.44 362 PHE A CA 1
ATOM 2916 C C . PHE A 1 362 ? 23.156 8.481 -28.083 1.00 82.44 362 PHE A C 1
ATOM 2918 O O . PHE A 1 362 ? 24.369 8.512 -27.901 1.00 82.44 362 PHE A O 1
ATOM 2925 N N . ASP A 1 363 ? 22.293 8.252 -27.096 1.00 80.00 363 ASP A N 1
ATOM 2926 C CA . ASP A 1 363 ? 22.689 8.067 -25.710 1.00 80.00 363 ASP A CA 1
ATOM 2927 C C . ASP A 1 363 ? 23.210 6.648 -25.460 1.00 80.00 363 ASP A C 1
ATOM 2929 O O . ASP A 1 363 ? 22.445 5.686 -25.429 1.00 80.00 363 ASP A O 1
ATOM 2933 N N . ASN A 1 364 ? 24.511 6.530 -25.199 1.00 81.38 364 ASN A N 1
ATOM 2934 C CA . ASN A 1 364 ? 25.160 5.255 -24.886 1.00 81.38 364 ASN A CA 1
ATOM 2935 C C . ASN A 1 364 ? 24.822 4.718 -23.482 1.00 81.38 364 ASN A C 1
ATOM 2937 O O . ASN A 1 364 ? 25.281 3.637 -23.125 1.00 81.38 364 ASN A O 1
ATOM 2941 N N . THR A 1 365 ? 24.048 5.454 -22.679 1.00 83.75 365 THR A N 1
ATOM 2942 C CA . THR A 1 365 ? 23.593 5.015 -21.351 1.00 83.75 365 THR A CA 1
ATOM 2943 C C . THR A 1 365 ? 22.178 4.439 -21.354 1.00 83.75 365 THR A C 1
ATOM 2945 O O . THR A 1 365 ? 21.774 3.830 -20.369 1.00 83.75 365 THR A O 1
ATOM 2948 N N . GLY A 1 366 ? 21.412 4.636 -22.435 1.00 84.00 366 GLY A N 1
ATOM 2949 C CA . GLY A 1 366 ? 20.013 4.206 -22.548 1.00 84.00 366 GLY A CA 1
ATOM 2950 C C . GLY A 1 366 ? 19.008 5.021 -21.719 1.00 84.00 366 GLY A C 1
ATOM 2951 O O . GLY A 1 366 ? 17.804 4.851 -21.903 1.00 84.00 366 GLY A O 1
ATOM 2952 N N . LYS A 1 367 ? 19.467 5.932 -20.848 1.00 84.69 367 LYS A N 1
ATOM 2953 C CA . LYS A 1 367 ? 18.615 6.727 -19.944 1.00 84.69 367 LYS A CA 1
ATOM 2954 C C . LYS A 1 367 ? 17.700 7.698 -20.684 1.00 84.69 367 LYS A C 1
ATOM 2956 O O . LYS A 1 367 ? 16.580 7.934 -20.250 1.00 84.69 367 LYS A O 1
ATOM 2961 N N . ASN A 1 368 ? 18.179 8.257 -21.790 1.00 85.69 368 ASN A N 1
ATOM 2962 C CA . ASN A 1 368 ? 17.456 9.228 -22.610 1.00 85.69 368 ASN A CA 1
ATOM 2963 C C . ASN A 1 368 ? 16.877 8.605 -23.885 1.00 85.69 368 ASN A C 1
ATOM 2965 O O . ASN A 1 368 ? 16.447 9.329 -24.786 1.00 85.69 368 ASN A O 1
ATOM 2969 N N . TYR A 1 369 ? 16.901 7.274 -23.985 1.00 91.75 369 TYR A N 1
ATOM 2970 C CA . TYR A 1 369 ? 16.389 6.571 -25.147 1.00 91.75 369 TYR A CA 1
ATOM 2971 C C . TYR A 1 369 ? 14.872 6.761 -25.243 1.00 91.75 369 TYR A C 1
ATOM 2973 O O . TYR A 1 369 ? 14.130 6.435 -24.323 1.00 91.75 369 TYR A O 1
ATOM 2981 N N . SER A 1 370 ? 14.388 7.333 -26.340 1.00 91.00 370 SER A N 1
ATOM 2982 C CA . SER A 1 370 ? 12.978 7.691 -26.482 1.00 91.00 370 SER A CA 1
ATOM 2983 C C . SER A 1 370 ? 12.543 7.694 -27.942 1.00 91.00 370 SER A C 1
ATOM 2985 O O . SER A 1 370 ? 13.330 7.952 -28.852 1.00 91.00 370 SER A O 1
ATOM 2987 N N . CYS A 1 371 ? 11.252 7.440 -28.152 1.00 93.06 371 CYS A N 1
ATOM 2988 C CA . CYS A 1 371 ? 10.584 7.526 -29.451 1.00 93.06 371 CYS A CA 1
ATOM 2989 C C . CYS A 1 371 ? 9.636 8.733 -29.544 1.00 93.06 371 CYS A C 1
ATOM 2991 O O . CYS A 1 371 ? 8.895 8.852 -30.518 1.00 93.06 371 CYS A O 1
ATOM 2993 N N . THR A 1 372 ? 9.593 9.597 -28.527 1.00 91.81 372 THR A N 1
ATOM 2994 C CA . THR A 1 372 ? 8.568 10.651 -28.416 1.00 91.81 372 THR A CA 1
ATOM 2995 C C . THR A 1 372 ? 9.118 12.016 -28.023 1.00 91.81 372 THR A C 1
ATOM 2997 O O . THR A 1 372 ? 8.409 13.010 -28.169 1.00 91.81 372 THR A O 1
ATOM 3000 N N . ASN A 1 373 ? 10.362 12.106 -27.543 1.00 89.56 373 ASN A N 1
ATOM 3001 C CA . ASN A 1 373 ? 10.935 13.390 -27.149 1.00 89.56 373 ASN A CA 1
ATOM 3002 C C . ASN A 1 373 ? 11.182 14.319 -28.361 1.00 89.56 373 ASN A C 1
ATOM 3004 O O . ASN A 1 373 ? 11.136 13.913 -29.530 1.00 89.56 373 ASN A O 1
ATOM 3008 N N . THR A 1 374 ? 11.418 15.599 -28.075 1.00 91.31 374 THR A N 1
ATOM 3009 C CA . THR A 1 374 ? 11.614 16.643 -29.092 1.00 91.31 374 THR A CA 1
ATOM 3010 C C . THR A 1 374 ? 12.820 16.351 -29.979 1.00 91.31 374 THR A C 1
ATOM 3012 O O . THR A 1 374 ? 12.693 16.379 -31.201 1.00 91.31 374 THR A O 1
ATOM 3015 N N . THR A 1 375 ? 13.953 15.966 -29.386 1.00 90.31 375 THR A N 1
ATOM 3016 C CA . THR A 1 375 ? 15.189 15.624 -30.107 1.00 90.31 375 THR A CA 1
ATOM 3017 C C . THR A 1 375 ? 14.999 14.457 -31.076 1.00 90.31 375 THR A C 1
ATOM 3019 O O . THR A 1 375 ? 15.425 14.528 -32.230 1.00 90.31 375 THR A O 1
ATOM 3022 N N . PHE A 1 376 ? 14.308 13.401 -30.647 1.00 93.62 376 PHE A N 1
ATOM 3023 C CA . PHE A 1 376 ? 13.943 12.272 -31.493 1.00 93.62 376 PHE A CA 1
ATOM 3024 C C . PHE A 1 376 ? 13.052 12.740 -32.641 1.00 93.62 376 PHE A C 1
ATOM 3026 O O . PHE A 1 376 ? 13.357 12.488 -33.805 1.00 93.62 376 PHE A O 1
ATOM 3033 N N . THR A 1 377 ? 11.989 13.483 -32.327 1.00 94.38 377 THR A N 1
ATOM 3034 C CA . THR A 1 377 ? 11.032 13.997 -33.315 1.00 94.38 377 THR A CA 1
ATOM 3035 C C . THR A 1 377 ? 11.722 14.838 -34.389 1.00 94.38 377 THR A C 1
ATOM 3037 O O . THR A 1 377 ? 11.467 14.655 -35.579 1.00 94.38 377 THR A O 1
ATOM 3040 N N . GLU A 1 378 ? 12.631 15.729 -34.004 1.00 94.56 378 GLU A N 1
ATOM 3041 C CA . GLU A 1 378 ? 13.426 16.528 -34.938 1.00 94.56 378 GLU A CA 1
ATOM 3042 C C . GLU A 1 378 ? 14.365 15.661 -35.779 1.00 94.56 378 GLU A C 1
ATOM 3044 O O . GLU A 1 378 ? 14.412 15.814 -37.003 1.00 94.56 378 GLU A O 1
ATOM 3049 N N . CYS A 1 379 ? 15.039 14.688 -35.162 1.00 95.94 379 CYS A N 1
ATOM 3050 C CA . CYS A 1 379 ? 15.891 13.750 -35.884 1.00 95.94 379 CYS A CA 1
ATOM 3051 C C . CYS A 1 379 ? 15.115 12.937 -36.925 1.00 95.94 379 CYS A C 1
ATOM 3053 O O . CYS A 1 379 ? 15.587 12.780 -38.051 1.00 95.94 379 CYS A O 1
ATOM 3055 N N . THR A 1 380 ? 13.903 12.462 -36.618 1.00 95.81 380 THR A N 1
ATOM 3056 C CA . THR A 1 380 ? 13.110 11.695 -37.597 1.00 95.81 380 THR A CA 1
ATOM 3057 C C . THR A 1 380 ? 12.791 12.504 -38.861 1.00 95.81 380 THR A C 1
ATOM 3059 O O . THR A 1 380 ? 12.671 11.941 -39.953 1.00 95.81 380 THR A O 1
ATOM 3062 N N . LYS A 1 381 ? 12.713 13.838 -38.744 1.00 95.25 381 LYS A N 1
ATOM 3063 C CA . LYS A 1 381 ? 12.474 14.755 -39.866 1.00 95.25 381 LYS A CA 1
ATOM 3064 C C . LYS A 1 381 ? 13.730 15.038 -40.682 1.00 95.25 381 LYS A C 1
ATOM 3066 O O . LYS A 1 381 ? 13.601 15.286 -41.879 1.00 95.25 381 LYS A O 1
ATOM 3071 N N . SER A 1 382 ? 14.919 15.003 -40.090 1.00 93.94 382 SER A N 1
ATOM 3072 C CA . SER A 1 382 ? 16.174 15.361 -40.767 1.00 93.94 382 SER A CA 1
ATOM 3073 C C . SER A 1 382 ? 17.003 14.149 -41.211 1.00 93.94 382 SER A C 1
ATOM 3075 O O . SER A 1 382 ? 17.668 14.206 -42.242 1.00 93.94 382 SER A O 1
ATOM 3077 N N . SER A 1 383 ? 16.932 13.026 -40.494 1.00 95.69 383 SER A N 1
ATOM 3078 C CA . SER A 1 383 ? 17.793 11.860 -40.706 1.00 95.69 383 SER A CA 1
ATOM 3079 C C . SER A 1 383 ? 17.368 11.018 -41.910 1.00 95.69 383 SER A C 1
ATOM 3081 O O . SER A 1 383 ? 16.374 10.288 -41.879 1.00 95.69 383 SER A O 1
ATOM 3083 N N . THR A 1 384 ? 18.178 11.049 -42.972 1.00 94.75 384 THR A N 1
ATOM 3084 C CA . THR A 1 384 ? 17.994 10.198 -44.160 1.00 94.75 384 THR A CA 1
ATOM 3085 C C . THR A 1 384 ? 18.081 8.709 -43.814 1.00 94.75 384 THR A C 1
ATOM 3087 O O . THR A 1 384 ? 17.302 7.911 -44.335 1.00 94.75 384 THR A O 1
ATOM 3090 N N . LYS A 1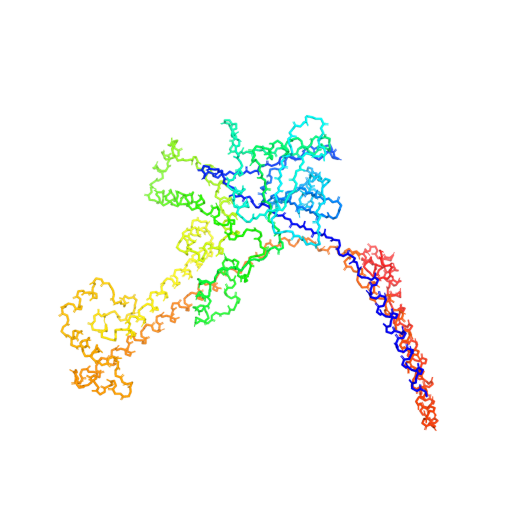 385 ? 18.979 8.330 -42.889 1.00 94.44 385 LYS A N 1
ATOM 3091 C CA . LYS A 1 385 ? 19.142 6.936 -42.439 1.00 94.44 385 LYS A CA 1
ATOM 3092 C C . LYS A 1 385 ? 17.902 6.427 -41.713 1.00 94.44 385 LYS A C 1
ATOM 3094 O O . LYS A 1 385 ? 17.402 5.357 -42.048 1.00 94.44 385 LYS A O 1
ATOM 3099 N N . TYR A 1 386 ? 17.371 7.224 -40.781 1.00 96.31 386 TYR A N 1
ATOM 3100 C CA . TYR A 1 386 ? 16.131 6.889 -40.086 1.00 96.31 386 TYR A CA 1
ATOM 3101 C C . TYR A 1 386 ? 14.981 6.706 -41.078 1.00 96.31 386 TYR A C 1
ATOM 3103 O O . TYR A 1 386 ? 14.322 5.674 -41.052 1.00 96.31 386 TYR A O 1
ATOM 3111 N N . LYS A 1 387 ? 14.769 7.668 -41.988 1.00 96.62 387 LYS A N 1
ATOM 3112 C CA . LYS A 1 387 ? 13.673 7.613 -42.970 1.00 96.62 387 LYS A CA 1
ATOM 3113 C C . LYS A 1 387 ? 13.760 6.385 -43.873 1.00 96.62 387 LYS A C 1
ATOM 3115 O O . LYS A 1 387 ? 12.754 5.709 -44.066 1.00 96.62 387 LYS A O 1
ATOM 3120 N N . SER A 1 388 ? 14.952 6.085 -44.394 1.00 96.12 388 SER A N 1
ATOM 3121 C CA . SER A 1 388 ? 15.182 4.901 -45.230 1.00 96.12 388 SER A CA 1
ATOM 3122 C C . SER A 1 388 ? 14.857 3.611 -44.469 1.00 96.12 388 SER A C 1
ATOM 3124 O O . SER A 1 388 ? 14.039 2.811 -44.924 1.00 96.12 388 SER A O 1
ATOM 3126 N N . CYS A 1 389 ? 15.400 3.467 -43.253 1.00 97.69 389 CYS A N 1
ATOM 3127 C CA . CYS A 1 389 ? 15.110 2.332 -42.380 1.00 97.69 389 CYS A CA 1
ATOM 3128 C C . CYS A 1 389 ? 13.614 2.216 -42.072 1.00 97.69 389 CYS A C 1
ATOM 3130 O O . CYS A 1 389 ? 13.036 1.144 -42.215 1.00 97.69 389 CYS A O 1
ATOM 3132 N N . TYR A 1 390 ? 12.971 3.312 -41.666 1.00 96.75 390 TYR A N 1
ATOM 3133 C CA . TYR A 1 390 ? 11.581 3.315 -41.217 1.00 96.75 390 TYR A CA 1
ATOM 3134 C C . TYR A 1 390 ? 10.608 2.965 -42.351 1.00 96.75 390 TYR A C 1
ATOM 3136 O O . TYR A 1 390 ? 9.654 2.215 -42.143 1.00 96.75 390 TYR A O 1
ATOM 3144 N N . ASN A 1 391 ? 10.874 3.442 -43.570 1.00 96.44 391 ASN A N 1
ATOM 3145 C CA . ASN A 1 391 ? 10.101 3.078 -44.758 1.00 96.44 391 ASN A CA 1
ATOM 3146 C C . ASN A 1 391 ? 10.248 1.587 -45.102 1.00 96.44 391 ASN A C 1
ATOM 3148 O O . ASN A 1 391 ? 9.255 0.921 -45.409 1.00 96.44 391 ASN A O 1
ATOM 3152 N N . ALA A 1 392 ? 11.468 1.050 -45.012 1.00 96.88 392 ALA A N 1
ATOM 3153 C CA . ALA A 1 392 ? 11.724 -0.375 -45.201 1.00 96.88 392 ALA A CA 1
ATOM 3154 C C . ALA A 1 392 ? 11.034 -1.221 -44.124 1.00 96.88 392 ALA A C 1
ATOM 3156 O O . ALA A 1 392 ? 10.270 -2.125 -44.457 1.00 96.88 392 ALA A O 1
ATOM 3157 N N . TYR A 1 393 ? 11.203 -0.859 -42.850 1.00 96.06 393 TYR A N 1
ATOM 3158 C CA . TYR A 1 393 ? 10.550 -1.504 -41.713 1.00 96.06 393 TYR A CA 1
ATOM 3159 C C . TYR A 1 393 ? 9.032 -1.545 -41.888 1.00 96.06 393 TYR A C 1
ATOM 3161 O O . TYR A 1 393 ? 8.433 -2.608 -41.786 1.00 96.06 393 TYR A O 1
ATOM 3169 N N . ASN A 1 394 ? 8.393 -0.425 -42.234 1.00 95.94 394 ASN A N 1
ATOM 3170 C CA . ASN A 1 394 ? 6.945 -0.402 -42.447 1.00 95.94 394 ASN A CA 1
ATOM 3171 C C . ASN A 1 394 ? 6.479 -1.276 -43.614 1.00 95.94 394 ASN A C 1
ATOM 3173 O O . ASN A 1 394 ? 5.366 -1.794 -43.558 1.00 95.94 394 ASN A O 1
ATOM 3177 N N . SER A 1 395 ? 7.318 -1.452 -44.635 1.00 95.31 395 SER A N 1
ATOM 3178 C CA . SER A 1 395 ? 7.032 -2.347 -45.760 1.00 95.31 395 SER A CA 1
ATOM 3179 C C . SER A 1 395 ? 7.210 -3.823 -45.387 1.00 95.31 395 SER A C 1
ATOM 3181 O O . SER A 1 395 ? 6.542 -4.677 -45.960 1.00 95.31 395 SER A O 1
ATOM 3183 N N . CYS A 1 396 ? 8.095 -4.121 -44.429 1.00 95.81 396 CYS A N 1
ATOM 3184 C CA . CYS A 1 396 ? 8.491 -5.482 -44.066 1.00 95.81 396 CYS A CA 1
ATOM 3185 C C . CYS A 1 396 ? 7.887 -5.995 -42.747 1.00 95.81 396 CYS A C 1
ATOM 3187 O O . CYS A 1 396 ? 7.880 -7.196 -42.524 1.00 95.81 396 CYS A O 1
ATOM 3189 N N . LYS A 1 397 ? 7.348 -5.146 -41.863 1.00 94.19 397 LYS A N 1
ATOM 3190 C CA . LYS A 1 397 ? 6.922 -5.534 -40.498 1.00 94.19 397 LYS A CA 1
ATOM 3191 C C . LYS A 1 397 ? 5.835 -6.614 -40.417 1.00 94.19 397 LYS A C 1
ATOM 3193 O O . LYS A 1 397 ? 5.694 -7.237 -39.374 1.00 94.19 397 LYS A O 1
ATOM 3198 N N . ASN A 1 398 ? 5.072 -6.814 -41.493 1.00 94.75 398 ASN A N 1
ATOM 3199 C CA . ASN A 1 398 ? 3.974 -7.784 -41.556 1.00 94.75 398 ASN A CA 1
ATOM 3200 C C . ASN A 1 398 ? 4.314 -9.036 -42.384 1.00 94.75 398 ASN A C 1
ATOM 3202 O O . ASN A 1 398 ? 3.441 -9.877 -42.588 1.00 94.75 398 ASN A O 1
ATOM 3206 N N . VAL A 1 399 ? 5.539 -9.152 -42.906 1.00 95.12 399 VAL A N 1
ATOM 3207 C CA . VAL A 1 399 ? 5.965 -10.369 -43.614 1.00 95.12 399 VAL A CA 1
ATOM 3208 C C . VAL A 1 399 ? 6.247 -11.491 -42.603 1.00 95.12 399 VAL A C 1
ATOM 3210 O O . VAL A 1 399 ? 6.511 -11.200 -41.431 1.00 95.12 399 VAL A O 1
ATOM 3213 N N . PRO A 1 400 ? 6.212 -12.771 -43.015 1.00 95.94 400 PRO A N 1
ATOM 3214 C CA . PRO A 1 400 ? 6.595 -13.876 -42.141 1.00 95.94 400 PRO A CA 1
ATOM 3215 C C . PRO A 1 400 ? 7.991 -13.668 -41.539 1.00 95.94 400 PRO A C 1
ATOM 3217 O O . PRO A 1 400 ? 8.904 -13.203 -42.219 1.00 95.94 400 PRO A O 1
ATOM 3220 N N . THR A 1 401 ? 8.191 -14.054 -40.275 1.00 91.25 401 THR A N 1
ATOM 3221 C CA . THR A 1 401 ? 9.470 -13.857 -39.563 1.00 91.25 401 THR A CA 1
ATOM 3222 C C . THR A 1 401 ? 10.669 -14.450 -40.312 1.00 91.25 401 THR A C 1
ATOM 3224 O O . THR A 1 401 ? 11.735 -13.845 -40.319 1.00 91.25 401 THR A O 1
ATOM 3227 N N . SER A 1 402 ? 10.489 -15.584 -40.999 1.00 94.44 402 SER A N 1
ATOM 3228 C CA . SER A 1 402 ? 11.518 -16.226 -41.832 1.00 94.44 402 SER A CA 1
ATOM 3229 C C . SER A 1 402 ? 11.929 -15.409 -43.062 1.00 94.44 402 SER A C 1
ATOM 3231 O O . SER A 1 402 ? 13.005 -15.627 -43.609 1.00 94.44 402 SER A O 1
ATOM 3233 N N . GLU A 1 403 ? 11.085 -14.482 -43.513 1.00 95.44 403 GLU A N 1
ATOM 3234 C CA . GLU A 1 403 ? 11.316 -13.638 -44.691 1.00 95.44 403 GLU A CA 1
ATOM 3235 C C . GLU A 1 403 ? 11.687 -12.196 -44.324 1.00 95.44 403 GLU A C 1
ATOM 3237 O O . GLU A 1 403 ? 12.102 -11.426 -45.192 1.00 95.44 403 GLU A O 1
ATOM 3242 N N . TYR A 1 404 ? 11.569 -11.821 -43.048 1.00 93.75 404 TYR A N 1
ATOM 3243 C CA . TYR A 1 404 ? 11.774 -10.451 -42.582 1.00 93.75 404 TYR A CA 1
ATOM 3244 C C . TYR A 1 404 ? 13.172 -9.916 -42.911 1.00 93.75 404 TYR A C 1
ATOM 3246 O O . TYR A 1 404 ? 13.298 -8.820 -43.459 1.00 93.75 404 TYR A O 1
ATOM 3254 N N . GLU A 1 405 ? 14.215 -10.704 -42.641 1.00 94.19 405 GLU A N 1
ATOM 3255 C CA . GLU A 1 405 ? 15.594 -10.330 -42.969 1.00 94.19 405 GLU A CA 1
ATOM 3256 C C . GLU A 1 405 ? 15.771 -10.108 -44.477 1.00 94.19 405 GLU A C 1
ATOM 3258 O O . GLU A 1 405 ? 16.284 -9.066 -44.889 1.00 94.19 405 GLU A O 1
ATOM 3263 N N . ASN A 1 406 ? 15.296 -11.042 -45.307 1.00 95.56 406 ASN A N 1
ATOM 3264 C CA . ASN A 1 406 ? 15.393 -10.936 -46.764 1.00 95.56 406 ASN A CA 1
ATOM 3265 C C . ASN A 1 406 ? 14.643 -9.704 -47.290 1.00 95.56 406 ASN A C 1
ATOM 3267 O O . ASN A 1 406 ? 15.158 -8.988 -48.150 1.00 95.56 406 ASN A O 1
ATOM 3271 N N . CYS A 1 407 ? 13.461 -9.413 -46.737 1.00 96.69 407 CYS A N 1
ATOM 3272 C CA . CYS A 1 407 ? 12.697 -8.213 -47.068 1.00 96.69 407 CYS A CA 1
ATOM 3273 C C . CYS A 1 407 ? 13.486 -6.941 -46.732 1.00 96.69 407 CYS A C 1
ATOM 3275 O O . CYS A 1 407 ? 13.628 -6.058 -47.581 1.00 96.69 407 CYS A O 1
ATOM 3277 N N . MET A 1 408 ? 14.044 -6.855 -45.521 1.00 96.00 408 MET A N 1
ATOM 3278 C CA . MET A 1 408 ? 14.810 -5.688 -45.085 1.00 96.00 408 MET A CA 1
ATOM 3279 C C . MET A 1 408 ? 16.086 -5.505 -45.914 1.00 96.00 408 MET A C 1
ATOM 3281 O O . MET A 1 408 ? 16.321 -4.408 -46.426 1.00 96.00 408 MET A O 1
ATOM 3285 N N . ARG A 1 409 ? 16.870 -6.569 -46.137 1.00 95.81 409 ARG A N 1
ATOM 3286 C CA . ARG A 1 409 ? 18.057 -6.535 -47.011 1.00 95.81 409 ARG A CA 1
ATOM 3287 C C . ARG A 1 409 ? 17.704 -6.111 -48.436 1.00 95.81 409 ARG A C 1
ATOM 3289 O O . ARG A 1 409 ? 18.418 -5.304 -49.018 1.00 95.81 409 ARG A O 1
ATOM 3296 N N . GLY A 1 410 ? 16.567 -6.556 -48.972 1.00 95.56 410 GLY A N 1
ATOM 3297 C CA . GLY A 1 410 ? 16.083 -6.127 -50.288 1.00 95.56 410 GLY A CA 1
ATOM 3298 C C . GLY A 1 410 ? 15.735 -4.634 -50.385 1.00 95.56 410 GLY A C 1
ATOM 3299 O O . GLY A 1 410 ? 15.680 -4.095 -51.489 1.00 95.56 410 GLY A O 1
ATOM 3300 N N . LYS A 1 411 ? 15.496 -3.947 -49.258 1.00 95.75 411 LYS A N 1
ATOM 3301 C CA . LYS A 1 411 ? 15.130 -2.519 -49.219 1.00 95.75 411 LYS A CA 1
ATOM 3302 C C . LYS A 1 411 ? 16.280 -1.592 -48.832 1.00 95.75 411 LYS A C 1
ATOM 3304 O O . LYS A 1 411 ? 16.367 -0.502 -49.390 1.00 95.75 411 LYS A O 1
ATOM 3309 N N . ILE A 1 412 ? 17.125 -1.990 -47.879 1.00 95.12 412 ILE A N 1
ATOM 3310 C CA . ILE A 1 412 ? 18.218 -1.148 -47.353 1.00 95.12 412 ILE A CA 1
ATOM 3311 C C . ILE A 1 412 ? 19.618 -1.744 -47.561 1.00 95.12 412 ILE A C 1
ATOM 3313 O O . ILE A 1 412 ? 20.602 -1.134 -47.150 1.00 95.12 412 ILE A O 1
ATOM 3317 N N . GLY A 1 413 ? 19.727 -2.900 -48.219 1.00 94.19 413 GLY A N 1
ATOM 3318 C CA . GLY A 1 413 ? 21.001 -3.537 -48.550 1.00 94.19 413 GLY A CA 1
ATOM 3319 C C . GLY A 1 413 ? 21.833 -3.884 -47.316 1.00 94.19 413 GLY A C 1
ATOM 3320 O O . GLY A 1 413 ? 21.305 -4.295 -46.278 1.00 94.19 413 GLY A O 1
ATOM 3321 N N . ASP A 1 414 ? 23.144 -3.672 -47.426 1.00 90.00 414 ASP A N 1
ATOM 3322 C CA . ASP A 1 414 ? 24.127 -3.980 -46.380 1.00 90.00 414 ASP A CA 1
ATOM 3323 C C . ASP A 1 414 ? 23.948 -3.148 -45.100 1.00 90.00 414 ASP A C 1
ATOM 3325 O O . ASP A 1 414 ? 24.382 -3.563 -44.023 1.00 90.00 414 ASP A O 1
ATOM 3329 N N . GLU A 1 415 ? 23.242 -2.011 -45.173 1.00 93.19 415 GLU A N 1
ATOM 3330 C CA . GLU A 1 415 ? 22.921 -1.189 -43.999 1.00 93.19 415 GLU A CA 1
ATOM 3331 C C . GLU A 1 415 ? 22.044 -1.955 -42.990 1.00 93.19 415 GLU A C 1
ATOM 3333 O O . GLU A 1 415 ? 22.068 -1.637 -41.801 1.00 93.19 415 GLU A O 1
ATOM 3338 N N . TYR A 1 416 ? 21.332 -3.010 -43.415 1.00 94.81 416 TYR A N 1
ATOM 3339 C CA . TYR A 1 416 ? 20.589 -3.882 -42.500 1.00 94.81 416 TYR A CA 1
ATOM 3340 C C . TYR A 1 416 ? 21.489 -4.518 -41.429 1.00 94.81 416 TYR A C 1
ATOM 3342 O O . TYR A 1 416 ? 21.116 -4.546 -40.257 1.00 94.81 416 TYR A O 1
ATOM 3350 N N . THR A 1 417 ? 22.701 -4.948 -41.789 1.00 94.88 417 THR A N 1
ATOM 3351 C CA . THR A 1 417 ? 23.658 -5.523 -40.829 1.00 94.88 417 THR A CA 1
ATOM 3352 C C . THR A 1 417 ? 24.078 -4.483 -39.777 1.00 94.88 417 THR A C 1
ATOM 3354 O O . THR A 1 417 ? 24.223 -4.791 -38.593 1.00 94.88 417 THR A O 1
ATOM 3357 N N . ASN A 1 418 ? 24.231 -3.215 -40.180 1.00 94.38 418 ASN A N 1
ATOM 3358 C CA . ASN A 1 418 ? 24.534 -2.115 -39.260 1.00 94.38 418 ASN A CA 1
ATOM 3359 C C . ASN A 1 418 ? 23.349 -1.804 -38.328 1.00 94.38 418 ASN A C 1
ATOM 3361 O O . ASN A 1 418 ? 23.541 -1.598 -37.127 1.00 94.38 418 ASN A O 1
ATOM 3365 N N . LEU A 1 419 ? 22.124 -1.803 -38.864 1.00 95.44 419 LEU A N 1
ATOM 3366 C CA . LEU A 1 419 ? 20.895 -1.663 -38.082 1.00 95.44 419 LEU A CA 1
ATOM 3367 C C . LEU A 1 419 ? 20.798 -2.755 -37.011 1.00 95.44 419 LEU A C 1
ATOM 3369 O O . LEU A 1 419 ? 20.606 -2.438 -35.840 1.00 95.44 419 LEU A O 1
ATOM 3373 N N . GLU A 1 420 ? 20.959 -4.021 -37.395 1.00 95.31 420 GLU A N 1
ATOM 3374 C CA . GLU A 1 420 ? 20.876 -5.167 -36.484 1.00 95.31 420 GLU A CA 1
ATOM 3375 C C . GLU A 1 420 ? 21.908 -5.074 -35.352 1.00 95.31 420 GLU A C 1
ATOM 3377 O O . GLU A 1 420 ? 21.572 -5.251 -34.175 1.00 95.31 420 GLU A O 1
ATOM 3382 N N . SER A 1 421 ? 23.149 -4.714 -35.692 1.00 95.12 421 SER A N 1
ATOM 3383 C CA . SER A 1 421 ? 24.219 -4.488 -34.718 1.00 95.12 421 SER A CA 1
ATOM 3384 C C . SER A 1 421 ? 23.862 -3.374 -33.726 1.00 95.12 421 SER A C 1
ATOM 3386 O O . SER A 1 421 ? 23.943 -3.564 -32.509 1.00 95.12 421 SER A O 1
ATOM 3388 N N . LYS A 1 422 ? 23.372 -2.227 -34.220 1.00 94.62 422 LYS A N 1
ATOM 3389 C CA . LYS A 1 422 ? 22.935 -1.101 -33.377 1.00 94.62 422 LYS A CA 1
ATOM 3390 C C . LYS A 1 422 ? 21.764 -1.473 -32.473 1.00 94.62 422 LYS A C 1
ATOM 3392 O O . LYS A 1 422 ? 21.810 -1.176 -31.283 1.00 94.62 422 LYS A O 1
ATOM 3397 N N . VAL A 1 423 ? 20.741 -2.131 -33.015 1.00 95.19 423 VAL A N 1
ATOM 3398 C CA . VAL A 1 423 ? 19.570 -2.606 -32.261 1.00 95.19 423 VAL A CA 1
ATOM 3399 C C . VAL A 1 423 ? 20.003 -3.555 -31.149 1.00 95.19 423 VAL A C 1
ATOM 3401 O O . VAL A 1 423 ? 19.583 -3.397 -30.007 1.00 95.19 423 VAL A O 1
ATOM 3404 N N . THR A 1 424 ? 20.893 -4.498 -31.452 1.00 95.75 424 THR A N 1
ATOM 3405 C CA . THR A 1 424 ? 21.431 -5.438 -30.462 1.00 95.75 424 THR A CA 1
ATOM 3406 C C . THR A 1 424 ? 22.237 -4.727 -29.378 1.00 95.75 424 THR A C 1
ATOM 3408 O O . THR A 1 424 ? 22.096 -5.053 -28.201 1.00 95.75 424 THR A O 1
ATOM 3411 N N . ASN A 1 425 ? 23.056 -3.739 -29.746 1.00 94.31 425 ASN A N 1
ATOM 3412 C CA . ASN A 1 425 ? 23.828 -2.958 -28.784 1.00 94.31 425 ASN A CA 1
ATOM 3413 C C . ASN A 1 425 ? 22.923 -2.146 -27.844 1.00 94.31 425 ASN A C 1
ATOM 3415 O O . ASN A 1 425 ? 23.050 -2.251 -26.627 1.00 94.31 425 ASN A O 1
ATOM 3419 N N . PHE A 1 426 ? 21.967 -1.390 -28.392 1.00 94.81 426 PHE A N 1
ATOM 3420 C CA . PHE A 1 426 ? 21.031 -0.603 -27.583 1.00 94.81 426 PHE A CA 1
ATOM 3421 C C . PHE A 1 426 ? 20.160 -1.476 -26.684 1.00 94.81 426 PHE A C 1
ATOM 3423 O O . PHE A 1 426 ? 19.954 -1.118 -25.529 1.00 94.81 426 PHE A O 1
ATOM 3430 N N . ARG A 1 427 ? 19.723 -2.644 -27.167 1.00 95.25 427 ARG A N 1
ATOM 3431 C CA . ARG A 1 427 ? 18.993 -3.616 -26.347 1.00 95.25 427 ARG A CA 1
ATOM 3432 C C . ARG A 1 427 ? 19.796 -4.021 -25.112 1.00 95.25 427 ARG A C 1
ATOM 3434 O O . ARG A 1 427 ? 19.289 -3.910 -24.005 1.00 95.25 427 ARG A O 1
ATOM 3441 N N . LYS A 1 428 ? 21.067 -4.395 -25.289 1.00 95.38 428 LYS A N 1
ATOM 3442 C CA . LYS A 1 428 ? 21.958 -4.745 -24.168 1.00 95.38 428 LYS A CA 1
ATOM 3443 C C . LYS A 1 428 ? 22.171 -3.576 -23.207 1.00 95.38 428 LYS A C 1
ATOM 3445 O O . LYS A 1 428 ? 22.195 -3.781 -21.999 1.00 95.38 428 LYS A O 1
ATOM 3450 N N . ILE A 1 429 ? 22.333 -2.356 -23.725 1.00 94.75 429 ILE A N 1
ATOM 3451 C CA . ILE A 1 429 ? 22.485 -1.149 -22.897 1.00 94.75 429 ILE A CA 1
ATOM 3452 C C . ILE A 1 429 ? 21.244 -0.942 -22.019 1.00 94.75 429 ILE A C 1
ATOM 3454 O O . ILE A 1 429 ? 21.385 -0.732 -20.816 1.00 94.75 429 ILE A O 1
ATOM 3458 N N . ILE A 1 430 ? 20.044 -1.038 -22.599 1.00 94.69 430 ILE A N 1
ATOM 3459 C CA . ILE A 1 430 ? 18.777 -0.855 -21.879 1.00 94.69 430 ILE A CA 1
ATOM 3460 C C . ILE A 1 430 ? 18.554 -1.987 -20.865 1.00 94.69 430 ILE A C 1
ATOM 3462 O O . ILE A 1 430 ? 18.254 -1.708 -19.709 1.00 94.69 430 ILE A O 1
ATOM 3466 N N . GLU A 1 431 ? 18.790 -3.247 -21.240 1.00 94.25 431 GLU A N 1
ATOM 3467 C CA . GLU A 1 431 ? 18.673 -4.406 -20.335 1.00 94.25 431 GLU A CA 1
ATOM 3468 C C . GLU A 1 431 ? 19.639 -4.314 -19.138 1.00 94.25 431 GLU A C 1
ATOM 3470 O O . GLU A 1 431 ? 19.273 -4.610 -17.993 1.00 94.25 431 GLU A O 1
ATOM 3475 N N . ASN A 1 432 ? 20.871 -3.852 -19.373 1.00 94.44 432 ASN A N 1
ATOM 3476 C CA . ASN A 1 432 ? 21.842 -3.602 -18.307 1.00 94.44 432 ASN A CA 1
ATOM 3477 C C . ASN A 1 432 ? 21.403 -2.443 -17.402 1.00 94.44 432 ASN A C 1
ATOM 3479 O O . ASN A 1 432 ? 21.571 -2.528 -16.185 1.00 94.44 432 ASN A O 1
ATOM 3483 N N . LEU A 1 433 ? 20.823 -1.381 -17.972 1.00 94.94 433 LEU A N 1
ATOM 3484 C CA . LEU A 1 433 ? 20.272 -0.263 -17.207 1.00 94.94 433 LEU A CA 1
ATOM 3485 C C . LEU A 1 433 ? 19.115 -0.723 -16.309 1.00 94.94 433 LEU A C 1
ATOM 3487 O O . LEU A 1 433 ? 19.136 -0.431 -15.117 1.00 94.94 433 LEU A O 1
ATOM 3491 N N . GLU A 1 434 ? 18.147 -1.475 -16.842 1.00 95.06 434 GLU A N 1
ATOM 3492 C CA . GLU A 1 434 ? 17.038 -2.048 -16.063 1.00 95.06 434 GLU A CA 1
ATOM 3493 C C . GLU A 1 434 ? 17.551 -2.900 -14.896 1.00 95.06 434 GLU A C 1
ATOM 3495 O O . GLU A 1 434 ? 17.085 -2.765 -13.763 1.00 95.06 434 GLU A O 1
ATOM 3500 N N . THR A 1 435 ? 18.549 -3.747 -15.162 1.00 95.69 435 THR A N 1
ATOM 3501 C CA . THR A 1 435 ? 19.166 -4.610 -14.147 1.00 95.69 435 THR A CA 1
ATOM 3502 C C . THR A 1 435 ? 19.878 -3.793 -13.068 1.00 95.69 435 THR A C 1
ATOM 3504 O O . THR A 1 435 ? 19.685 -4.056 -11.882 1.00 95.69 435 THR A O 1
ATOM 3507 N N . SER A 1 436 ? 20.650 -2.773 -13.455 1.00 96.06 436 SER A N 1
ATOM 3508 C CA . SER A 1 436 ? 21.336 -1.876 -12.516 1.00 96.06 436 SER A CA 1
ATOM 3509 C C . SER A 1 436 ? 20.344 -1.115 -11.637 1.00 96.06 436 SER A C 1
ATOM 3511 O O . SER A 1 436 ? 20.519 -1.069 -10.425 1.00 96.06 436 SER A O 1
ATOM 3513 N N . LEU A 1 437 ? 19.276 -0.563 -12.221 1.00 96.81 437 LEU A N 1
ATOM 3514 C CA . LEU A 1 437 ? 18.241 0.163 -11.479 1.00 96.81 437 LEU A CA 1
ATOM 3515 C C . LEU A 1 437 ? 17.525 -0.749 -10.477 1.00 96.81 437 LEU A C 1
ATOM 3517 O O . LEU A 1 437 ? 17.304 -0.363 -9.330 1.00 96.81 437 LEU A O 1
ATOM 3521 N N . ALA A 1 438 ? 17.205 -1.980 -10.886 1.00 97.62 438 ALA A N 1
ATOM 3522 C CA . ALA A 1 438 ? 16.618 -2.970 -9.995 1.00 97.62 438 ALA A CA 1
ATOM 3523 C C . ALA A 1 438 ? 17.564 -3.320 -8.832 1.00 97.62 438 ALA A C 1
ATOM 3525 O O . ALA A 1 438 ? 17.130 -3.369 -7.683 1.00 97.62 438 ALA A O 1
ATOM 3526 N N . GLN A 1 439 ? 18.859 -3.514 -9.096 1.00 97.56 439 GLN A N 1
ATOM 3527 C CA . GLN A 1 439 ? 19.864 -3.772 -8.056 1.00 97.56 439 GLN A CA 1
ATOM 3528 C C . GLN A 1 439 ? 20.043 -2.581 -7.103 1.00 97.56 439 GLN A C 1
ATOM 3530 O O . GLN A 1 439 ? 20.148 -2.779 -5.891 1.00 97.56 439 GLN A O 1
ATOM 3535 N N . ASP A 1 440 ? 20.012 -1.351 -7.617 1.00 97.44 440 ASP A N 1
ATOM 3536 C CA . ASP A 1 440 ? 20.071 -0.134 -6.804 1.00 97.44 440 ASP A CA 1
ATOM 3537 C C . ASP A 1 440 ? 18.859 -0.028 -5.871 1.00 97.44 440 ASP A C 1
ATOM 3539 O O . ASP A 1 440 ? 19.011 0.277 -4.685 1.00 97.44 440 ASP A O 1
ATOM 3543 N N . MET A 1 441 ? 17.656 -0.347 -6.362 1.00 97.50 441 MET A N 1
ATOM 3544 C CA . MET A 1 441 ? 16.451 -0.428 -5.528 1.00 97.50 441 MET A CA 1
ATOM 3545 C C . MET A 1 441 ? 16.605 -1.464 -4.409 1.00 97.50 441 MET A C 1
ATOM 3547 O O . MET A 1 441 ? 16.324 -1.159 -3.249 1.00 97.50 441 MET A O 1
ATOM 3551 N N . VAL A 1 442 ? 17.101 -2.665 -4.727 1.00 97.44 442 VAL A N 1
ATOM 3552 C CA . VAL A 1 442 ? 17.359 -3.717 -3.729 1.00 97.44 442 VAL A CA 1
ATOM 3553 C C . VAL A 1 442 ? 18.370 -3.249 -2.682 1.00 97.44 442 VAL A C 1
ATOM 3555 O O . VAL A 1 442 ? 18.116 -3.395 -1.489 1.00 97.44 442 VAL A O 1
ATOM 3558 N N . SER A 1 443 ? 19.476 -2.643 -3.116 1.00 96.88 443 SER A N 1
ATOM 3559 C CA . SER A 1 443 ? 20.543 -2.117 -2.256 1.00 96.88 443 SER A CA 1
ATOM 3560 C C . SER A 1 443 ? 20.057 -1.011 -1.320 1.00 96.88 443 SER A C 1
ATOM 3562 O O . SER A 1 443 ? 20.456 -0.954 -0.154 1.00 96.88 443 SER A O 1
ATOM 3564 N N . ASN A 1 444 ? 19.193 -0.119 -1.806 1.00 96.06 444 ASN A N 1
ATOM 3565 C CA . ASN A 1 444 ? 18.600 0.928 -0.983 1.00 96.06 444 ASN A CA 1
ATOM 3566 C C . ASN A 1 444 ? 17.660 0.326 0.064 1.00 96.06 444 ASN A C 1
ATOM 3568 O O . ASN A 1 444 ? 17.814 0.593 1.256 1.00 96.06 444 ASN A O 1
ATOM 3572 N N . LEU A 1 445 ? 16.745 -0.547 -0.356 1.00 95.06 445 LEU A N 1
ATOM 3573 C CA . LEU A 1 445 ? 15.750 -1.120 0.542 1.00 95.06 445 LEU A CA 1
ATOM 3574 C C . LEU A 1 445 ? 16.352 -2.092 1.569 1.00 95.06 445 LEU A C 1
ATOM 3576 O O . LEU A 1 445 ? 15.885 -2.162 2.705 1.00 95.06 445 LEU A O 1
ATOM 3580 N N . SER A 1 446 ? 17.424 -2.809 1.221 1.00 93.06 446 SER A N 1
ATOM 3581 C CA . SER A 1 446 ? 18.128 -3.697 2.156 1.00 93.06 446 SER A CA 1
ATOM 3582 C C . SER A 1 446 ? 18.835 -2.945 3.285 1.00 93.06 446 SER A C 1
ATOM 3584 O O . SER A 1 446 ? 19.134 -3.537 4.316 1.00 93.06 446 SER A O 1
ATOM 3586 N N . LYS A 1 447 ? 19.141 -1.657 3.082 1.00 92.12 447 LYS A N 1
ATOM 3587 C CA . LYS A 1 447 ? 19.780 -0.793 4.085 1.00 92.12 447 LYS A CA 1
ATOM 3588 C C . LYS A 1 447 ? 18.773 -0.121 5.011 1.00 92.12 447 LYS A C 1
ATOM 3590 O O . LYS A 1 447 ? 19.209 0.548 5.948 1.00 92.12 447 LYS A O 1
ATOM 3595 N N . VAL A 1 448 ? 17.476 -0.219 4.720 1.00 88.69 448 VAL A N 1
ATOM 3596 C CA . VAL A 1 448 ? 16.430 0.253 5.630 1.00 88.69 448 VAL A CA 1
ATOM 3597 C C . VAL A 1 448 ? 16.537 -0.564 6.905 1.00 88.69 448 VAL A C 1
ATOM 3599 O O . VAL A 1 448 ? 16.626 -1.794 6.848 1.00 88.69 448 VAL A O 1
ATOM 3602 N N . SER A 1 449 ? 16.595 0.124 8.038 1.00 79.38 449 SER A N 1
ATOM 3603 C CA . SER A 1 449 ? 16.654 -0.527 9.336 1.00 79.38 449 SER A CA 1
ATOM 3604 C C . SER A 1 449 ? 15.439 -1.437 9.459 1.00 79.38 449 SER A C 1
ATOM 3606 O O . SER A 1 449 ? 14.318 -1.029 9.148 1.00 79.38 449 SER A O 1
ATOM 3608 N N . SER A 1 450 ? 15.646 -2.684 9.890 1.00 60.34 450 SER A N 1
ATOM 3609 C CA . SER A 1 450 ? 14.521 -3.555 10.227 1.00 60.34 450 SER A CA 1
ATOM 3610 C C . SER A 1 450 ? 13.585 -2.781 11.155 1.00 60.34 450 SER A C 1
ATOM 3612 O O . SER A 1 450 ? 14.107 -2.146 12.080 1.00 60.34 450 SER A O 1
ATOM 3614 N N . PRO A 1 451 ? 12.252 -2.824 10.947 1.00 53.25 451 PRO A N 1
ATOM 3615 C CA . PRO A 1 451 ? 11.314 -2.167 11.842 1.00 53.25 451 PRO A CA 1
ATOM 3616 C C . PRO A 1 451 ? 11.707 -2.530 13.264 1.00 53.25 451 PRO A C 1
ATOM 3618 O O . PRO A 1 451 ? 11.762 -3.718 13.606 1.00 53.25 451 PRO A O 1
ATOM 3621 N N . THR A 1 452 ? 12.071 -1.535 14.074 1.00 38.41 452 THR A N 1
ATOM 3622 C CA . THR A 1 452 ? 12.259 -1.798 15.490 1.00 38.41 452 THR A CA 1
ATOM 3623 C C . THR A 1 452 ? 10.910 -2.310 15.954 1.00 38.41 452 THR A C 1
ATOM 3625 O O . THR A 1 452 ? 9.887 -1.632 15.845 1.00 38.41 452 THR A O 1
ATOM 3628 N N . LEU A 1 453 ? 10.878 -3.566 16.393 1.00 35.25 453 LEU A N 1
ATOM 3629 C CA . LEU A 1 453 ? 9.759 -4.076 17.157 1.00 35.25 453 LEU A CA 1
ATOM 3630 C C . LEU A 1 453 ? 9.759 -3.271 18.458 1.00 35.25 453 LEU A C 1
ATOM 3632 O O . LEU A 1 453 ? 10.222 -3.745 19.487 1.00 35.25 453 LEU A O 1
ATOM 3636 N N . ASN A 1 454 ? 9.210 -2.055 18.419 1.00 33.12 454 ASN A N 1
ATOM 3637 C CA . ASN A 1 454 ? 8.718 -1.330 19.582 1.00 33.12 454 ASN A CA 1
ATOM 3638 C C . ASN A 1 454 ? 7.402 -1.983 20.023 1.00 33.12 454 ASN A C 1
ATOM 3640 O O . ASN A 1 454 ? 6.378 -1.349 20.260 1.00 33.12 454 ASN A O 1
ATOM 3644 N N . VAL A 1 455 ? 7.425 -3.311 20.103 1.00 36.41 455 VAL A N 1
ATOM 3645 C CA . VAL A 1 455 ? 6.553 -4.018 21.006 1.00 36.41 455 VAL A CA 1
ATOM 3646 C C . VAL A 1 455 ? 7.227 -3.765 22.341 1.00 36.41 455 VAL A C 1
ATOM 3648 O O . VAL A 1 455 ? 8.270 -4.350 22.634 1.00 36.41 455 VAL A O 1
ATOM 3651 N N . GLU A 1 456 ? 6.667 -2.864 23.147 1.00 33.16 456 GLU A N 1
ATOM 3652 C CA . GLU A 1 456 ? 6.792 -3.053 24.585 1.00 33.16 456 GLU A CA 1
ATOM 3653 C C . GLU A 1 456 ? 6.294 -4.476 24.819 1.00 33.16 456 GLU A C 1
ATOM 3655 O O . GLU A 1 456 ? 5.087 -4.742 24.808 1.00 33.16 456 GLU A O 1
ATOM 3660 N N . PHE A 1 457 ? 7.225 -5.424 24.934 1.00 38.94 457 PHE A N 1
ATOM 3661 C CA . PHE A 1 457 ? 6.937 -6.704 25.535 1.00 38.94 457 PHE A CA 1
ATOM 3662 C C . PHE A 1 457 ? 6.554 -6.348 26.964 1.00 38.94 457 PHE A C 1
ATOM 3664 O O . PHE A 1 457 ? 7.400 -6.242 27.851 1.00 38.94 457 PHE A O 1
ATOM 3671 N N . ASN A 1 458 ? 5.257 -6.063 27.145 1.00 42.22 458 ASN A N 1
ATOM 3672 C CA . ASN A 1 458 ? 4.600 -6.041 28.433 1.00 42.22 458 ASN A CA 1
ATOM 3673 C C . ASN A 1 458 ? 5.150 -7.269 29.149 1.00 42.22 458 ASN A C 1
ATOM 3675 O O . ASN A 1 458 ? 5.104 -8.358 28.567 1.00 42.22 458 ASN A O 1
ATOM 3679 N N . GLY A 1 459 ? 5.753 -7.056 30.322 1.00 46.75 459 GLY A N 1
ATOM 3680 C CA . GLY A 1 459 ? 6.457 -8.089 31.078 1.00 46.75 459 GLY A CA 1
ATOM 3681 C C . GLY A 1 459 ? 5.720 -9.432 31.061 1.00 46.75 459 GLY A C 1
ATOM 3682 O O . GLY A 1 459 ? 4.502 -9.449 30.878 1.00 46.75 459 GLY A O 1
ATOM 3683 N N . PRO A 1 460 ? 6.455 -10.543 31.229 1.00 39.94 460 PRO A N 1
ATOM 3684 C CA . PRO A 1 460 ? 6.057 -11.882 30.796 1.00 39.94 460 PRO A CA 1
ATOM 3685 C C . PRO A 1 460 ? 4.560 -12.116 30.979 1.00 39.94 460 PRO A C 1
ATOM 3687 O O . PRO A 1 460 ? 4.053 -12.018 32.099 1.00 39.94 460 PRO A O 1
ATOM 3690 N N . TYR A 1 461 ? 3.858 -12.370 29.868 1.00 44.28 461 TYR A N 1
ATOM 3691 C CA . TYR A 1 461 ? 2.436 -12.697 29.876 1.00 44.28 461 TYR A CA 1
ATOM 3692 C C . TYR A 1 461 ? 2.187 -13.770 30.937 1.00 44.28 461 TYR A C 1
ATOM 3694 O O . TYR A 1 461 ? 2.658 -14.902 30.815 1.00 44.28 461 TYR A O 1
ATOM 3702 N N . LYS A 1 462 ? 1.491 -13.387 32.010 1.00 51.97 462 LYS A N 1
ATOM 3703 C CA . LYS A 1 462 ? 1.101 -14.316 33.066 1.00 51.97 462 LYS A CA 1
ATOM 3704 C C . LYS A 1 462 ? -0.041 -15.159 32.521 1.00 51.97 462 LYS A C 1
ATOM 3706 O O . LYS A 1 462 ? -1.172 -14.678 32.440 1.00 51.97 462 LYS A O 1
ATOM 3711 N N . ILE A 1 463 ? 0.301 -16.375 32.098 1.00 49.31 463 ILE A N 1
ATOM 3712 C CA . ILE A 1 463 ? -0.635 -17.372 31.580 1.00 49.31 463 ILE A CA 1
ATOM 3713 C C . ILE A 1 463 ? -1.720 -17.600 32.637 1.00 49.31 463 ILE A C 1
ATOM 3715 O O . ILE A 1 463 ? -1.413 -17.879 33.795 1.00 49.31 463 ILE A O 1
ATOM 3719 N N . LYS A 1 464 ? -2.985 -17.444 32.252 1.00 60.03 464 LYS A N 1
ATOM 3720 C CA . LYS A 1 464 ? -4.142 -17.689 33.115 1.00 60.03 464 LYS A CA 1
ATOM 3721 C C . LYS A 1 464 ? -4.651 -19.110 32.896 1.00 60.03 464 LYS A C 1
ATOM 3723 O O . LYS A 1 464 ? -4.446 -19.715 31.848 1.00 60.03 464 LYS A O 1
ATOM 3728 N N . CYS A 1 465 ? -5.394 -19.631 33.867 1.00 57.03 465 CYS A N 1
ATOM 3729 C CA . CYS A 1 465 ? -5.971 -20.974 33.789 1.00 57.03 465 CYS A CA 1
ATOM 3730 C C . CYS A 1 465 ? -6.962 -21.146 32.622 1.00 57.03 465 CYS A C 1
ATOM 3732 O O . CYS A 1 465 ? -7.046 -22.230 32.050 1.00 57.03 465 CYS A O 1
ATOM 3734 N N . SER A 1 466 ? -7.605 -20.055 32.186 1.00 56.91 466 SER A N 1
ATOM 3735 C CA . SER A 1 466 ? -8.429 -20.011 30.968 1.00 56.91 466 SER A CA 1
ATOM 3736 C C . SER A 1 466 ? -7.651 -20.337 29.693 1.00 56.91 466 SER A C 1
ATOM 3738 O O . SER A 1 466 ? -8.205 -20.895 28.753 1.00 56.91 466 SER A O 1
ATOM 3740 N N . ASP A 1 467 ? -6.358 -20.016 29.652 1.00 53.31 467 ASP A N 1
ATOM 3741 C CA . ASP A 1 467 ? -5.531 -20.186 28.456 1.00 53.31 467 ASP A CA 1
ATOM 3742 C C . ASP A 1 467 ? -5.075 -21.648 28.282 1.00 53.31 467 ASP A C 1
ATOM 3744 O O . ASP A 1 467 ? -4.653 -22.055 27.200 1.00 53.31 467 ASP A O 1
ATOM 3748 N N . VAL A 1 468 ? -5.186 -22.457 29.346 1.00 60.09 468 VAL A N 1
ATOM 3749 C CA . VAL A 1 468 ? -4.790 -23.875 29.391 1.00 60.09 468 VAL A CA 1
ATOM 3750 C C . VAL A 1 468 ? -5.961 -24.838 29.627 1.00 60.09 468 VAL A C 1
ATOM 3752 O O . VAL A 1 468 ? -5.752 -26.048 29.713 1.00 60.09 468 VAL A O 1
ATOM 3755 N N . GLU A 1 469 ? -7.200 -24.341 29.661 1.00 61.72 469 GLU A N 1
ATOM 3756 C CA . GLU A 1 469 ? -8.428 -25.136 29.844 1.00 61.72 469 GLU A CA 1
ATOM 3757 C C . GLU A 1 469 ? -8.577 -26.246 28.781 1.00 61.72 469 GLU A C 1
ATOM 3759 O O . GLU A 1 469 ? -9.040 -27.360 29.053 1.00 61.72 469 GLU A O 1
ATOM 3764 N N . ILE A 1 470 ? -8.078 -25.999 27.565 1.00 58.09 470 ILE A N 1
ATOM 3765 C CA . ILE A 1 470 ? -8.058 -27.001 26.493 1.00 58.09 470 ILE A CA 1
ATOM 3766 C C . ILE A 1 470 ? -7.195 -28.222 26.848 1.00 58.09 470 ILE A C 1
ATOM 3768 O O . ILE A 1 470 ? -7.543 -29.353 26.501 1.00 58.09 470 ILE A O 1
ATOM 3772 N N . PHE A 1 471 ? -6.105 -28.030 27.599 1.00 61.94 471 PHE A N 1
ATOM 3773 C CA . PHE A 1 471 ? -5.250 -29.125 28.055 1.00 61.94 471 PHE A CA 1
ATOM 3774 C C . PHE A 1 471 ? -5.905 -29.929 29.177 1.00 61.94 471 PHE A C 1
ATOM 3776 O O . PHE A 1 471 ? -5.706 -31.142 29.221 1.00 61.94 471 PHE A O 1
ATOM 3783 N N . HIS A 1 472 ? -6.738 -29.305 30.018 1.00 70.50 472 HIS A N 1
ATOM 3784 C CA . HIS A 1 472 ? -7.564 -30.034 30.984 1.00 70.50 472 HIS A CA 1
ATOM 3785 C C . HIS A 1 472 ? -8.537 -30.982 30.278 1.00 70.50 472 HIS A C 1
ATOM 3787 O O . HIS A 1 472 ? -8.628 -32.164 30.612 1.00 70.50 472 HIS A O 1
ATOM 3793 N N . THR A 1 473 ? -9.189 -30.495 29.222 1.00 66.44 473 THR A N 1
ATOM 3794 C CA . THR A 1 473 ? -10.092 -31.315 28.405 1.00 66.44 473 THR A CA 1
ATOM 3795 C C . THR A 1 473 ? -9.355 -32.512 27.789 1.00 66.44 473 THR A C 1
ATOM 3797 O O . THR A 1 473 ? -9.825 -33.646 27.878 1.00 66.44 473 THR A O 1
ATOM 3800 N N . ILE A 1 474 ? -8.161 -32.297 27.222 1.00 68.25 474 ILE A N 1
ATOM 3801 C CA . ILE A 1 474 ? -7.320 -33.373 26.666 1.00 68.25 474 ILE A CA 1
ATOM 3802 C C . ILE A 1 474 ? -6.879 -34.361 27.757 1.00 68.25 474 ILE A C 1
ATOM 3804 O O . ILE A 1 474 ? -6.894 -35.573 27.533 1.00 68.25 474 ILE A O 1
ATOM 3808 N N . TYR A 1 475 ? -6.516 -33.867 28.941 1.00 71.31 475 TYR A N 1
ATOM 3809 C CA . TYR A 1 475 ? -6.100 -34.688 30.076 1.00 71.31 475 TYR A CA 1
ATOM 3810 C C . TYR A 1 475 ? -7.227 -35.613 30.562 1.00 71.31 475 TYR A C 1
ATOM 3812 O O . TYR A 1 475 ? -7.011 -36.820 30.685 1.00 71.31 475 TYR A O 1
ATOM 3820 N N . VAL A 1 476 ? -8.446 -35.091 30.740 1.00 71.12 476 VAL A N 1
ATOM 3821 C CA . VAL A 1 476 ? -9.631 -35.885 31.118 1.00 71.12 476 VAL A CA 1
ATOM 3822 C C . VAL A 1 476 ? -9.965 -36.929 30.046 1.00 71.12 476 VAL A C 1
ATOM 3824 O O . VAL A 1 476 ? -10.263 -38.082 30.369 1.00 71.12 476 VAL A O 1
ATOM 3827 N N . ILE A 1 477 ? -9.846 -36.570 28.761 1.00 72.31 477 ILE A N 1
ATOM 3828 C CA . ILE A 1 477 ? -10.029 -37.516 27.651 1.00 72.31 477 ILE A CA 1
ATOM 3829 C C . ILE A 1 477 ? -9.001 -38.648 27.732 1.00 72.31 477 ILE A C 1
ATOM 3831 O O . ILE A 1 477 ? -9.381 -39.813 27.632 1.00 72.31 477 ILE A O 1
ATOM 3835 N N . LEU A 1 478 ? -7.717 -38.347 27.942 1.00 71.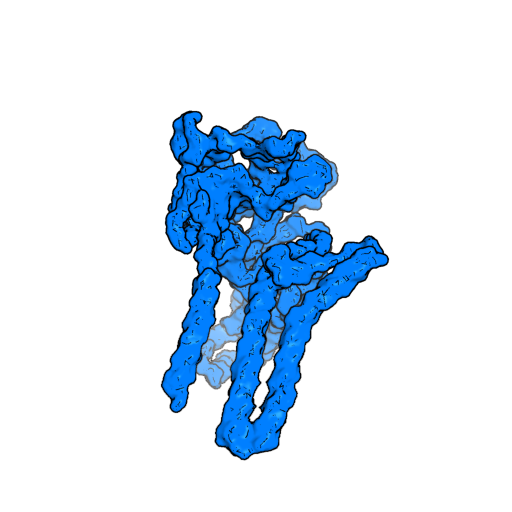94 478 LEU A N 1
ATOM 3836 C CA . LEU A 1 478 ? -6.666 -39.364 28.054 1.00 71.94 478 LEU A CA 1
ATOM 3837 C C . LEU A 1 478 ? -6.839 -40.248 29.296 1.00 71.94 478 LEU A C 1
ATOM 3839 O O . LEU A 1 478 ? -6.623 -41.457 29.205 1.00 71.94 478 LEU A O 1
ATOM 3843 N N . GLN A 1 479 ? -7.289 -39.682 30.420 1.00 73.00 479 GLN A N 1
ATOM 3844 C CA . GLN A 1 479 ? -7.554 -40.416 31.661 1.00 73.00 479 GLN A CA 1
ATOM 3845 C C . GLN A 1 479 ? -8.633 -41.494 31.484 1.00 73.00 479 GLN A C 1
ATOM 3847 O O . GLN A 1 479 ? -8.550 -42.552 32.105 1.00 73.00 479 GLN A O 1
ATOM 3852 N N . ILE A 1 480 ? -9.619 -41.257 30.615 1.00 74.50 480 ILE A N 1
ATOM 3853 C CA . ILE A 1 480 ? -10.700 -42.210 30.327 1.00 74.50 480 ILE A CA 1
ATOM 3854 C C . ILE A 1 480 ? -10.340 -43.112 29.136 1.00 74.50 480 ILE A C 1
ATOM 3856 O O . ILE A 1 480 ? -10.527 -44.329 29.189 1.00 74.50 480 ILE A O 1
ATOM 3860 N N . ALA A 1 481 ? -9.792 -42.544 28.061 1.00 73.44 481 ALA A N 1
ATOM 3861 C CA . ALA A 1 481 ? -9.516 -43.261 26.819 1.00 73.44 481 ALA A CA 1
ATOM 3862 C C . ALA A 1 481 ? -8.349 -44.252 26.945 1.00 73.44 481 ALA A C 1
ATOM 3864 O O . ALA A 1 481 ? -8.425 -45.349 26.387 1.00 73.44 481 ALA A O 1
ATOM 3865 N N . ALA A 1 482 ? -7.285 -43.913 27.683 1.00 76.69 482 ALA A N 1
ATOM 3866 C CA . ALA A 1 482 ? -6.106 -44.773 27.793 1.00 76.69 482 ALA A CA 1
ATOM 3867 C C . ALA A 1 482 ? -6.390 -46.105 28.525 1.00 76.69 482 ALA A C 1
ATOM 3869 O O . ALA A 1 482 ? -6.015 -47.152 27.986 1.00 76.69 482 ALA A O 1
ATOM 3870 N N . PRO A 1 483 ? -7.102 -46.145 29.674 1.00 74.94 483 PRO A N 1
ATOM 3871 C CA . PRO A 1 483 ? -7.497 -47.408 30.304 1.00 74.94 483 PRO A CA 1
ATOM 3872 C C . PRO A 1 483 ? -8.400 -48.267 29.414 1.00 74.94 483 PRO A C 1
ATOM 3874 O O . PRO A 1 483 ? -8.182 -49.474 29.300 1.00 74.94 483 PRO A O 1
ATOM 3877 N N . ILE A 1 484 ? -9.370 -47.652 28.726 1.00 79.00 484 ILE A N 1
ATOM 3878 C CA . ILE A 1 484 ? -10.272 -48.358 27.803 1.00 79.00 484 ILE A CA 1
ATOM 3879 C C . ILE A 1 484 ? -9.475 -48.985 26.653 1.00 79.00 484 ILE A C 1
ATOM 3881 O O . ILE A 1 484 ? -9.649 -50.168 26.352 1.00 79.00 484 ILE A O 1
ATOM 3885 N N . ALA A 1 485 ? -8.554 -48.233 26.044 1.00 77.69 485 ALA A N 1
ATOM 3886 C CA . ALA A 1 485 ? -7.694 -48.734 24.978 1.00 77.69 485 ALA A CA 1
ATOM 3887 C C . ALA A 1 485 ? -6.825 -49.911 25.450 1.00 77.69 485 ALA A C 1
ATOM 3889 O O . ALA A 1 485 ? -6.727 -50.921 24.752 1.00 77.69 485 ALA A O 1
ATOM 3890 N N . VAL A 1 486 ? -6.241 -49.833 26.652 1.00 82.50 486 VAL A N 1
ATOM 3891 C CA . VAL A 1 486 ? -5.449 -50.935 27.222 1.00 82.50 486 VAL A CA 1
ATOM 3892 C C . VAL A 1 486 ? -6.295 -52.184 27.440 1.00 82.50 486 VAL A C 1
ATOM 3894 O O . VAL A 1 486 ? -5.845 -53.273 27.082 1.00 82.50 486 VAL A O 1
ATOM 3897 N N . ILE A 1 487 ? -7.514 -52.052 27.968 1.00 80.75 487 ILE A N 1
ATOM 3898 C CA . ILE A 1 487 ? -8.426 -53.186 28.180 1.00 80.75 487 ILE A CA 1
ATOM 3899 C C . ILE A 1 487 ? -8.798 -53.838 26.843 1.00 80.75 487 ILE A C 1
ATOM 3901 O O . ILE A 1 487 ? -8.731 -55.064 26.722 1.00 80.75 487 ILE A O 1
ATOM 3905 N N . LEU A 1 488 ? -9.131 -53.042 25.822 1.00 79.56 488 LEU A N 1
ATOM 3906 C CA . LEU A 1 488 ? -9.517 -53.544 24.501 1.00 79.56 488 LEU A CA 1
ATOM 3907 C C . LEU A 1 488 ? -8.351 -54.221 23.770 1.00 79.56 488 LEU A C 1
ATOM 3909 O O . LEU A 1 488 ? -8.495 -55.356 23.314 1.00 79.56 488 LEU A O 1
ATOM 3913 N N . PHE A 1 489 ? -7.183 -53.576 23.696 1.00 76.38 489 PHE A N 1
ATOM 3914 C CA . PHE A 1 489 ? -6.002 -54.164 23.055 1.00 76.38 489 PHE A CA 1
ATOM 3915 C C . PHE A 1 489 ? -5.460 -55.366 23.832 1.00 76.38 489 PHE A C 1
ATOM 3917 O O . PHE A 1 489 ? -5.012 -56.339 23.229 1.00 76.38 489 PHE A O 1
ATOM 3924 N N . GLY A 1 490 ? -5.551 -55.337 25.161 1.00 76.19 490 GLY A N 1
ATOM 3925 C CA . GLY A 1 490 ? -5.220 -56.469 26.019 1.00 76.19 490 GLY A CA 1
ATOM 3926 C C . GLY A 1 490 ? -6.108 -57.682 25.774 1.00 76.19 490 GLY A C 1
ATOM 3927 O O . GLY A 1 490 ? -5.611 -58.791 25.578 1.00 76.19 490 GLY A O 1
ATOM 3928 N N . SER A 1 491 ? -7.420 -57.455 25.720 1.00 78.56 491 SER A N 1
ATOM 3929 C CA . SER A 1 491 ? -8.405 -58.500 25.431 1.00 78.56 491 SER A CA 1
ATOM 3930 C C . SER A 1 491 ? -8.246 -59.047 24.010 1.00 78.56 491 SER A C 1
ATOM 3932 O O . SER A 1 491 ? -8.386 -60.248 23.791 1.00 78.56 491 SER A O 1
ATOM 3934 N N . PHE A 1 492 ? -7.900 -58.193 23.043 1.00 77.31 492 PHE A N 1
ATOM 3935 C CA . PHE A 1 492 ? -7.662 -58.585 21.654 1.00 77.31 492 PHE A CA 1
ATOM 3936 C C . PHE A 1 492 ? -6.407 -59.449 21.478 1.00 77.31 492 PHE A C 1
ATOM 3938 O O . PHE A 1 492 ? -6.469 -60.480 20.807 1.00 77.31 492 PHE A O 1
ATOM 3945 N N . ASP A 1 493 ? -5.289 -59.068 22.102 1.00 72.38 493 ASP A N 1
ATOM 3946 C CA . ASP A 1 493 ? -4.046 -59.849 22.072 1.00 72.38 493 ASP A CA 1
ATOM 3947 C C . ASP A 1 493 ? -4.247 -61.227 22.725 1.00 72.38 493 ASP A C 1
ATOM 3949 O O . ASP A 1 493 ? -3.754 -62.238 22.218 1.00 72.38 493 ASP A O 1
ATOM 3953 N N . TYR A 1 494 ? -5.028 -61.286 23.809 1.00 73.75 494 TYR A N 1
ATOM 3954 C CA . TYR A 1 494 ? -5.382 -62.542 24.466 1.00 73.75 494 TYR A CA 1
ATOM 3955 C C . TYR A 1 494 ? -6.310 -63.407 23.600 1.00 73.75 494 TYR A C 1
ATOM 3957 O O . TYR A 1 494 ? -6.028 -64.585 23.386 1.00 73.75 494 TYR A O 1
ATOM 3965 N N . ALA A 1 495 ? -7.367 -62.825 23.023 1.00 75.00 495 ALA A N 1
ATOM 3966 C CA . ALA A 1 495 ? -8.296 -63.535 22.144 1.00 75.00 495 ALA A CA 1
ATOM 3967 C C . ALA A 1 495 ? -7.600 -64.111 20.899 1.00 75.00 495 ALA A C 1
ATOM 3969 O O . ALA A 1 495 ? -7.861 -65.251 20.523 1.00 75.00 495 ALA A O 1
ATOM 3970 N N . LYS A 1 496 ? -6.668 -63.364 20.290 1.00 69.88 496 LYS A N 1
ATOM 3971 C CA . LYS A 1 496 ? -5.848 -63.858 19.173 1.00 69.88 496 LYS A CA 1
ATOM 3972 C C . LYS A 1 496 ? -4.980 -65.051 19.560 1.00 69.88 496 LYS A C 1
ATOM 3974 O O . LYS A 1 496 ? -4.880 -65.995 18.785 1.00 69.88 496 LYS A O 1
ATOM 3979 N N . ALA A 1 497 ? -4.357 -65.012 20.736 1.00 74.81 497 ALA A N 1
ATOM 3980 C CA . ALA A 1 497 ? -3.514 -66.105 21.208 1.00 74.81 497 ALA A CA 1
ATOM 3981 C C . ALA A 1 497 ? -4.330 -67.378 21.497 1.00 74.81 497 ALA A C 1
ATOM 3983 O O . ALA A 1 497 ? -3.897 -68.471 21.141 1.00 74.81 497 ALA A O 1
ATOM 3984 N N . VAL A 1 498 ? -5.538 -67.224 22.056 1.00 75.75 498 VAL A N 1
ATOM 3985 C CA . VAL A 1 498 ? -6.486 -68.329 22.288 1.00 75.75 498 VAL A CA 1
ATOM 3986 C C . VAL A 1 498 ? -6.945 -68.952 20.969 1.00 75.75 498 VAL A C 1
ATOM 3988 O O . VAL A 1 498 ? -6.928 -70.171 20.830 1.00 75.75 498 VAL A O 1
ATOM 3991 N N . MET A 1 499 ? -7.319 -68.131 19.980 1.00 74.31 499 MET A N 1
ATOM 3992 C CA . MET A 1 499 ? -7.767 -68.620 18.668 1.00 74.31 499 MET A CA 1
ATOM 3993 C C . MET A 1 499 ? -6.659 -69.319 17.871 1.00 74.31 499 MET A C 1
ATOM 3995 O O . MET A 1 499 ? -6.960 -70.151 17.022 1.00 74.31 499 MET A O 1
ATOM 3999 N N . ALA A 1 500 ? -5.394 -68.990 18.133 1.00 75.00 500 ALA A N 1
ATOM 4000 C CA . ALA A 1 500 ? -4.244 -69.640 17.514 1.00 75.00 500 ALA A CA 1
ATOM 4001 C C . ALA A 1 500 ? -3.786 -70.914 18.254 1.00 75.00 500 ALA A C 1
ATOM 4003 O O . ALA A 1 500 ? -2.816 -71.527 17.816 1.00 75.00 500 ALA A O 1
ATOM 4004 N N . SER A 1 501 ? -4.433 -71.281 19.374 1.00 72.75 501 SER A N 1
ATOM 4005 C CA . SER A 1 501 ? -4.052 -72.401 20.257 1.00 72.75 501 SER A CA 1
ATOM 4006 C C . SER A 1 501 ? -2.560 -72.422 20.632 1.00 72.75 501 SER A C 1
ATOM 4008 O O . SER A 1 501 ? -1.979 -73.475 20.881 1.00 72.75 501 SER A O 1
ATOM 4010 N N . ASP A 1 502 ? -1.931 -71.247 20.676 1.00 75.50 502 ASP A N 1
ATOM 4011 C CA . ASP A 1 502 ? -0.491 -71.084 20.857 1.00 75.50 502 ASP A CA 1
ATOM 4012 C C . ASP A 1 502 ? -0.211 -70.734 22.324 1.00 75.50 502 ASP A C 1
ATOM 4014 O O . ASP A 1 502 ? -0.312 -69.577 22.753 1.00 75.50 502 ASP A O 1
ATOM 4018 N N . ILE A 1 503 ? 0.097 -71.771 23.106 1.00 73.56 503 ILE A N 1
ATOM 4019 C CA . ILE A 1 503 ? 0.296 -71.704 24.561 1.00 73.56 503 ILE A CA 1
ATOM 4020 C C . ILE A 1 503 ? 1.403 -70.697 24.919 1.00 73.56 503 ILE A C 1
ATOM 4022 O O . ILE A 1 503 ? 1.253 -69.921 25.868 1.00 73.56 503 ILE A O 1
ATOM 4026 N N . GLU A 1 504 ? 2.468 -70.612 24.117 1.00 74.06 504 GLU A N 1
ATOM 4027 C CA . GLU A 1 504 ? 3.538 -69.638 24.337 1.00 74.06 504 GLU A CA 1
ATOM 4028 C C . GLU A 1 504 ? 3.066 -68.195 24.127 1.00 74.06 504 GLU A C 1
ATOM 4030 O O . GLU A 1 504 ? 3.427 -67.288 24.889 1.00 74.06 504 GLU A O 1
ATOM 4035 N N . LYS A 1 505 ? 2.256 -67.943 23.090 1.00 69.31 505 LYS A N 1
ATOM 4036 C CA . LYS A 1 505 ? 1.690 -66.608 22.844 1.00 69.31 505 LYS A CA 1
ATOM 4037 C C . LYS A 1 505 ? 0.674 -66.217 23.913 1.00 69.31 505 LYS A C 1
ATOM 4039 O O . LYS A 1 505 ? 0.628 -65.042 24.283 1.00 69.31 505 LYS A O 1
ATOM 4044 N N . MET A 1 506 ? -0.079 -67.173 24.456 1.00 66.31 506 MET A N 1
ATOM 4045 C CA . MET A 1 506 ? -1.001 -66.934 25.571 1.00 66.31 506 MET A CA 1
ATOM 4046 C C . MET A 1 506 ? -0.249 -66.518 26.840 1.00 66.31 506 MET A C 1
ATOM 4048 O O . MET A 1 506 ? -0.628 -65.543 27.497 1.00 66.31 506 MET A O 1
ATOM 4052 N N . GLU A 1 507 ? 0.862 -67.184 27.157 1.00 74.00 507 GLU A N 1
ATOM 4053 C CA . GLU A 1 507 ? 1.678 -66.841 28.324 1.00 74.00 507 GLU A CA 1
ATOM 4054 C C . GLU A 1 507 ? 2.384 -65.482 28.157 1.00 74.00 507 GLU A C 1
ATOM 4056 O O . GLU A 1 507 ? 2.427 -64.663 29.084 1.00 74.00 507 GLU A O 1
ATOM 4061 N N . LYS A 1 508 ? 2.863 -65.176 26.943 1.00 74.06 508 LYS A N 1
ATOM 4062 C CA . LYS A 1 508 ? 3.436 -63.863 26.601 1.00 74.06 508 LYS A CA 1
ATOM 4063 C C . LYS A 1 508 ? 2.394 -62.740 26.691 1.00 74.06 508 LYS A C 1
ATOM 4065 O O . LYS A 1 508 ? 2.715 -61.670 27.209 1.00 74.06 508 LYS A O 1
ATOM 4070 N N . ALA A 1 509 ? 1.158 -62.957 26.237 1.00 69.75 509 ALA A N 1
ATOM 4071 C CA . ALA A 1 509 ? 0.070 -61.981 26.357 1.00 69.75 509 ALA A CA 1
ATOM 4072 C C . ALA A 1 509 ? -0.304 -61.723 27.830 1.00 69.75 509 ALA A C 1
ATOM 4074 O O . ALA A 1 509 ? -0.406 -60.565 28.246 1.00 69.75 509 ALA A O 1
ATOM 4075 N N . LYS A 1 510 ? -0.382 -62.786 28.648 1.00 72.00 510 LYS A N 1
ATOM 4076 C CA . LYS A 1 510 ? -0.651 -62.708 30.096 1.00 72.00 510 LYS A CA 1
ATOM 4077 C C . LYS A 1 510 ? 0.404 -61.891 30.853 1.00 72.00 510 LYS A C 1
ATOM 4079 O O . LYS A 1 510 ? 0.058 -61.149 31.765 1.00 72.00 510 LYS A O 1
ATOM 4084 N N . LYS A 1 511 ? 1.678 -61.960 30.448 1.00 76.69 511 LYS A N 1
ATOM 4085 C CA . LYS A 1 511 ? 2.774 -61.162 31.040 1.00 76.69 511 LYS A CA 1
ATOM 4086 C C . LYS A 1 511 ? 2.809 -59.705 30.551 1.00 76.69 511 LYS A C 1
ATOM 4088 O O . LYS A 1 511 ? 3.327 -58.838 31.254 1.00 76.69 511 LYS A O 1
ATOM 4093 N N . LYS A 1 512 ? 2.285 -59.411 29.354 1.00 74.50 512 LYS A N 1
ATOM 4094 C CA . LYS A 1 512 ? 2.309 -58.063 28.748 1.00 74.50 512 LYS A CA 1
ATOM 4095 C C . LYS A 1 512 ? 1.164 -57.165 29.215 1.00 74.50 512 LYS A C 1
ATOM 4097 O O . LYS A 1 512 ? 1.364 -55.957 29.322 1.00 74.50 512 LYS A O 1
ATOM 4102 N N . PHE A 1 513 ? -0.006 -57.729 29.513 1.00 76.19 513 PHE A N 1
ATOM 4103 C CA . PHE A 1 513 ? -1.179 -56.948 29.910 1.00 76.19 513 PHE A CA 1
ATOM 4104 C C . PHE A 1 513 ? -0.992 -56.177 31.236 1.00 76.19 513 PHE A C 1
ATOM 4106 O O . PHE A 1 513 ? -1.157 -54.956 31.217 1.00 76.19 513 PHE A O 1
ATOM 4113 N N . PRO A 1 514 ? -0.527 -56.795 32.345 1.00 78.88 514 PRO A N 1
ATOM 4114 C CA . PRO A 1 514 ? -0.266 -56.069 33.592 1.00 78.88 514 PRO A CA 1
ATOM 4115 C C . PRO A 1 514 ? 0.807 -54.985 33.442 1.00 78.88 514 PRO A C 1
ATOM 4117 O O . PRO A 1 514 ? 0.696 -53.924 34.044 1.00 78.88 514 PRO A O 1
ATOM 4120 N N . LYS A 1 515 ? 1.818 -55.206 32.588 1.00 76.31 515 LYS A N 1
ATOM 4121 C CA . LYS A 1 515 ? 2.862 -54.206 32.304 1.00 76.31 515 LYS A CA 1
ATOM 4122 C C . LYS A 1 515 ? 2.304 -52.966 31.595 1.00 76.31 515 LYS A C 1
ATOM 4124 O O . LYS A 1 515 ? 2.699 -51.856 31.930 1.00 76.31 515 LYS A O 1
ATOM 4129 N N . ARG A 1 516 ? 1.375 -53.139 30.645 1.00 77.44 516 ARG A N 1
ATOM 4130 C CA . ARG A 1 516 ? 0.694 -52.021 29.962 1.00 77.44 516 ARG A CA 1
ATOM 4131 C C . ARG A 1 516 ? -0.262 -51.277 30.899 1.00 77.44 516 ARG A C 1
ATOM 4133 O O . ARG A 1 516 ? -0.317 -50.054 30.852 1.00 77.44 516 ARG A O 1
ATOM 4140 N N . LEU A 1 517 ? -0.960 -52.004 31.773 1.00 79.94 517 LEU A N 1
ATOM 4141 C CA . LEU A 1 517 ? -1.840 -51.421 32.787 1.00 79.94 517 LEU A CA 1
ATOM 4142 C C . LEU A 1 517 ? -1.057 -50.583 33.809 1.00 79.94 517 LEU A C 1
ATOM 4144 O O . LEU A 1 517 ? -1.436 -49.451 34.092 1.00 79.94 517 LEU A O 1
ATOM 4148 N N . LEU A 1 518 ? 0.068 -51.109 34.304 1.00 78.44 518 LEU A N 1
ATOM 4149 C CA . LEU A 1 518 ? 0.960 -50.400 35.222 1.00 78.44 518 LEU A CA 1
ATOM 4150 C C . LEU A 1 518 ? 1.536 -49.123 34.592 1.00 78.44 518 LEU A C 1
ATOM 4152 O O . LEU A 1 518 ? 1.625 -48.099 35.259 1.00 78.44 518 LEU A O 1
ATOM 4156 N N . LEU A 1 519 ? 1.889 -49.165 33.304 1.00 76.00 519 LEU A N 1
ATOM 4157 C CA . LEU A 1 519 ? 2.429 -48.009 32.586 1.00 76.00 519 LEU A CA 1
ATOM 4158 C C . LEU A 1 519 ? 1.386 -46.895 32.409 1.00 76.00 519 LEU A C 1
ATOM 4160 O O . LEU A 1 519 ? 1.723 -45.727 32.570 1.00 76.00 519 LEU A O 1
ATOM 4164 N N . VAL A 1 520 ? 0.119 -47.238 32.146 1.00 78.94 520 VAL A N 1
ATOM 4165 C CA . VAL A 1 520 ? -0.975 -46.249 32.086 1.00 78.94 520 VAL A CA 1
ATOM 4166 C C . VAL A 1 520 ? -1.300 -45.679 33.462 1.00 78.94 520 VAL A C 1
ATOM 4168 O O . VAL A 1 520 ? -1.495 -44.474 33.578 1.00 78.94 520 VAL A O 1
ATOM 4171 N N . LEU A 1 521 ? -1.293 -46.504 34.513 1.00 79.69 521 LEU A N 1
ATOM 4172 C CA . LEU A 1 521 ? -1.409 -46.021 35.892 1.00 79.69 521 LEU A CA 1
ATOM 4173 C C . LEU A 1 521 ? -0.297 -45.017 36.212 1.00 79.69 521 LEU A C 1
ATOM 4175 O O . LEU A 1 521 ? -0.590 -43.904 36.634 1.00 79.69 521 LEU A O 1
ATOM 4179 N N . LEU A 1 522 ? 0.964 -45.365 35.942 1.00 76.06 522 LEU A N 1
ATOM 4180 C CA . LEU A 1 522 ? 2.094 -44.454 36.136 1.00 76.06 522 LEU A CA 1
ATOM 4181 C C . LEU A 1 522 ? 1.925 -43.164 35.329 1.00 76.06 522 LEU A C 1
ATOM 4183 O O . LEU A 1 522 ? 2.110 -42.089 35.883 1.00 76.06 522 LEU A O 1
ATOM 4187 N N . PHE A 1 523 ? 1.506 -43.244 34.067 1.00 77.69 523 PHE A N 1
ATOM 4188 C CA . PHE A 1 523 ? 1.266 -42.067 33.230 1.00 77.69 523 PHE A CA 1
ATOM 4189 C C . PHE A 1 523 ? 0.205 -41.120 33.818 1.00 77.69 523 PHE A C 1
ATOM 4191 O O . PHE A 1 523 ? 0.388 -39.907 33.788 1.00 77.69 523 PHE A O 1
ATOM 4198 N N . VAL A 1 524 ? -0.867 -41.661 34.407 1.00 73.06 524 VAL A N 1
ATOM 4199 C CA . VAL A 1 524 ? -1.913 -40.871 35.085 1.00 73.06 524 VAL A CA 1
ATOM 4200 C C . VAL A 1 524 ? -1.419 -40.295 36.421 1.00 73.06 524 VAL A C 1
ATOM 4202 O O . VAL A 1 524 ? -1.809 -39.193 36.796 1.00 73.06 524 VAL A O 1
ATOM 4205 N N . PHE A 1 525 ? -0.540 -41.002 37.136 1.00 73.25 525 PHE A N 1
ATOM 4206 C CA . PHE A 1 525 ? -0.007 -40.555 38.429 1.00 73.25 525 PHE A CA 1
ATOM 4207 C C . PHE A 1 525 ? 1.197 -39.607 38.327 1.00 73.25 525 PHE A C 1
ATOM 4209 O O . PHE A 1 525 ? 1.437 -38.849 39.264 1.00 73.25 525 PHE A O 1
ATOM 4216 N N . VAL A 1 526 ? 1.938 -39.594 37.215 1.00 74.81 526 VAL A N 1
ATOM 4217 C CA . VAL A 1 526 ? 3.123 -38.734 37.018 1.00 74.81 526 VAL A CA 1
ATOM 4218 C C . VAL A 1 526 ? 2.821 -37.243 37.252 1.00 74.81 526 VAL A C 1
ATOM 4220 O O . VAL A 1 526 ? 3.547 -36.625 38.032 1.00 74.81 526 VAL A O 1
ATOM 4223 N N . PRO A 1 527 ? 1.748 -36.650 36.692 1.00 69.06 527 PRO A N 1
ATOM 4224 C CA . PRO A 1 527 ? 1.406 -35.252 36.960 1.00 69.06 527 PRO A CA 1
ATOM 4225 C C . PRO A 1 527 ? 1.072 -34.996 38.437 1.00 69.06 527 PRO A C 1
ATOM 4227 O O . PRO A 1 527 ? 1.444 -33.970 38.998 1.00 69.06 527 PRO A O 1
ATOM 4230 N N . ILE A 1 528 ? 0.420 -35.951 39.102 1.00 71.12 528 ILE A N 1
ATOM 4231 C CA . ILE A 1 528 ? 0.051 -35.842 40.520 1.00 71.12 528 ILE A CA 1
ATOM 4232 C C . ILE A 1 528 ? 1.309 -35.849 41.401 1.00 71.12 528 ILE A C 1
ATOM 4234 O O . ILE A 1 528 ? 1.437 -35.026 42.306 1.00 71.12 528 ILE A O 1
ATOM 4238 N N . ILE A 1 529 ? 2.260 -36.739 41.105 1.00 70.19 529 ILE A N 1
ATOM 4239 C CA . ILE A 1 529 ? 3.521 -36.873 41.845 1.00 70.19 529 ILE A CA 1
ATOM 4240 C C . ILE A 1 529 ? 4.408 -35.639 41.643 1.00 70.19 529 ILE A C 1
ATOM 4242 O O . ILE A 1 529 ? 4.947 -35.113 42.612 1.00 70.19 529 ILE A O 1
ATOM 4246 N N . ILE A 1 530 ? 4.527 -35.136 40.410 1.00 68.62 530 ILE A N 1
ATOM 4247 C CA . ILE A 1 530 ? 5.295 -33.916 40.118 1.00 68.62 530 ILE A CA 1
ATOM 4248 C C . ILE A 1 530 ? 4.691 -32.713 40.856 1.00 68.62 530 ILE A C 1
ATOM 4250 O O . ILE A 1 530 ? 5.435 -31.935 41.448 1.00 68.62 530 ILE A O 1
ATOM 4254 N N . ASN A 1 531 ? 3.359 -32.587 40.896 1.00 65.88 531 ASN A N 1
ATOM 4255 C CA . ASN A 1 531 ? 2.697 -31.512 41.640 1.00 65.88 531 ASN A CA 1
ATOM 4256 C C . ASN A 1 531 ? 2.967 -31.610 43.155 1.00 65.88 531 ASN A C 1
ATOM 4258 O O . ASN A 1 531 ? 3.264 -30.609 43.801 1.00 65.88 531 ASN A O 1
ATOM 4262 N N . ALA A 1 532 ? 2.943 -32.824 43.716 1.00 65.25 532 ALA A N 1
ATOM 4263 C CA . ALA A 1 532 ? 3.264 -33.051 45.123 1.00 65.25 532 ALA A CA 1
ATOM 4264 C C . ALA A 1 532 ? 4.721 -32.681 45.459 1.00 65.25 532 ALA A C 1
ATOM 4266 O O . ALA A 1 532 ? 4.970 -32.028 46.470 1.00 65.25 532 ALA A O 1
ATOM 4267 N N . ILE A 1 533 ? 5.680 -33.042 44.598 1.00 66.50 533 ILE A N 1
ATOM 4268 C CA . ILE A 1 533 ? 7.104 -32.713 44.785 1.00 66.50 533 ILE A CA 1
ATOM 4269 C C . ILE A 1 533 ? 7.338 -31.199 44.685 1.00 66.50 533 ILE A C 1
ATOM 4271 O O . ILE A 1 533 ? 8.045 -30.637 45.518 1.00 66.50 533 ILE A O 1
ATOM 4275 N N . LEU A 1 534 ? 6.729 -30.527 43.703 1.00 61.44 534 LEU A N 1
ATOM 4276 C CA . LEU A 1 534 ? 6.863 -29.077 43.524 1.00 61.44 534 LEU A CA 1
ATOM 4277 C C . LEU A 1 534 ? 6.210 -28.292 44.671 1.00 61.44 534 LEU A C 1
ATOM 4279 O O . LEU A 1 534 ? 6.785 -27.310 45.136 1.00 61.44 534 LEU A O 1
ATOM 4283 N N . SER A 1 535 ? 5.063 -28.757 45.178 1.00 59.34 535 SER A N 1
ATOM 4284 C CA . SER A 1 535 ? 4.408 -28.187 46.362 1.00 59.34 535 SER A CA 1
ATOM 4285 C C . SER A 1 535 ? 5.281 -28.317 47.616 1.00 59.34 535 SER A C 1
ATOM 4287 O O . SER A 1 535 ? 5.457 -27.339 48.340 1.00 59.34 535 SER A O 1
ATOM 4289 N N . LEU A 1 536 ? 5.908 -29.478 47.832 1.00 62.09 536 LEU A N 1
ATOM 4290 C CA . LEU A 1 536 ? 6.844 -29.694 48.942 1.00 62.09 536 LEU A CA 1
ATOM 4291 C C . LEU A 1 536 ? 8.111 -28.832 48.814 1.00 62.09 536 LEU A C 1
ATOM 4293 O O . LEU A 1 536 ? 8.593 -28.285 49.804 1.00 62.09 536 LEU A O 1
ATOM 4297 N N . TYR A 1 537 ? 8.635 -28.664 47.596 1.00 54.75 537 TYR A N 1
ATOM 4298 C CA . TYR A 1 537 ? 9.808 -27.827 47.339 1.00 54.75 537 TYR A CA 1
ATOM 4299 C C . TYR A 1 537 ? 9.515 -26.334 47.561 1.00 54.75 537 TYR A C 1
ATOM 4301 O O . TYR A 1 537 ? 10.319 -25.638 48.186 1.00 54.75 537 TYR A O 1
ATOM 4309 N N . SER A 1 538 ? 8.340 -25.859 47.134 1.00 58.97 538 SER A N 1
ATOM 4310 C CA . SER A 1 538 ? 7.855 -24.496 47.391 1.00 58.97 538 SER A CA 1
ATOM 4311 C C . SER A 1 538 ? 7.727 -24.205 48.890 1.00 58.97 538 SER A C 1
ATOM 4313 O O . SER A 1 538 ? 8.167 -23.149 49.332 1.00 58.97 538 SER A O 1
ATOM 4315 N N . MET A 1 539 ? 7.230 -25.163 49.686 1.00 57.06 539 MET A N 1
ATOM 4316 C CA . MET A 1 539 ? 7.157 -25.029 51.151 1.00 57.06 539 MET A CA 1
ATOM 4317 C C . MET A 1 539 ? 8.539 -24.958 51.824 1.00 57.06 539 MET A C 1
ATOM 4319 O O . MET A 1 539 ? 8.652 -24.424 52.922 1.00 57.06 539 MET A O 1
ATOM 4323 N N . SER A 1 540 ? 9.587 -25.493 51.189 1.00 53.34 540 SER A N 1
ATOM 4324 C CA . SER A 1 540 ? 10.941 -25.555 51.763 1.00 53.34 540 SER A CA 1
ATOM 4325 C C . SER A 1 540 ? 11.886 -24.411 51.370 1.00 53.34 540 SER A C 1
ATOM 4327 O O . SER A 1 540 ? 12.916 -24.250 52.020 1.00 53.34 540 SER A O 1
ATOM 4329 N N . THR A 1 541 ? 11.592 -23.640 50.312 1.00 47.62 541 THR A N 1
ATOM 4330 C CA . THR A 1 541 ? 12.570 -22.705 49.708 1.00 47.62 541 THR A CA 1
ATOM 4331 C C . THR A 1 541 ? 12.131 -21.242 49.618 1.00 47.62 541 THR A C 1
ATOM 4333 O O . THR A 1 541 ? 12.902 -20.436 49.096 1.00 47.62 541 THR A O 1
ATOM 4336 N N . ASP A 1 542 ? 10.940 -20.882 50.115 1.00 51.59 542 ASP A N 1
ATOM 4337 C CA . ASP A 1 542 ? 10.391 -19.505 50.106 1.00 51.59 542 ASP A CA 1
ATOM 4338 C C . ASP A 1 542 ? 10.416 -18.827 48.712 1.00 51.59 542 ASP A C 1
ATOM 4340 O O . ASP A 1 542 ? 10.387 -17.605 48.564 1.00 51.59 542 ASP A O 1
ATOM 4344 N N . LYS A 1 543 ? 10.491 -19.645 47.651 1.00 45.47 543 LYS A N 1
ATOM 4345 C CA . LYS A 1 543 ? 10.392 -19.247 46.246 1.00 45.47 543 LYS A CA 1
ATOM 4346 C C . LYS A 1 543 ? 9.062 -19.745 45.701 1.00 45.47 543 LYS A C 1
ATOM 4348 O O . LYS A 1 543 ? 8.837 -20.955 45.644 1.00 45.47 543 LYS A O 1
ATOM 4353 N N . ASP A 1 544 ? 8.225 -18.817 45.246 1.00 53.47 544 ASP A N 1
ATOM 4354 C CA . ASP A 1 544 ? 6.991 -19.130 44.525 1.00 53.47 544 ASP A CA 1
ATOM 4355 C C . ASP A 1 544 ? 7.332 -19.762 43.170 1.00 53.47 544 ASP A C 1
ATOM 4357 O O . ASP A 1 544 ? 7.652 -19.086 42.189 1.00 53.47 544 ASP A O 1
ATOM 4361 N N . ILE A 1 545 ? 7.285 -21.091 43.119 1.00 53.12 545 ILE A N 1
ATOM 4362 C CA . ILE A 1 545 ? 7.227 -21.828 41.860 1.00 53.12 545 ILE A CA 1
ATOM 4363 C C . ILE A 1 545 ? 5.753 -21.885 41.474 1.00 53.12 545 ILE A C 1
ATOM 4365 O O . ILE A 1 545 ? 4.950 -22.484 42.190 1.00 53.12 545 ILE A O 1
ATOM 4369 N N . ASP A 1 546 ? 5.403 -21.251 40.353 1.00 57.16 546 ASP A N 1
ATOM 4370 C CA . ASP A 1 546 ? 4.024 -21.086 39.886 1.00 57.16 546 ASP A CA 1
ATOM 4371 C C . ASP A 1 546 ? 3.409 -22.437 39.459 1.00 57.16 546 ASP A C 1
ATOM 4373 O O . ASP A 1 546 ? 3.378 -22.831 38.293 1.00 57.16 546 ASP A O 1
ATOM 4377 N N . THR A 1 547 ? 2.961 -23.198 40.457 1.00 55.59 547 THR A N 1
ATOM 4378 C CA . THR A 1 547 ? 2.303 -24.510 40.349 1.00 55.59 547 THR A CA 1
ATOM 4379 C C . THR A 1 547 ? 0.851 -24.399 39.866 1.00 55.59 547 THR A C 1
ATOM 4381 O O . THR A 1 547 ? 0.205 -25.419 39.604 1.00 55.59 547 THR A O 1
ATOM 4384 N N . SER A 1 548 ? 0.344 -23.172 39.682 1.00 59.72 548 SER A N 1
ATOM 4385 C CA . SER A 1 548 ? -1.032 -22.879 39.267 1.00 59.72 548 SER A CA 1
ATOM 4386 C C . SER A 1 548 ? -1.376 -23.470 37.897 1.00 59.72 548 SER A C 1
ATOM 4388 O O . SER A 1 548 ? -2.446 -24.043 37.727 1.00 59.72 548 SER A O 1
ATOM 4390 N N . LEU A 1 549 ? -0.442 -23.446 36.941 1.00 60.38 549 LEU A N 1
ATOM 4391 C CA . LEU A 1 549 ? -0.655 -23.950 35.580 1.00 60.38 549 LEU A CA 1
ATOM 4392 C C . LEU A 1 549 ? -0.974 -25.443 35.546 1.00 60.38 549 LEU A C 1
ATOM 4394 O O . LEU A 1 549 ? -1.929 -25.876 34.903 1.00 60.38 549 LEU A O 1
ATOM 4398 N N . MET A 1 550 ? -0.187 -26.242 36.263 1.00 62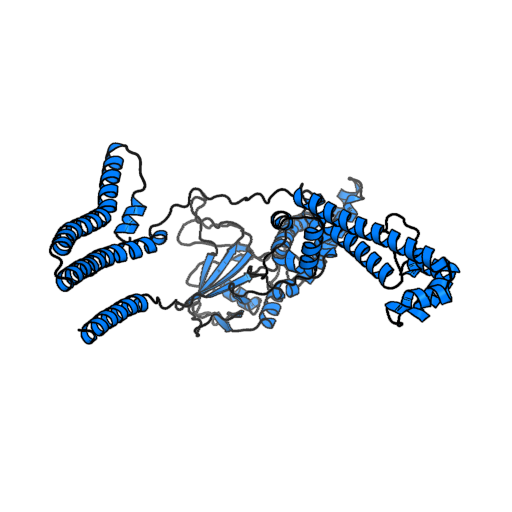.75 550 MET A N 1
ATOM 4399 C CA . MET A 1 550 ? -0.363 -27.690 36.289 1.00 62.75 550 MET A CA 1
ATOM 4400 C C . MET A 1 550 ? -1.574 -28.097 37.131 1.00 62.75 550 MET A C 1
ATOM 4402 O O . MET A 1 550 ? -2.281 -29.044 36.788 1.00 62.75 550 MET A O 1
ATOM 4406 N N . TYR A 1 551 ? -1.862 -27.333 38.186 1.00 65.75 551 TYR A N 1
ATOM 4407 C CA . TYR A 1 551 ? -3.095 -27.461 38.951 1.00 65.75 551 TYR A CA 1
ATOM 4408 C C . TYR A 1 551 ? -4.334 -27.183 38.083 1.00 65.75 551 TYR A C 1
ATOM 4410 O O . TYR A 1 551 ? -5.283 -27.966 38.117 1.00 65.75 551 TYR A O 1
ATOM 4418 N N . CYS A 1 552 ? -4.289 -26.159 37.231 1.00 66.50 552 CYS A N 1
ATOM 4419 C CA . CYS A 1 552 ? -5.375 -25.804 36.320 1.00 66.50 552 CYS A CA 1
ATOM 4420 C C . CYS A 1 552 ? -5.585 -26.834 35.203 1.00 66.50 552 CYS A C 1
ATOM 4422 O O . CYS A 1 552 ? -6.725 -27.156 34.877 1.00 66.50 552 CYS A O 1
ATOM 4424 N N . VAL A 1 553 ? -4.519 -27.460 34.690 1.00 66.19 553 VAL A N 1
ATOM 4425 C CA . VAL A 1 553 ? -4.642 -28.598 33.757 1.00 66.19 553 VAL A CA 1
ATOM 4426 C C . VAL A 1 553 ? -5.261 -29.832 34.433 1.00 66.19 553 VAL A C 1
ATOM 4428 O O . VAL A 1 553 ? -5.995 -30.579 33.792 1.00 66.19 553 VAL A O 1
ATOM 4431 N N . ILE A 1 554 ? -5.024 -30.062 35.728 1.00 65.62 554 ILE A N 1
ATOM 4432 C CA . ILE A 1 554 ? -5.571 -31.231 36.442 1.00 65.62 554 ILE A CA 1
ATOM 4433 C C . ILE A 1 554 ? -7.012 -30.996 36.920 1.00 65.62 554 ILE A C 1
ATOM 4435 O O . ILE A 1 554 ? -7.828 -31.912 36.824 1.00 65.62 554 ILE A O 1
ATOM 4439 N N . LYS A 1 555 ? -7.342 -29.804 37.434 1.00 64.25 555 LYS A N 1
ATOM 4440 C CA . LYS A 1 555 ? -8.652 -29.506 38.045 1.00 64.25 555 LYS A CA 1
ATOM 4441 C C . LYS A 1 555 ? -9.628 -28.730 37.160 1.00 64.25 555 LYS A C 1
ATOM 4443 O O . LYS A 1 555 ? -10.807 -28.698 37.494 1.00 64.25 555 LYS A O 1
ATOM 4448 N N . GLY A 1 556 ? -9.162 -28.136 36.063 1.00 53.31 556 GLY A N 1
ATOM 4449 C CA . GLY A 1 556 ? -10.009 -27.386 35.133 1.00 53.31 556 GLY A CA 1
ATOM 4450 C C . GLY A 1 556 ? -10.425 -25.997 35.619 1.00 53.31 556 GLY A C 1
ATOM 4451 O O . GLY A 1 556 ? -11.286 -25.387 34.995 1.00 53.31 556 GLY A O 1
ATOM 4452 N N . SER A 1 557 ? -9.842 -25.497 36.715 1.00 53.75 557 SER A N 1
ATOM 4453 C CA . SER A 1 557 ? -10.106 -24.160 37.266 1.00 53.75 557 SER A CA 1
ATOM 4454 C C . SER A 1 557 ? -8.930 -23.630 38.066 1.00 53.75 557 SER A C 1
ATOM 4456 O O . SER A 1 557 ? -8.467 -24.403 38.945 1.00 53.75 557 SER A O 1
#

Sequence (557 aa):
MKKSFVKVVAIFSIIFMSFFIKNNSVIALECTYSLPQTYMDKSGTPAQLKIDYTHKKVIKSINSSSNIESLMLKCTESGCKIGIKTSSRLYTSSDKSTYLANPYYIIDINKKLTGQKCPNYLELKAKTFDMDMPTNGYKLSTTDEKNYINSLTNIYYETKKSNDKFNNITINNDPSTGKDFATYLASVGDLVFINTSLKEKYPSDNFNKFKKIMKQGGATDSVIKNLPIDQSGSNSITYTKSYYDATKTNWKNYMKKGIEYKNNNKTKSDSEKKDYHNHNTYTDVSGFAEATSYFENWFNNVSRYLFEEDLSFYREVYKYLYENDSDYTKIINTIDGMDSYNNAESSQSCLNNNPCSVYCNFDNTGKNYSCTNTTFTECTKSSTKYKSCYNAYNSCKNVPTSEYENCMRGKIGDEYTNLESKVTNFRKIIENLETSLAQDMVSNLSKVSSPTLNVEFNGPYKIKCSDVEIFHTIYVILQIAAPIAVILFGSFDYAKAVMASDIEKMEKAKKKFPKRLLLVLLFVFVPIIINAILSLYSMSTDKDIDTSLMYCVIKGS

Secondary structure (DSSP, 8-state):
-HHHHHHHHHHHHHHHHHHHHTT-------EEEEEE---B-TTS-B---B--EE-TTSSS-B---PPEEEEEEEEETTEEEEEEEESS--BSSTTS--BPPSSEEEEEE-----SSS--SEEEEEE----TT-TTS-EEEEE--HHHHHHHHHHS--S---TT-SS-B--EE--TTT-HHHHHHHHHH-EEEEEETT--EEPP-HHHHHHHHHHHHTT--HHHHTTSSS--SSEE-SS--HHHHHHHHHHHHHHHHHHHHHHHHHHTS-HHHHHHHTT-TTS--HHHHHHHHHHHHHHHHHHHHHHHHH-HHHHHHHHHHHHTTSTTHHHHHHHHHHHHHHHHHHHHHHHHHH-GGGGGT---TTSTT--SSSHHHHHHHHH-HHHHHHHHHHHHHTTS-HHHHHHHHHHHHTTHHHHHHHHHHHHHHHHHHHHHHHHHHHHHHHHTSPPPP------SS----HHHHHHHHHHHHHHHHHHHHHHHHHHHHHHHHHHHTT-HHHHHHHHHHHHHHHHHHHHHHHHHHHHHHHHHHHHHHHS----THHHHHHHH--

pLDDT: mean 75.41, std 18.69, range [33.12, 97.69]

Foldseek 3Di:
DVVVVVVVVVVVVVVVVVVVVVPPPVPWDKFKWKDFALLAALVLAGAFEFEFEQDVVDPDGQGDRFGWGIWMWIATQQFIFIWTATPDWAAPDPVSPHTDDPRGTQDTARDHDDDDDDAFKKKKAFDDDPPPDQRHGIDIDHDDLVVQLVLNSLQDDDDDDPPDPHDYQYDYRDNGHNPSVSVNRVNSGMHMIGTLQDKAFFDCPLVVLLVVLLVLLPDDPLLSVLQLAPPDRIDSDRCDPSVCVSNVVSLLVLVVVVLVVVVVVVPDDPVVVVVVCVDPPPPHPVSVVVSLVVSVSVCSNCVRNCCNPPVPSSLSNLCSNCVVPPLSVLNSLLSVLSVQLVQLVQLLVLCVVQLLLLQQDDDLQSSPRDCDDPSSVVCCVVPPSSVQQRVQCVVQVPPPPVCSLVSSCVRPNPCSVVSVVSSVSSNVSSVVSSNVSSNSSSVSSNPNPDPPPPPPPPPDPPDDLVNCLVLLVVLVCLLPVQVVVLVVVLVVQCVVCVVVVPVVSNVVSVVVSVVSVVVSVCVNCVLVVVLVVVVVVCVVPVDDPPSVNSVSSNPVD

Radius of gyration: 36.18 Å; chains: 1; bounding box: 64×110×102 Å